Protein 2QJT (pdb70)

Organism: Francisella tularensis subsp. tularensis (strain SCHU S4 / Schu 4) (NCBI:txid177416)

CATH classification: 3.40.50.620 (+1 more: 3.90.79.10)

B-factor: mean 47.08, std 17.26, range [17.61, 105.61]

Sequence (684 aa):
MYDISVFIGRFQPFHKGHLHNIIIALQNSKKVIINIGSCFNTPNIKNPFSFEQRKQMIESDLQVAGIDLDTVVIEPLADYFYQEQKWQDELRKNVYKHAKNNNSIAIVGHIKDSSSYYIRSFPEWDYIGVDNYKNFNATEFRQKFYNGIISKQYMCSNDPKLGTYNFLTKFMDTQVYQDLVAENNYVIEYKRLWLKAPFKPNFVTVDALVIVNDHILMVQRKAHPGKDLWALPGGFLECDETIAQAIIRELFEETNINLTHEQLAIAKRCEKVFDYPDRSVRGRTISHVGLFVFDQWPSLPEINAADDAKDVKWISLGSNIKNICDRMLEDHYQIITILLEECGMYDISVFIGRFQPFHKGHLHNIIIALQNSKKVIINIGSCFNTPNIKNPFSFEQRKQMIESDLQVAGIDLDTVVIEPLADYFYQEQKWQDELRKNVYKHAKNNNSIAIVGSSSYYIRSFPEWDYIGVDNYKNFNATEFRQKFYNGIISKQYMCSNDPKLGTYNFLTKFMDTQVYQDLVAENNYVIEYKRLWLKAPFKPNFVTVDALVIVNDHILMVQRKAHPGKDLWALPGGFLECDETIAQAIIRELFEETNINLTHEQLAIAKRCEKVFDYPDRSVRGRTISHVGLFVFDQWPSLPEINAADDAKDVKWISLGSNIKNICDRMLEDHYQIITILLEECG

Foldseek 3Di:
DFAEEEEEDQPLPAFPQNVVQVVVVVVVHQAYEYEHEAALAAAALLRRDHQVLRVQQVCQLCVLVPPDCVRYHYYYFHDQLPCVVVRLVVSVVSRDVPDDDDTQYEYEEACPPCVVVCCVSCVVHHYDHDDDDDCDDSNVQSVVLLVVDHDCNGHSDNDCVTHVSVVSVVVCPDVSSVLNSVLVVVLVVLVVVCPPPPDFDAFEKEFAFAAAAQWTKWFQFQDDDLHRFIAGFMDGDDDPDDRLVRHVVRVCQFWVWPDDPVQQVVQDQDKDKDFSQPQDSNGGYIYIDHYGYHHPDPDRTHTAGHDGGPGMDTAHPDPRCSVSSNRHRRCRSSVVVVCVVPGD/DFAEEEAEDQPLPAFPQNVVLVVVVVVVHQAYEYEHEAALAAAALLRLDHQVLRVQLVQLLQVPPHHDCVRYHYDYFHDQLPCVVVRLVVSVVSVCVPCVPPTAYAYEEVQVCCVVSCVVHHYHYDDTDPDPDSNVQSVVLLVPDHDCNGHSDPDCCTGVNVVSVVVCVDPSSVLNNVQVVVLVVLVVVVVVDPDFDAFEKEFEFEAAQQWTKWFQFCDDDLHRFIAGQMTGDDPPDDNLRRHVVRVCQFWVWPDDPVLQVVQWQDKDKDFSQPLDSNGGYIYIYIYGYDNYDPDGTHTDGHDRGPDMDTFHPDPRLVVSSRRHGRCRSSVVVVCVVPSD

Structure (mmCIF, N/CA/C/O backbone):
data_2QJT
#
_entry.id   2QJT
#
_cell.length_a   125.644
_cell.length_b   163.645
_cell.length_c   179.967
_cell.angle_alpha   90.00
_cell.angle_beta   90.00
_cell.angle_gamma   90.00
#
_symmetry.space_group_name_H-M   'F 2 2 2'
#
loop_
_entity.id
_entity.type
_entity.pdbx_description
1 polymer 'Nicotinamide-nucleotide adenylyltransferase'
2 non-polymer 'MANGANESE (II) ION'
3 non-polymer 'ADENOSINE MONOPHOSPHATE'
4 water water
#
loop_
_atom_site.group_PDB
_atom_site.id
_atom_site.type_symbol
_atom_site.label_atom_id
_atom_site.label_alt_id
_atom_site.label_comp_id
_atom_site.label_asym_id
_atom_site.label_entity_id
_atom_site.label_seq_id
_atom_site.pdbx_PDB_ins_code
_atom_site.Cartn_x
_atom_site.Cartn_y
_atom_site.Cartn_z
_atom_site.occupancy
_atom_site.B_iso_or_equiv
_atom_site.auth_seq_id
_atom_site.auth_comp_id
_atom_site.auth_asym_id
_atom_site.auth_atom_id
_atom_site.pdbx_PDB_model_num
ATOM 1 N N . MET A 1 6 ? 45.184 -14.208 41.476 1.00 65.40 1 MET B N 1
ATOM 2 C CA . MET A 1 6 ? 43.962 -15.040 41.740 1.00 65.20 1 MET B CA 1
ATOM 3 C C . MET A 1 6 ? 43.040 -15.204 40.521 1.00 64.03 1 MET B C 1
ATOM 4 O O . MET A 1 6 ? 42.862 -16.334 40.070 1.00 64.35 1 MET B O 1
ATOM 9 N N . TYR A 1 7 ? 42.455 -14.103 40.006 1.00 62.34 2 TYR B N 1
ATOM 10 C CA . TYR A 1 7 ? 41.596 -14.138 38.798 1.00 59.93 2 TYR B CA 1
ATOM 11 C C . TYR A 1 7 ? 42.459 -14.367 37.568 1.00 58.78 2 TYR B C 1
ATOM 12 O O . TYR A 1 7 ? 43.603 -13.937 37.554 1.00 57.97 2 TYR B O 1
ATOM 21 N N . ASP A 1 8 ? 41.899 -15.010 36.534 1.00 57.83 3 ASP B N 1
ATOM 22 C CA . ASP A 1 8 ? 42.597 -15.240 35.251 1.00 56.94 3 ASP B CA 1
ATOM 23 C C . ASP A 1 8 ? 42.757 -13.980 34.397 1.00 56.02 3 ASP B C 1
ATOM 24 O O . ASP A 1 8 ? 43.756 -13.812 33.684 1.00 55.43 3 ASP B O 1
ATOM 29 N N . ILE A 1 9 ? 41.729 -13.136 34.448 1.00 54.61 4 ILE B N 1
ATOM 30 C CA . ILE A 1 9 ? 41.608 -11.951 33.632 1.00 53.19 4 ILE B CA 1
ATOM 31 C C . ILE A 1 9 ? 41.088 -10.830 34.530 1.00 51.74 4 ILE B C 1
ATOM 32 O O . ILE A 1 9 ? 40.197 -11.038 35.343 1.00 51.89 4 ILE B O 1
ATOM 37 N N . SER A 1 10 ? 41.686 -9.657 34.415 1.00 49.63 5 SER B N 1
ATOM 38 C CA . SER A 1 10 ? 41.054 -8.425 34.885 1.00 48.24 5 SER B CA 1
ATOM 39 C C . SER A 1 10 ? 40.756 -7.517 33.687 1.00 47.22 5 SER B C 1
ATOM 40 O O . SER A 1 10 ? 41.392 -7.628 32.629 1.00 46.69 5 SER B O 1
ATOM 43 N N . VAL A 1 11 ? 39.753 -6.656 33.851 1.00 46.21 6 VAL B N 1
ATOM 44 C CA . VAL A 1 11 ? 39.258 -5.807 32.776 1.00 45.06 6 VAL B CA 1
ATOM 45 C C . VAL A 1 11 ? 39.428 -4.364 33.230 1.00 44.45 6 VAL B C 1
ATOM 46 O O . VAL A 1 11 ? 38.976 -4.009 34.311 1.00 44.19 6 VAL B O 1
ATOM 50 N N . PHE A 1 12 ? 40.119 -3.554 32.420 1.00 43.73 7 PHE B N 1
ATOM 51 C CA . PHE A 1 12 ? 40.492 -2.189 32.808 1.00 42.92 7 PHE B CA 1
ATOM 52 C C . PHE A 1 12 ? 40.128 -1.215 31.699 1.00 42.22 7 PHE B C 1
ATOM 53 O O . PHE A 1 12 ? 40.418 -1.466 30.522 1.00 43.76 7 PHE B O 1
ATOM 61 N N . ILE A 1 13 ? 39.457 -0.118 32.059 1.00 41.22 8 ILE B N 1
ATOM 62 C CA . ILE A 1 13 ? 38.921 0.816 31.069 1.00 39.25 8 ILE B CA 1
ATOM 63 C C . ILE A 1 13 ? 39.428 2.222 31.351 1.00 38.15 8 ILE B C 1
ATOM 64 O O . ILE A 1 13 ? 39.390 2.667 32.482 1.00 36.95 8 ILE B O 1
ATOM 69 N N . GLY A 1 14 ? 39.916 2.902 30.311 1.00 37.15 9 GLY B N 1
ATOM 70 C CA . GLY A 1 14 ? 40.292 4.313 30.400 1.00 36.14 9 GLY B CA 1
ATOM 71 C C . GLY A 1 14 ? 40.379 4.997 29.050 1.00 35.42 9 GLY B C 1
ATOM 72 O O . GLY A 1 14 ? 40.340 4.367 28.013 1.00 35.21 9 GLY B O 1
ATOM 73 N N . ARG A 1 15 ? 40.541 6.306 29.071 1.00 35.20 10 ARG B N 1
ATOM 74 C CA . ARG A 1 15 ? 40.649 7.069 27.856 1.00 35.13 10 ARG B CA 1
ATOM 75 C C . ARG A 1 15 ? 42.083 7.223 27.479 1.00 34.34 10 ARG B C 1
ATOM 76 O O . ARG A 1 15 ? 42.416 7.188 26.287 1.00 34.70 10 ARG B O 1
ATOM 84 N N . PHE A 1 16 ? 42.915 7.413 28.506 1.00 33.17 11 PHE B N 1
ATOM 85 C CA . PHE A 1 16 ? 44.387 7.484 28.374 1.00 32.95 11 PHE B CA 1
ATOM 86 C C . PHE A 1 16 ? 44.806 8.601 27.452 1.00 32.51 11 PHE B C 1
ATOM 87 O O . PHE A 1 16 ? 45.549 8.385 26.498 1.00 32.25 11 PHE B O 1
ATOM 95 N N . GLN A 1 17 ? 44.309 9.806 27.771 1.00 33.04 12 GLN B N 1
ATOM 96 C CA . GLN A 1 17 ? 44.551 11.027 26.997 1.00 31.99 12 GLN B CA 1
ATOM 97 C C . GLN A 1 17 ? 45.335 12.064 27.784 1.00 32.94 12 GLN B C 1
ATOM 98 O O . GLN A 1 17 ? 44.784 13.117 28.088 1.00 33.34 12 GLN B O 1
ATOM 104 N N . PRO A 1 18 ? 46.631 11.787 28.087 1.00 33.93 13 PRO B N 1
ATOM 105 C CA . PRO A 1 18 ? 47.363 10.532 27.798 1.00 34.31 13 PRO B CA 1
ATOM 106 C C . PRO A 1 18 ? 47.432 9.534 28.993 1.00 33.88 13 PRO B C 1
ATOM 107 O O . PRO A 1 18 ? 46.825 9.733 30.031 1.00 34.48 13 PRO B O 1
ATOM 111 N N . PHE A 1 19 ? 48.165 8.450 28.811 1.00 34.94 14 PHE B N 1
ATOM 112 C CA . PHE A 1 19 ? 48.479 7.505 29.879 1.00 34.20 14 PHE B CA 1
ATOM 113 C C . PHE A 1 19 ? 49.423 8.173 30.868 1.00 34.11 14 PHE B C 1
ATOM 114 O O . PHE A 1 19 ? 50.331 8.904 30.481 1.00 32.77 14 PHE B O 1
ATOM 122 N N . HIS A 1 20 ? 49.190 7.924 32.156 1.00 34.84 15 HIS B N 1
ATOM 123 C CA . HIS A 1 20 ? 49.957 8.557 33.197 1.00 35.66 15 HIS B CA 1
ATOM 124 C C . HIS A 1 20 ? 50.138 7.648 34.411 1.00 36.78 15 HIS B C 1
ATOM 125 O O . HIS A 1 20 ? 49.622 6.511 34.428 1.00 36.21 15 HIS B O 1
ATOM 132 N N . LYS A 1 21 ? 50.894 8.161 35.389 1.00 37.49 16 LYS B N 1
ATOM 133 C CA . LYS A 1 21 ? 51.259 7.457 36.628 1.00 39.44 16 LYS B CA 1
ATOM 134 C C . LYS A 1 21 ? 50.051 6.928 37.399 1.00 39.23 16 LYS B C 1
ATOM 135 O O . LYS A 1 21 ? 50.133 5.872 38.019 1.00 40.12 16 LYS B O 1
ATOM 141 N N . GLY A 1 22 ? 48.914 7.627 37.336 1.00 38.59 17 GLY B N 1
ATOM 142 C CA . GLY A 1 22 ? 47.730 7.126 37.987 1.00 38.13 17 GLY B CA 1
ATOM 143 C C . GLY A 1 22 ? 47.227 5.874 37.309 1.00 38.74 17 GLY B C 1
ATOM 144 O O . GLY A 1 22 ? 46.837 4.909 37.989 1.00 39.45 17 GLY B O 1
ATOM 145 N N . HIS A 1 23 ? 47.195 5.896 35.972 1.00 38.53 18 HIS B N 1
ATOM 146 C CA . HIS A 1 23 ? 46.832 4.715 35.180 1.00 38.94 18 HIS B CA 1
ATOM 147 C C . HIS A 1 23 ? 47.771 3.524 35.474 1.00 39.18 18 HIS B C 1
ATOM 148 O O . HIS A 1 23 ? 47.314 2.399 35.668 1.00 38.66 18 HIS B O 1
ATOM 155 N N . LEU A 1 24 ? 49.076 3.795 35.462 1.00 39.85 19 LEU B N 1
ATOM 156 C CA . LEU A 1 24 ? 50.098 2.794 35.769 1.00 41.10 19 LEU B CA 1
ATOM 157 C C . LEU A 1 24 ? 49.826 2.158 37.115 1.00 41.91 19 LEU B C 1
ATOM 158 O O . LEU A 1 24 ? 49.755 0.938 37.230 1.00 42.73 19 LEU B O 1
ATOM 163 N N . HIS A 1 25 ? 49.671 2.999 38.130 1.00 42.96 20 HIS B N 1
ATOM 164 C CA . HIS A 1 25 ? 49.381 2.549 39.491 1.00 43.61 20 HIS B CA 1
ATOM 165 C C . HIS A 1 25 ? 48.273 1.502 39.511 1.00 43.68 20 HIS B C 1
ATOM 166 O O . HIS A 1 25 ? 48.421 0.434 40.104 1.00 44.21 20 HIS B O 1
ATOM 173 N N . ASN A 1 26 ? 47.176 1.809 38.833 1.00 43.60 21 ASN B N 1
ATOM 174 C CA . ASN A 1 26 ? 46.002 0.952 38.829 1.00 42.73 21 ASN B CA 1
ATOM 175 C C . ASN A 1 26 ? 46.138 -0.347 38.064 1.00 42.70 21 ASN B C 1
ATOM 176 O O . ASN A 1 26 ? 45.409 -1.303 38.331 1.00 42.20 21 ASN B O 1
ATOM 181 N N . ILE A 1 27 ? 47.051 -0.366 37.097 1.00 42.78 22 ILE B N 1
ATOM 182 C CA . ILE A 1 27 ? 47.314 -1.544 36.269 1.00 42.85 22 ILE B CA 1
ATOM 183 C C . ILE A 1 27 ? 48.196 -2.511 37.078 1.00 43.54 22 ILE B C 1
ATOM 184 O O . ILE A 1 27 ? 48.040 -3.722 36.976 1.00 42.76 22 ILE B O 1
ATOM 189 N N . ILE A 1 28 ? 49.080 -1.946 37.904 1.00 44.68 23 ILE B N 1
ATOM 190 C CA . ILE A 1 28 ? 49.893 -2.699 38.874 1.00 46.14 23 ILE B CA 1
ATOM 191 C C . ILE A 1 28 ? 49.023 -3.456 39.907 1.00 47.26 23 ILE B C 1
ATOM 192 O O . ILE A 1 28 ? 49.181 -4.670 40.086 1.00 47.83 23 ILE B O 1
ATOM 197 N N . ILE A 1 29 ? 48.076 -2.763 40.543 1.00 48.28 24 ILE B N 1
ATOM 198 C CA . ILE A 1 29 ? 47.084 -3.448 41.370 1.00 48.49 24 ILE B CA 1
ATOM 199 C C . ILE A 1 29 ? 46.339 -4.555 40.583 1.00 48.56 24 ILE B C 1
ATOM 200 O O . ILE A 1 29 ? 46.270 -5.691 41.057 1.00 49.02 24 ILE B O 1
ATOM 205 N N . ALA A 1 30 ? 45.802 -4.249 39.402 1.00 48.14 25 ALA B N 1
ATOM 206 C CA . ALA A 1 30 ? 45.098 -5.253 38.577 1.00 48.50 25 ALA B CA 1
ATOM 207 C C . ALA A 1 30 ? 45.885 -6.569 38.374 1.00 49.11 25 ALA B C 1
ATOM 208 O O . ALA A 1 30 ? 45.306 -7.679 38.307 1.00 48.75 25 ALA B O 1
ATOM 210 N N . LEU A 1 31 ? 47.203 -6.425 38.262 1.00 49.47 26 LEU B N 1
ATOM 211 C CA . LEU A 1 31 ? 48.111 -7.543 38.026 1.00 49.35 26 LEU B CA 1
ATOM 212 C C . LEU A 1 31 ? 48.590 -8.236 39.301 1.00 49.60 26 LEU B C 1
ATOM 213 O O . LEU A 1 31 ? 49.092 -9.349 39.248 1.00 49.92 26 LEU B O 1
ATOM 218 N N . GLN A 1 32 ? 48.453 -7.584 40.444 1.00 50.13 27 GLN B N 1
ATOM 219 C CA . GLN A 1 32 ? 48.607 -8.281 41.710 1.00 50.57 27 GLN B CA 1
ATOM 220 C C . GLN A 1 32 ? 47.384 -9.192 41.990 1.00 51.02 27 GLN B C 1
ATOM 221 O O . GLN A 1 32 ? 47.437 -10.043 42.859 1.00 52.27 27 GLN B O 1
ATOM 227 N N . ASN A 1 33 ? 46.302 -9.027 41.230 1.00 50.79 28 ASN B N 1
ATOM 228 C CA . ASN A 1 33 ? 45.023 -9.664 41.497 1.00 50.09 28 ASN B CA 1
ATOM 229 C C . ASN A 1 33 ? 44.571 -10.568 40.355 1.00 50.10 28 ASN B C 1
ATOM 230 O O . ASN A 1 33 ? 43.585 -11.319 40.478 1.00 50.33 28 ASN B O 1
ATOM 235 N N . SER A 1 34 ? 45.292 -10.494 39.242 1.00 49.78 29 SER B N 1
ATOM 236 C CA . SER A 1 34 ? 44.991 -11.303 38.066 1.00 49.57 29 SER B CA 1
ATOM 237 C C . SER A 1 34 ? 46.284 -11.650 37.345 1.00 49.80 29 SER B C 1
ATOM 238 O O . SER A 1 34 ? 47.342 -11.130 37.676 1.00 49.49 29 SER B O 1
ATOM 241 N N . LYS A 1 35 ? 46.186 -12.546 36.374 1.00 50.12 30 LYS B N 1
ATOM 242 C CA . LYS A 1 35 ? 47.347 -13.036 35.659 1.00 51.09 30 LYS B CA 1
ATOM 243 C C . LYS A 1 35 ? 47.510 -12.303 34.325 1.00 50.90 30 LYS B C 1
ATOM 244 O O . LYS A 1 35 ? 48.629 -12.195 33.813 1.00 51.85 30 LYS B O 1
ATOM 250 N N . LYS A 1 36 ? 46.390 -11.826 33.770 1.00 49.36 31 LYS B N 1
ATOM 251 C CA . LYS A 1 36 ? 46.360 -11.052 32.539 1.00 48.50 31 LYS B CA 1
ATOM 252 C C . LYS A 1 36 ? 45.365 -9.897 32.716 1.00 48.00 31 LYS B C 1
ATOM 253 O O . LYS A 1 36 ? 44.284 -10.095 33.270 1.00 48.13 31 LYS B O 1
ATOM 259 N N . VAL A 1 37 ? 45.742 -8.696 32.262 1.00 46.81 32 VAL B N 1
ATOM 260 C CA . VAL A 1 37 ? 44.873 -7.529 32.326 1.00 44.93 32 VAL B CA 1
ATOM 261 C C . VAL A 1 37 ? 44.479 -7.149 30.911 1.00 44.30 32 VAL B C 1
ATOM 262 O O . VAL A 1 37 ? 45.326 -7.174 30.008 1.00 43.66 32 VAL B O 1
ATOM 266 N N . ILE A 1 38 ? 43.178 -6.897 30.701 1.00 43.11 33 ILE B N 1
ATOM 267 C CA . ILE A 1 38 ? 42.668 -6.498 29.382 1.00 42.20 33 ILE B CA 1
ATOM 268 C C . ILE A 1 38 ? 42.378 -5.000 29.434 1.00 41.11 33 ILE B C 1
ATOM 269 O O . ILE A 1 38 ? 41.529 -4.562 30.185 1.00 40.62 33 ILE B O 1
ATOM 274 N N . ILE A 1 39 ? 43.149 -4.223 28.677 1.00 40.57 34 ILE B N 1
ATOM 275 C CA . ILE A 1 39 ? 43.041 -2.766 28.711 1.00 39.42 34 ILE B CA 1
ATOM 276 C C . ILE A 1 39 ? 42.166 -2.327 27.555 1.00 39.53 34 ILE B C 1
ATOM 277 O O . ILE A 1 39 ? 42.447 -2.604 26.378 1.00 39.29 34 ILE B O 1
ATOM 282 N N . ASN A 1 40 ? 41.063 -1.683 27.925 1.00 39.51 35 ASN B N 1
ATOM 283 C CA . ASN A 1 40 ? 40.115 -1.143 26.960 1.00 38.79 35 ASN B CA 1
ATOM 284 C C . ASN A 1 40 ? 40.279 0.353 26.914 1.00 38.07 35 ASN B C 1
ATOM 285 O O . ASN A 1 40 ? 40.161 1.025 27.929 1.00 37.10 35 ASN B O 1
ATOM 290 N N . ILE A 1 41 ? 40.613 0.843 25.724 1.00 38.03 36 ILE B N 1
ATOM 291 C CA . ILE A 1 41 ? 40.780 2.260 25.478 1.00 37.15 36 ILE B CA 1
ATOM 292 C C . ILE A 1 41 ? 39.422 2.833 25.004 1.00 37.31 36 ILE B C 1
ATOM 293 O O . ILE A 1 41 ? 38.894 2.454 23.944 1.00 36.85 36 ILE B O 1
ATOM 298 N N . GLY A 1 42 ? 38.865 3.729 25.803 1.00 37.10 37 GLY B N 1
ATOM 299 C CA . GLY A 1 42 ? 37.610 4.370 25.450 1.00 37.33 37 GLY B CA 1
ATOM 300 C C . GLY A 1 42 ? 37.782 5.519 24.485 1.00 37.66 37 GLY B C 1
ATOM 301 O O . GLY A 1 42 ? 38.870 6.081 24.391 1.00 37.66 37 GLY B O 1
ATOM 302 N N . SER A 1 43 ? 36.696 5.854 23.769 1.00 37.68 38 SER B N 1
ATOM 303 C CA . SER A 1 43 ? 36.631 6.954 22.786 1.00 37.25 38 SER B CA 1
ATOM 304 C C . SER A 1 43 ? 37.627 6.837 21.673 1.00 36.87 38 SER B C 1
ATOM 305 O O . SER A 1 43 ? 38.427 7.767 21.415 1.00 36.29 38 SER B O 1
ATOM 308 N N . CYS A 1 44 ? 37.563 5.691 21.008 1.00 36.67 39 CYS B N 1
ATOM 309 C CA . CYS A 1 44 ? 38.399 5.415 19.860 1.00 36.03 39 CYS B CA 1
ATOM 310 C C . CYS A 1 44 ? 37.640 5.813 18.603 1.00 36.25 39 CYS B C 1
ATOM 311 O O . CYS A 1 44 ? 36.410 5.994 18.632 1.00 35.94 39 CYS B O 1
ATOM 314 N N . PHE A 1 45 ? 38.401 5.953 17.525 1.00 36.38 40 PHE B N 1
ATOM 315 C CA . PHE A 1 45 ? 37.933 6.221 16.179 1.00 38.09 40 PHE B CA 1
ATOM 316 C C . PHE A 1 45 ? 37.326 7.635 15.962 1.00 38.93 40 PHE B C 1
ATOM 317 O O . PHE A 1 45 ? 36.622 7.886 14.957 1.00 38.88 40 PHE B O 1
ATOM 325 N N . ASN A 1 46 ? 37.593 8.543 16.900 1.00 39.08 41 ASN B N 1
ATOM 326 C CA . ASN A 1 46 ? 37.238 9.951 16.722 1.00 40.23 41 ASN B CA 1
ATOM 327 C C . ASN A 1 46 ? 38.434 10.729 16.214 1.00 40.55 41 ASN B C 1
ATOM 328 O O . ASN A 1 46 ? 39.580 10.407 16.490 1.00 40.72 41 ASN B O 1
ATOM 333 N N . THR A 1 47 ? 38.152 11.786 15.488 1.00 41.34 42 THR B N 1
ATOM 334 C CA . THR A 1 47 ? 39.168 12.729 15.092 1.00 42.01 42 THR B CA 1
ATOM 335 C C . THR A 1 47 ? 39.747 13.444 16.337 1.00 41.11 42 THR B C 1
ATOM 336 O O . THR A 1 47 ? 39.102 13.480 17.403 1.00 41.23 42 THR B O 1
ATOM 340 N N . PRO A 1 48 ? 40.990 13.949 16.236 1.00 40.30 43 PRO B N 1
ATOM 341 C CA . PRO A 1 48 ? 41.606 14.633 17.384 1.00 39.41 43 PRO B CA 1
ATOM 342 C C . PRO A 1 48 ? 40.830 15.856 17.773 1.00 38.94 43 PRO B C 1
ATOM 343 O O . PRO A 1 48 ? 40.556 16.696 16.931 1.00 39.77 43 PRO B O 1
ATOM 347 N N . ASN A 1 49 ? 40.441 15.943 19.028 1.00 38.02 44 ASN B N 1
ATOM 348 C CA . ASN A 1 49 ? 39.917 17.181 19.571 1.00 37.66 44 ASN B CA 1
ATOM 349 C C . ASN A 1 49 ? 40.746 17.481 20.820 1.00 36.45 44 ASN B C 1
ATOM 350 O O . ASN A 1 49 ? 41.522 16.646 21.261 1.00 35.45 44 ASN B O 1
ATOM 355 N N . ILE A 1 50 ? 40.630 18.681 21.355 1.00 36.34 45 ILE B N 1
ATOM 356 C CA . ILE A 1 50 ? 41.403 19.031 22.555 1.00 36.85 45 ILE B CA 1
ATOM 357 C C . ILE A 1 50 ? 41.257 18.030 23.717 1.00 37.13 45 ILE B C 1
ATOM 358 O O . ILE A 1 50 ? 42.193 17.848 24.462 1.00 36.72 45 ILE B O 1
ATOM 363 N N . LYS A 1 51 ? 40.096 17.385 23.854 1.00 38.21 46 LYS B N 1
ATOM 364 C CA . LYS A 1 51 ? 39.830 16.500 25.001 1.00 38.54 46 LYS B CA 1
ATOM 365 C C . LYS A 1 51 ? 40.359 15.119 24.717 1.00 38.42 46 LYS B C 1
ATOM 366 O O . LYS A 1 51 ? 40.788 14.399 25.632 1.00 39.28 46 LYS B O 1
ATOM 372 N N . ASN A 1 52 ? 40.277 14.753 23.447 1.00 37.81 47 ASN B N 1
ATOM 373 C CA . ASN A 1 52 ? 40.780 13.503 22.911 1.00 37.71 47 ASN B CA 1
ATOM 374 C C . ASN A 1 52 ? 41.847 13.685 21.843 1.00 35.98 47 ASN B C 1
ATOM 375 O O . ASN A 1 52 ? 41.614 13.354 20.682 1.00 36.68 47 ASN B O 1
ATOM 380 N N . PRO A 1 53 ? 43.028 14.208 22.225 1.00 34.84 48 PRO B N 1
ATOM 381 C CA . PRO A 1 53 ? 44.054 14.544 21.187 1.00 33.61 48 PRO B CA 1
ATOM 382 C C . PRO A 1 53 ? 44.675 13.345 20.441 1.00 32.92 48 PRO B C 1
ATOM 383 O O . PRO A 1 53 ? 45.087 13.519 19.302 1.00 32.88 48 PRO B O 1
ATOM 387 N N . PHE A 1 54 ? 44.748 12.164 21.078 1.00 32.17 49 PHE B N 1
ATOM 388 C CA . PHE A 1 54 ? 45.484 10.990 20.535 1.00 32.62 49 PHE B CA 1
ATOM 389 C C . PHE A 1 54 ? 44.614 9.876 19.973 1.00 32.97 49 PHE B C 1
ATOM 390 O O . PHE A 1 54 ? 43.576 9.547 20.549 1.00 34.01 49 PHE B O 1
ATOM 398 N N . SER A 1 55 ? 45.053 9.258 18.878 1.00 33.72 50 SER B N 1
ATOM 399 C CA . SER A 1 55 ? 44.313 8.134 18.263 1.00 34.27 50 SER B CA 1
ATOM 400 C C . SER A 1 55 ? 44.426 6.858 19.109 1.00 35.02 50 SER B C 1
ATOM 401 O O . SER A 1 55 ? 45.192 6.841 20.072 1.00 35.39 50 SER B O 1
ATOM 404 N N . PHE A 1 56 ? 43.660 5.805 18.772 1.00 35.20 51 PHE B N 1
ATOM 405 C CA . PHE A 1 56 ? 43.817 4.483 19.409 1.00 35.82 51 PHE B CA 1
ATOM 406 C C . PHE A 1 56 ? 45.247 3.914 19.313 1.00 35.64 51 PHE B C 1
ATOM 407 O O . PHE A 1 56 ? 45.797 3.460 20.305 1.00 36.93 51 PHE B O 1
ATOM 415 N N . GLU A 1 57 ? 45.817 3.896 18.115 1.00 35.83 52 GLU B N 1
ATOM 416 C CA . GLU A 1 57 ? 47.181 3.399 17.901 1.00 36.24 52 GLU B CA 1
ATOM 417 C C . GLU A 1 57 ? 48.224 4.152 18.690 1.00 35.04 52 GLU B C 1
ATOM 418 O O . GLU A 1 57 ? 49.111 3.530 19.285 1.00 35.32 52 GLU B O 1
ATOM 424 N N . GLN A 1 58 ? 48.124 5.479 18.684 1.00 34.17 53 GLN B N 1
ATOM 425 C CA . GLN A 1 58 ? 49.016 6.334 19.486 1.00 33.86 53 GLN B CA 1
ATOM 426 C C . GLN A 1 58 ? 48.985 6.033 20.995 1.00 34.10 53 GLN B C 1
ATOM 427 O O . GLN A 1 58 ? 50.039 5.944 21.634 1.00 34.09 53 GLN B O 1
ATOM 433 N N . ARG A 1 59 ? 47.781 5.849 21.546 1.00 34.78 54 ARG B N 1
ATOM 434 C CA . ARG A 1 59 ? 47.588 5.511 22.972 1.00 34.72 54 ARG B CA 1
ATOM 435 C C . ARG A 1 59 ? 48.094 4.116 23.331 1.00 34.58 54 ARG B C 1
ATOM 436 O O . ARG A 1 59 ? 48.725 3.932 24.367 1.00 34.45 54 ARG B O 1
ATOM 444 N N . LYS A 1 60 ? 47.793 3.144 22.475 1.00 36.01 55 LYS B N 1
ATOM 445 C CA . LYS A 1 60 ? 48.394 1.791 22.528 1.00 37.27 55 LYS B CA 1
ATOM 446 C C . LYS A 1 60 ? 49.950 1.779 22.600 1.00 38.39 55 LYS B C 1
ATOM 447 O O . LYS A 1 60 ? 50.495 1.204 23.534 1.00 38.11 55 LYS B O 1
ATOM 453 N N . GLN A 1 61 ? 50.636 2.389 21.615 1.00 38.98 56 GLN B N 1
ATOM 454 C CA . GLN A 1 61 ? 52.094 2.706 21.623 1.00 40.00 56 GLN B CA 1
ATOM 455 C C . GLN A 1 61 ? 52.521 3.289 22.980 1.00 40.09 56 GLN B C 1
ATOM 456 O O . GLN A 1 61 ? 53.404 2.758 23.664 1.00 39.11 56 GLN B O 1
ATOM 462 N N . MET A 1 62 ? 51.888 4.397 23.367 1.00 39.96 57 MET B N 1
ATOM 463 C CA . MET A 1 62 ? 52.189 5.046 24.657 1.00 39.90 57 MET B CA 1
ATOM 464 C C . MET A 1 62 ? 52.096 4.111 25.874 1.00 38.71 57 MET B C 1
ATOM 465 O O . MET A 1 62 ? 52.949 4.128 26.746 1.00 39.20 57 MET B O 1
ATOM 470 N N . ILE A 1 63 ? 51.055 3.302 25.933 1.00 37.76 58 ILE B N 1
ATOM 471 C CA . ILE A 1 63 ? 50.862 2.409 27.080 1.00 36.96 58 ILE B CA 1
ATOM 472 C C . ILE A 1 63 ? 51.952 1.323 27.124 1.00 35.66 58 ILE B C 1
ATOM 473 O O . ILE A 1 63 ? 52.600 1.148 28.155 1.00 35.41 58 ILE B O 1
ATOM 478 N N . GLU A 1 64 ? 52.162 0.641 25.993 1.00 35.21 59 GLU B N 1
ATOM 479 C CA . GLU A 1 64 ? 53.212 -0.378 25.827 1.00 34.78 59 GLU B CA 1
ATOM 480 C C . GLU A 1 64 ? 54.590 0.141 26.214 1.00 33.99 59 GLU B C 1
ATOM 481 O O . GLU A 1 64 ? 55.299 -0.522 26.952 1.00 34.06 59 GLU B O 1
ATOM 487 N N . SER A 1 65 ? 54.950 1.335 25.761 1.00 33.59 60 SER B N 1
ATOM 488 C CA . SER A 1 65 ? 56.243 1.909 26.087 1.00 34.58 60 SER B CA 1
ATOM 489 C C . SER A 1 65 ? 56.375 2.278 27.588 1.00 35.51 60 SER B C 1
ATOM 490 O O . SER A 1 65 ? 57.440 2.080 28.183 1.00 35.19 60 SER B O 1
ATOM 493 N N . ASP A 1 66 ? 55.297 2.774 28.197 1.00 35.77 61 ASP B N 1
ATOM 494 C CA . ASP A 1 66 ? 55.292 3.063 29.635 1.00 35.68 61 ASP B CA 1
ATOM 495 C C . ASP A 1 66 ? 55.312 1.812 30.514 1.00 35.39 61 ASP B C 1
ATOM 496 O O . ASP A 1 66 ? 55.895 1.824 31.602 1.00 34.95 61 ASP B O 1
ATOM 501 N N . LEU A 1 67 ? 54.672 0.738 30.055 1.00 35.60 62 LEU B N 1
ATOM 502 C CA . LEU A 1 67 ? 54.716 -0.554 30.761 1.00 35.80 62 LEU B CA 1
ATOM 503 C C . LEU A 1 67 ? 56.097 -1.246 30.659 1.00 36.78 62 LEU B C 1
ATOM 504 O O . LEU A 1 67 ? 56.556 -1.823 31.626 1.00 36.59 62 LEU B O 1
ATOM 509 N N . GLN A 1 68 ? 56.771 -1.160 29.513 1.00 37.39 63 GLN B N 1
ATOM 510 C CA . GLN A 1 68 ? 58.187 -1.494 29.464 1.00 38.63 63 GLN B CA 1
ATOM 511 C C . GLN A 1 68 ? 59.040 -0.664 30.441 1.00 38.60 63 GLN B C 1
ATOM 512 O O . GLN A 1 68 ? 59.823 -1.232 31.195 1.00 39.24 63 GLN B O 1
ATOM 518 N N . VAL A 1 69 ? 58.888 0.660 30.443 1.00 38.60 64 VAL B N 1
ATOM 519 C CA . VAL A 1 69 ? 59.568 1.509 31.417 1.00 39.04 64 VAL B CA 1
ATOM 520 C C . VAL A 1 69 ? 59.275 1.074 32.860 1.00 40.16 64 VAL B C 1
ATOM 521 O O . VAL A 1 69 ? 60.146 1.210 33.709 1.00 40.35 64 VAL B O 1
ATOM 525 N N . ALA A 1 70 ? 58.080 0.522 33.117 1.00 40.87 65 ALA B N 1
ATOM 526 C CA . ALA A 1 70 ? 57.627 0.226 34.492 1.00 41.75 65 ALA B CA 1
ATOM 527 C C . ALA A 1 70 ? 58.114 -1.018 35.299 1.00 41.95 65 ALA B C 1
ATOM 528 O O . ALA A 1 70 ? 57.818 -1.071 36.493 1.00 43.52 65 ALA B O 1
ATOM 530 N N . GLY A 1 71 ? 58.748 -2.059 34.757 1.00 41.95 66 GLY B N 1
ATOM 531 C CA . GLY A 1 71 ? 58.593 -2.640 33.462 1.00 41.71 66 GLY B CA 1
ATOM 532 C C . GLY A 1 71 ? 57.736 -3.887 33.724 1.00 42.35 66 GLY B C 1
ATOM 533 O O . GLY A 1 71 ? 58.145 -4.827 34.421 1.00 41.45 66 GLY B O 1
ATOM 534 N N . ILE A 1 72 ? 56.518 -3.858 33.189 1.00 41.97 67 ILE B N 1
ATOM 535 C CA . ILE A 1 72 ? 55.561 -4.934 33.302 1.00 42.06 67 ILE B CA 1
ATOM 536 C C . ILE A 1 72 ? 55.703 -5.792 32.055 1.00 42.02 67 ILE B C 1
ATOM 537 O O . ILE A 1 72 ? 55.849 -5.262 30.938 1.00 41.57 67 ILE B O 1
ATOM 542 N N . ASP A 1 73 ? 55.693 -7.110 32.259 1.00 42.02 68 ASP B N 1
ATOM 543 C CA . ASP A 1 73 ? 55.787 -8.052 31.170 1.00 42.91 68 ASP B CA 1
ATOM 544 C C . ASP A 1 73 ? 54.547 -7.878 30.287 1.00 42.92 68 ASP B C 1
ATOM 545 O O . ASP A 1 73 ? 53.417 -8.008 30.766 1.00 42.84 68 ASP B O 1
ATOM 550 N N . LEU A 1 74 ? 54.775 -7.581 29.005 1.00 42.48 69 LEU B N 1
ATOM 551 C CA . LEU A 1 74 ? 53.707 -7.284 28.059 1.00 42.13 69 LEU B CA 1
ATOM 552 C C . LEU A 1 74 ? 52.916 -8.499 27.614 1.00 43.09 69 LEU B C 1
ATOM 553 O O . LEU A 1 74 ? 51.936 -8.363 26.878 1.00 42.68 69 LEU B O 1
ATOM 558 N N . ASP A 1 75 ? 53.334 -9.693 28.049 1.00 43.56 70 ASP B N 1
ATOM 559 C CA . ASP A 1 75 ? 52.541 -10.906 27.806 1.00 43.59 70 ASP B CA 1
ATOM 560 C C . ASP A 1 75 ? 51.384 -10.976 28.808 1.00 42.97 70 ASP B C 1
ATOM 561 O O . ASP A 1 75 ? 50.424 -11.729 28.620 1.00 42.85 70 ASP B O 1
ATOM 566 N N . THR A 1 76 ? 51.492 -10.187 29.875 1.00 42.32 71 THR B N 1
ATOM 567 C CA . THR A 1 76 ? 50.448 -10.107 30.893 1.00 41.39 71 THR B CA 1
ATOM 568 C C . THR A 1 76 ? 49.369 -9.037 30.580 1.00 41.32 71 THR B C 1
ATOM 569 O O . THR A 1 76 ? 48.503 -8.779 31.417 1.00 40.04 71 THR B O 1
ATOM 573 N N . VAL A 1 77 ? 49.413 -8.468 29.360 1.00 40.76 72 VAL B N 1
ATOM 574 C CA . VAL A 1 77 ? 48.656 -7.259 28.995 1.00 40.75 72 VAL B CA 1
ATOM 575 C C . VAL A 1 77 ? 48.091 -7.381 27.588 1.00 41.23 72 VAL B C 1
ATOM 576 O O . VAL A 1 77 ? 48.791 -7.820 26.683 1.00 41.77 72 VAL B O 1
ATOM 580 N N . VAL A 1 78 ? 46.812 -7.043 27.401 1.00 41.20 73 VAL B N 1
ATOM 581 C CA . VAL A 1 78 ? 46.258 -6.892 26.044 1.00 41.20 73 VAL B CA 1
ATOM 582 C C . VAL A 1 78 ? 45.539 -5.560 25.943 1.00 40.37 73 VAL B C 1
ATOM 583 O O . VAL A 1 78 ? 45.107 -5.027 26.951 1.00 40.44 73 VAL B O 1
ATOM 587 N N . ILE A 1 79 ? 45.465 -5.011 24.733 1.00 39.93 74 ILE B N 1
ATOM 588 C CA . ILE A 1 79 ? 44.915 -3.688 24.525 1.00 39.80 74 ILE B CA 1
ATOM 589 C C . ILE A 1 79 ? 43.857 -3.733 23.407 1.00 39.79 74 ILE B C 1
ATOM 590 O O . ILE A 1 79 ? 44.144 -4.169 22.307 1.00 39.91 74 ILE B O 1
ATOM 595 N N . GLU A 1 80 ? 42.638 -3.291 23.715 1.00 39.43 75 GLU B N 1
ATOM 596 C CA . GLU A 1 80 ? 41.539 -3.260 22.730 1.00 39.11 75 GLU B CA 1
ATOM 597 C C . GLU A 1 80 ? 40.849 -1.875 22.659 1.00 38.01 75 GLU B C 1
ATOM 598 O O . GLU A 1 80 ? 40.787 -1.161 23.641 1.00 37.58 75 GLU B O 1
ATOM 604 N N . PRO A 1 81 ? 40.305 -1.515 21.494 1.00 37.86 76 PRO B N 1
ATOM 605 C CA . PRO A 1 81 ? 39.634 -0.225 21.369 1.00 38.10 76 PRO B CA 1
ATOM 606 C C . PRO A 1 81 ? 38.166 -0.280 21.725 1.00 38.04 76 PRO B C 1
ATOM 607 O O . PRO A 1 81 ? 37.527 -1.293 21.494 1.00 39.48 76 PRO B O 1
ATOM 611 N N . LEU A 1 82 ? 37.632 0.813 22.257 1.00 37.31 77 LEU B N 1
ATOM 612 C CA . LEU A 1 82 ? 36.184 0.968 22.401 1.00 35.79 77 LEU B CA 1
ATOM 613 C C . LEU A 1 82 ? 35.759 2.278 21.786 1.00 35.41 77 LEU B C 1
ATOM 614 O O . LEU A 1 82 ? 36.308 3.327 22.140 1.00 35.61 77 LEU B O 1
ATOM 619 N N . ALA A 1 83 ? 34.792 2.234 20.866 1.00 34.63 78 ALA B N 1
ATOM 620 C CA . ALA A 1 83 ? 34.185 3.447 20.330 1.00 33.83 78 ALA B CA 1
ATOM 621 C C . ALA A 1 83 ? 33.274 4.076 21.369 1.00 33.73 78 ALA B C 1
ATOM 622 O O . ALA A 1 83 ? 32.962 3.465 22.392 1.00 33.76 78 ALA B O 1
ATOM 624 N N . ASP A 1 84 ? 32.860 5.313 21.115 1.00 34.44 79 ASP B N 1
ATOM 625 C CA . ASP A 1 84 ? 31.857 5.996 21.953 1.00 34.30 79 ASP B CA 1
ATOM 626 C C . ASP A 1 84 ? 30.436 5.623 21.542 1.00 33.82 79 ASP B C 1
ATOM 627 O O . ASP A 1 84 ? 30.131 5.551 20.347 1.00 34.71 79 ASP B O 1
ATOM 632 N N . TYR A 1 85 ? 29.571 5.441 22.534 1.00 33.84 80 TYR B N 1
ATOM 633 C CA . TYR A 1 85 ? 28.115 5.214 22.334 1.00 33.72 80 TYR B CA 1
ATOM 634 C C . TYR A 1 85 ? 27.373 5.968 23.434 1.00 33.67 80 TYR B C 1
ATOM 635 O O . TYR A 1 85 ? 26.731 5.339 24.298 1.00 33.40 80 TYR B O 1
ATOM 644 N N . PHE A 1 86 ? 27.476 7.305 23.391 1.00 32.67 81 PHE B N 1
ATOM 645 C CA . PHE A 1 86 ? 26.814 8.189 24.342 1.00 32.79 81 PHE B CA 1
ATOM 646 C C . PHE A 1 86 ? 25.305 7.916 24.458 1.00 33.22 81 PHE B C 1
ATOM 647 O O . PHE A 1 86 ? 24.741 8.129 25.510 1.00 33.23 81 PHE B O 1
ATOM 655 N N . TYR A 1 87 ? 24.689 7.472 23.359 1.00 34.29 82 TYR B N 1
ATOM 656 C CA . TYR A 1 87 ? 23.231 7.326 23.221 1.00 36.61 82 TYR B CA 1
ATOM 657 C C . TYR A 1 87 ? 22.746 5.879 23.026 1.00 38.59 82 TYR B C 1
ATOM 658 O O . TYR A 1 87 ? 21.554 5.672 22.848 1.00 39.08 82 TYR B O 1
ATOM 667 N N . GLN A 1 88 ? 23.676 4.910 23.045 1.00 40.44 83 GLN B N 1
ATOM 668 C CA . GLN A 1 88 ? 23.416 3.492 22.781 1.00 41.28 83 GLN B CA 1
ATOM 669 C C . GLN A 1 88 ? 24.309 2.652 23.682 1.00 42.29 83 GLN B C 1
ATOM 670 O O . GLN A 1 88 ? 25.161 1.892 23.239 1.00 42.53 83 GLN B O 1
ATOM 676 N N . GLU A 1 89 ? 24.073 2.819 24.967 1.00 44.19 84 GLU B N 1
ATOM 677 C CA . GLU A 1 89 ? 24.777 2.188 26.057 1.00 46.90 84 GLU B CA 1
ATOM 678 C C . GLU A 1 89 ? 24.906 0.659 25.936 1.00 48.07 84 GLU B C 1
ATOM 679 O O . GLU A 1 89 ? 25.855 0.079 26.476 1.00 48.12 84 GLU B O 1
ATOM 685 N N . GLN A 1 90 ? 23.960 0.026 25.233 1.00 48.85 85 GLN B N 1
ATOM 686 C CA . GLN A 1 90 ? 23.985 -1.416 24.994 1.00 50.11 85 GLN B CA 1
ATOM 687 C C . GLN A 1 90 ? 25.008 -1.807 23.961 1.00 49.81 85 GLN B C 1
ATOM 688 O O . GLN A 1 90 ? 25.566 -2.896 24.041 1.00 49.68 85 GLN B O 1
ATOM 694 N N . LYS A 1 91 ? 25.242 -0.947 22.970 1.00 49.82 86 LYS B N 1
ATOM 695 C CA . LYS A 1 91 ? 26.295 -1.245 21.991 1.00 49.90 86 LYS B CA 1
ATOM 696 C C . LYS A 1 91 ? 27.683 -1.238 22.642 1.00 49.91 86 LYS B C 1
ATOM 697 O O . LYS A 1 91 ? 28.604 -1.906 22.170 1.00 49.65 86 LYS B O 1
ATOM 703 N N . TRP A 1 92 ? 27.802 -0.489 23.738 1.00 50.22 87 TRP B N 1
ATOM 704 C CA . TRP A 1 92 ? 29.058 -0.307 24.440 1.00 50.55 87 TRP B CA 1
ATOM 705 C C . TRP A 1 92 ? 29.319 -1.507 25.326 1.00 50.71 87 TRP B C 1
ATOM 706 O O . TRP A 1 92 ? 30.433 -2.027 25.356 1.00 50.48 87 TRP B O 1
ATOM 717 N N . GLN A 1 93 ? 28.289 -1.912 26.066 1.00 51.17 88 GLN B N 1
ATOM 718 C CA . GLN A 1 93 ? 28.341 -3.098 26.919 1.00 51.98 88 GLN B CA 1
ATOM 719 C C . GLN A 1 93 ? 28.725 -4.351 26.138 1.00 51.58 88 GLN B C 1
ATOM 720 O O . GLN A 1 93 ? 29.619 -5.079 26.544 1.00 51.62 88 GLN B O 1
ATOM 726 N N . ASP A 1 94 ? 28.076 -4.565 25.004 1.00 51.20 89 ASP B N 1
ATOM 727 C CA . ASP A 1 94 ? 28.405 -5.668 24.129 1.00 51.71 89 ASP B CA 1
ATOM 728 C C . ASP A 1 94 ? 29.802 -5.578 23.529 1.00 52.25 89 ASP B C 1
ATOM 729 O O . ASP A 1 94 ? 30.539 -6.577 23.522 1.00 52.59 89 ASP B O 1
ATOM 734 N N . GLU A 1 95 ? 30.156 -4.400 23.003 1.00 52.07 90 GLU B N 1
ATOM 735 C CA . GLU A 1 95 ? 31.476 -4.182 22.396 1.00 51.65 90 GLU B CA 1
ATOM 736 C C . GLU A 1 95 ? 32.602 -4.495 23.395 1.00 50.82 90 GLU B C 1
ATOM 737 O O . GLU A 1 95 ? 33.628 -5.043 23.001 1.00 50.48 90 GLU B O 1
ATOM 743 N N . LEU A 1 96 ? 32.390 -4.156 24.671 1.00 50.11 91 LEU B N 1
ATOM 744 C CA . LEU A 1 96 ? 33.305 -4.506 25.756 1.00 49.96 91 LEU B CA 1
ATOM 745 C C . LEU A 1 96 ? 33.379 -6.025 25.945 1.00 50.51 91 LEU B C 1
ATOM 746 O O . LEU A 1 96 ? 34.468 -6.597 25.961 1.00 50.41 91 LEU B O 1
ATOM 751 N N . ARG A 1 97 ? 32.214 -6.663 26.094 1.00 51.02 92 ARG B N 1
ATOM 752 C CA . ARG A 1 97 ? 32.115 -8.111 26.226 1.00 51.02 92 ARG B CA 1
ATOM 753 C C . ARG A 1 97 ? 32.844 -8.809 25.089 1.00 51.16 92 ARG B C 1
ATOM 754 O O . ARG A 1 97 ? 33.574 -9.770 25.321 1.00 51.39 92 ARG B O 1
ATOM 762 N N . LYS A 1 98 ? 32.680 -8.297 23.872 1.00 51.34 93 LYS B N 1
ATOM 763 C CA . LYS A 1 98 ? 33.373 -8.827 22.700 1.00 51.67 93 LYS B CA 1
ATOM 764 C C . LYS A 1 98 ? 34.888 -8.675 22.829 1.00 51.39 93 LYS B C 1
ATOM 765 O O . LYS A 1 98 ? 35.643 -9.522 22.347 1.00 51.31 93 LYS B O 1
ATOM 771 N N . ASN A 1 99 ? 35.322 -7.603 23.492 1.00 50.96 94 ASN B N 1
ATOM 772 C CA . ASN A 1 99 ? 36.736 -7.386 23.791 1.00 50.61 94 ASN B CA 1
ATOM 773 C C . ASN A 1 99 ? 37.266 -8.390 24.812 1.00 50.21 94 ASN B C 1
ATOM 774 O O . ASN A 1 99 ? 38.310 -8.995 24.614 1.00 50.19 94 ASN B O 1
ATOM 779 N N . VAL A 1 100 ? 36.528 -8.568 25.893 1.00 50.55 95 VAL B N 1
ATOM 780 C CA . VAL A 1 100 ? 36.947 -9.442 26.968 1.00 50.92 95 VAL B CA 1
ATOM 781 C C . VAL A 1 100 ? 37.027 -10.918 26.552 1.00 52.21 95 VAL B C 1
ATOM 782 O O . VAL A 1 100 ? 37.954 -11.609 26.941 1.00 52.34 95 VAL B O 1
ATOM 786 N N . TYR A 1 101 ? 36.087 -11.366 25.725 1.00 53.48 96 TYR B N 1
ATOM 787 C CA . TYR A 1 101 ? 35.947 -12.779 25.379 1.00 54.23 96 TYR B CA 1
ATOM 788 C C . TYR A 1 101 ? 36.676 -13.127 24.082 1.00 54.85 96 TYR B C 1
ATOM 789 O O . TYR A 1 101 ? 36.697 -14.294 23.660 1.00 54.41 96 TYR B O 1
ATOM 798 N N . LYS A 1 102 ? 37.276 -12.113 23.464 1.00 55.17 97 LYS B N 1
ATOM 799 C CA . LYS A 1 102 ? 38.272 -12.352 22.436 1.00 56.16 97 LYS B CA 1
ATOM 800 C C . LYS A 1 102 ? 39.513 -12.999 23.097 1.00 57.12 97 LYS B C 1
ATOM 801 O O . LYS A 1 102 ? 40.275 -13.698 22.440 1.00 56.88 97 LYS B O 1
ATOM 807 N N . HIS A 1 103 ? 39.663 -12.792 24.410 1.00 58.97 98 HIS B N 1
ATOM 808 C CA . HIS A 1 103 ? 40.883 -13.137 25.165 1.00 60.57 98 HIS B CA 1
ATOM 809 C C . HIS A 1 103 ? 40.646 -14.107 26.299 1.00 62.69 98 HIS B C 1
ATOM 810 O O . HIS A 1 103 ? 41.398 -15.069 26.437 1.00 63.66 98 HIS B O 1
ATOM 817 N N . ALA A 1 104 ? 39.642 -13.837 27.135 1.00 65.12 99 ALA B N 1
ATOM 818 C CA . ALA A 1 104 ? 39.192 -14.786 28.153 1.00 67.41 99 ALA B CA 1
ATOM 819 C C . ALA A 1 104 ? 38.453 -15.898 27.429 1.00 69.25 99 ALA B C 1
ATOM 820 O O . ALA A 1 104 ? 37.720 -15.637 26.468 1.00 70.16 99 ALA B O 1
ATOM 822 N N . LYS A 1 105 ? 38.662 -17.136 27.861 1.00 71.29 100 LYS B N 1
ATOM 823 C CA . LYS A 1 105 ? 38.012 -18.281 27.208 1.00 73.27 100 LYS B CA 1
ATOM 824 C C . LYS A 1 105 ? 37.778 -19.482 28.127 1.00 73.81 100 LYS B C 1
ATOM 825 O O . LYS A 1 105 ? 38.543 -19.721 29.065 1.00 73.87 100 LYS B O 1
ATOM 831 N N . ASN A 1 106 ? 36.688 -20.197 27.835 1.00 74.69 101 ASN B N 1
ATOM 832 C CA . ASN A 1 106 ? 36.254 -21.419 28.531 1.00 75.20 101 ASN B CA 1
ATOM 833 C C . ASN A 1 106 ? 36.535 -21.486 30.050 1.00 75.09 101 ASN B C 1
ATOM 834 O O . ASN A 1 106 ? 37.442 -22.197 30.512 1.00 74.91 101 ASN B O 1
ATOM 839 N N . ASN A 1 107 ? 35.738 -20.723 30.801 1.00 74.85 102 ASN B N 1
ATOM 840 C CA . ASN A 1 107 ? 35.724 -20.750 32.271 1.00 74.57 102 ASN B CA 1
ATOM 841 C C . ASN A 1 107 ? 36.926 -20.074 32.951 1.00 73.65 102 ASN B C 1
ATOM 842 O O . ASN A 1 107 ? 37.478 -20.603 33.920 1.00 73.77 102 ASN B O 1
ATOM 847 N N . ASN A 1 108 ? 37.322 -18.909 32.422 1.00 72.25 103 ASN B N 1
ATOM 848 C CA . ASN A 1 108 ? 38.189 -17.971 33.141 1.00 70.74 103 ASN B CA 1
ATOM 849 C C . ASN A 1 108 ? 37.388 -17.159 34.147 1.00 70.09 103 ASN B C 1
ATOM 850 O O . ASN A 1 108 ? 36.276 -16.708 33.848 1.00 69.90 103 ASN B O 1
ATOM 855 N N . SER A 1 109 ? 37.960 -16.972 35.332 1.00 69.40 104 SER B N 1
ATOM 856 C CA . SER A 1 109 ? 37.409 -16.065 36.331 1.00 69.02 104 SER B CA 1
ATOM 857 C C . SER A 1 109 ? 37.795 -14.644 35.943 1.00 69.05 104 SER B C 1
ATOM 858 O O . SER A 1 109 ? 38.984 -14.353 35.763 1.00 69.37 104 SER B O 1
ATOM 861 N N . ILE A 1 110 ? 36.795 -13.768 35.815 1.00 68.74 105 ILE B N 1
ATOM 862 C CA . ILE A 1 110 ? 36.972 -12.405 35.284 1.00 67.91 105 ILE B CA 1
ATOM 863 C C . ILE A 1 110 ? 36.564 -11.333 36.300 1.00 67.72 105 ILE B C 1
ATOM 864 O O . ILE A 1 110 ? 35.454 -11.363 36.819 1.00 67.51 105 ILE B O 1
ATOM 869 N N . ALA A 1 111 ? 37.477 -10.407 36.586 1.00 67.86 106 ALA B N 1
ATOM 870 C CA . ALA A 1 111 ? 37.178 -9.227 37.408 1.00 68.44 106 ALA B CA 1
ATOM 871 C C . ALA A 1 111 ? 37.290 -7.906 36.607 1.00 69.08 106 ALA B C 1
ATOM 872 O O . ALA A 1 111 ? 38.089 -7.815 35.687 1.00 68.75 106 ALA B O 1
ATOM 874 N N . ILE A 1 112 ? 36.473 -6.906 36.953 1.00 70.43 107 ILE B N 1
ATOM 875 C CA . ILE A 1 112 ? 36.586 -5.530 36.419 1.00 71.64 107 ILE B CA 1
ATOM 876 C C . ILE A 1 112 ? 37.224 -4.672 37.494 1.00 72.57 107 ILE B C 1
ATOM 877 O O . ILE A 1 112 ? 36.805 -4.731 38.633 1.00 72.52 107 ILE B O 1
ATOM 882 N N . VAL A 1 113 ? 38.225 -3.876 37.133 1.00 74.40 108 VAL B N 1
ATOM 883 C CA . VAL A 1 113 ? 38.965 -3.073 38.108 1.00 76.40 108 VAL B CA 1
ATOM 884 C C . VAL A 1 113 ? 38.823 -1.566 37.846 1.00 78.11 108 VAL B C 1
ATOM 885 O O . VAL A 1 113 ? 39.683 -0.953 37.216 1.00 78.12 108 VAL B O 1
ATOM 889 N N . GLY A 1 114 ? 37.726 -0.988 38.343 1.00 80.08 109 GLY B N 1
ATOM 890 C CA . GLY A 1 114 ? 37.442 0.447 38.208 1.00 82.85 109 GLY B CA 1
ATOM 891 C C . GLY A 1 114 ? 37.427 1.224 39.517 1.00 84.66 109 GLY B C 1
ATOM 892 O O . GLY A 1 114 ? 37.589 0.640 40.584 1.00 84.51 109 GLY B O 1
ATOM 893 N N . HIS A 1 115 ? 37.227 2.543 39.433 1.00 87.01 110 HIS B N 1
ATOM 894 C CA . HIS A 1 115 ? 37.225 3.412 40.627 1.00 89.31 110 HIS B CA 1
ATOM 895 C C . HIS A 1 115 ? 35.993 3.201 41.508 1.00 90.50 110 HIS B C 1
ATOM 896 O O . HIS A 1 115 ? 34.860 3.267 41.016 1.00 90.72 110 HIS B O 1
ATOM 903 N N . ILE A 1 116 ? 36.227 2.963 42.807 1.00 92.07 111 ILE B N 1
ATOM 904 C CA . ILE A 1 116 ? 35.158 2.662 43.785 1.00 93.45 111 ILE B CA 1
ATOM 905 C C . ILE A 1 116 ? 34.130 3.803 43.847 1.00 94.39 111 ILE B C 1
ATOM 906 O O . ILE A 1 116 ? 33.071 3.681 44.476 1.00 94.49 111 ILE B O 1
ATOM 911 N N . LYS A 1 117 ? 34.461 4.884 43.138 1.00 95.48 112 LYS B N 1
ATOM 912 C CA . LYS A 1 117 ? 33.776 6.162 43.188 1.00 96.32 112 LYS B CA 1
ATOM 913 C C . LYS A 1 117 ? 33.420 6.569 41.760 1.00 96.82 112 LYS B C 1
ATOM 914 O O . LYS A 1 117 ? 34.315 6.891 40.964 1.00 96.89 112 LYS B O 1
ATOM 920 N N . ASP A 1 118 ? 32.121 6.548 41.445 1.00 97.47 113 ASP B N 1
ATOM 921 C CA . ASP A 1 118 ? 31.583 6.960 40.130 1.00 98.12 113 ASP B CA 1
ATOM 922 C C . ASP A 1 118 ? 32.085 6.084 38.977 1.00 98.54 113 ASP B C 1
ATOM 923 O O . ASP A 1 118 ? 33.216 6.260 38.489 1.00 98.42 113 ASP B O 1
ATOM 928 N N . SER A 1 119 ? 31.206 5.172 38.543 1.00 98.89 114 SER B N 1
ATOM 929 C CA . SER A 1 119 ? 31.499 4.061 37.613 1.00 99.12 114 SER B CA 1
ATOM 930 C C . SER A 1 119 ? 31.626 2.712 38.322 1.00 99.15 114 SER B C 1
ATOM 931 O O . SER A 1 119 ? 31.781 1.672 37.673 1.00 99.26 114 SER B O 1
ATOM 934 N N . SER A 1 120 ? 31.569 2.754 39.657 1.00 99.03 115 SER B N 1
ATOM 935 C CA . SER A 1 120 ? 31.355 1.611 40.558 1.00 98.85 115 SER B CA 1
ATOM 936 C C . SER A 1 120 ? 29.956 1.029 40.401 1.00 98.70 115 SER B C 1
ATOM 937 O O . SER A 1 120 ? 29.798 -0.182 40.196 1.00 98.76 115 SER B O 1
ATOM 940 N N . SER A 1 121 ? 28.957 1.915 40.488 1.00 98.29 116 SER B N 1
ATOM 941 C CA . SER A 1 121 ? 27.546 1.578 40.294 1.00 97.57 116 SER B CA 1
ATOM 942 C C . SER A 1 121 ? 27.297 0.929 38.936 1.00 96.89 116 SER B C 1
ATOM 943 O O . SER A 1 121 ? 26.714 -0.157 38.865 1.00 96.81 116 SER B O 1
ATOM 946 N N . TYR A 1 122 ? 27.770 1.587 37.876 1.00 96.11 117 TYR B N 1
ATOM 947 C CA . TYR A 1 122 ? 27.501 1.176 36.494 1.00 95.34 117 TYR B CA 1
ATOM 948 C C . TYR A 1 122 ? 28.010 -0.231 36.130 1.00 94.91 117 TYR B C 1
ATOM 949 O O . TYR A 1 122 ? 27.309 -0.995 35.455 1.00 94.67 117 TYR B O 1
ATOM 958 N N . TYR A 1 123 ? 29.223 -0.554 36.580 1.00 94.46 118 TYR B N 1
ATOM 959 C CA . TYR A 1 123 ? 29.883 -1.828 36.263 1.00 94.05 118 TYR B CA 1
ATOM 960 C C . TYR A 1 123 ? 29.280 -3.022 37.020 1.00 93.64 118 TYR B C 1
ATOM 961 O O . TYR A 1 123 ? 29.097 -4.103 36.443 1.00 93.42 118 TYR B O 1
ATOM 970 N N . ILE A 1 124 ? 28.974 -2.806 38.304 1.00 93.15 119 ILE B N 1
ATOM 971 C CA . ILE A 1 124 ? 28.231 -3.762 39.142 1.00 92.47 119 ILE B CA 1
ATOM 972 C C . ILE A 1 124 ? 26.891 -4.189 38.498 1.00 91.86 119 ILE B C 1
ATOM 973 O O . ILE A 1 124 ? 26.592 -5.391 38.412 1.00 91.90 119 ILE B O 1
ATOM 978 N N . ARG A 1 125 ? 26.111 -3.208 38.032 1.00 90.85 120 ARG B N 1
ATOM 979 C CA . ARG A 1 125 ? 24.807 -3.467 37.412 1.00 89.83 120 ARG B CA 1
ATOM 980 C C . ARG A 1 125 ? 24.916 -4.139 36.037 1.00 88.61 120 ARG B C 1
ATOM 981 O O . ARG A 1 125 ? 24.252 -5.152 35.776 1.00 88.64 120 ARG B O 1
ATOM 989 N N . SER A 1 126 ? 25.747 -3.569 35.163 1.00 86.89 121 SER B N 1
ATOM 990 C CA . SER A 1 126 ? 25.806 -3.989 33.756 1.00 85.09 121 SER B CA 1
ATOM 991 C C . SER A 1 126 ? 26.565 -5.301 33.502 1.00 83.65 121 SER B C 1
ATOM 992 O O . SER A 1 126 ? 26.285 -6.007 32.528 1.00 83.22 121 SER B O 1
ATOM 995 N N . PHE A 1 127 ? 27.515 -5.617 34.379 1.00 82.11 122 PHE B N 1
ATOM 996 C CA . PHE A 1 127 ? 28.334 -6.828 34.250 1.00 80.82 122 PHE B CA 1
ATOM 997 C C . PHE A 1 127 ? 28.275 -7.674 35.534 1.00 80.41 122 PHE B C 1
ATOM 998 O O . PHE A 1 127 ? 29.277 -7.787 36.248 1.00 80.44 122 PHE B O 1
ATOM 1006 N N . PRO A 1 128 ? 27.095 -8.257 35.847 1.00 79.96 123 PRO B N 1
ATOM 1007 C CA . PRO A 1 128 ? 27.015 -9.033 37.086 1.00 79.35 123 PRO B CA 1
ATOM 1008 C C . PRO A 1 128 ? 27.861 -10.300 36.997 1.00 78.50 123 PRO B C 1
ATOM 1009 O O . PRO A 1 128 ? 28.441 -10.726 38.007 1.00 78.61 123 PRO B O 1
ATOM 1013 N N . GLU A 1 129 ? 27.959 -10.866 35.792 1.00 77.24 124 GLU B N 1
ATOM 1014 C CA . GLU A 1 129 ? 28.799 -12.042 35.548 1.00 76.14 124 GLU B CA 1
ATOM 1015 C C . GLU A 1 129 ? 30.283 -11.904 35.982 1.00 75.01 124 GLU B C 1
ATOM 1016 O O . GLU A 1 129 ? 30.941 -12.924 36.222 1.00 74.96 124 GLU B O 1
ATOM 1022 N N . TRP A 1 130 ? 30.788 -10.665 36.091 1.00 73.32 125 TRP B N 1
ATOM 1023 C CA . TRP A 1 130 ? 32.189 -10.404 36.495 1.00 71.71 125 TRP B CA 1
ATOM 1024 C C . TRP A 1 130 ? 32.260 -9.813 37.886 1.00 71.79 125 TRP B C 1
ATOM 1025 O O . TRP A 1 130 ? 31.353 -9.100 38.309 1.00 71.99 125 TRP B O 1
ATOM 1036 N N . ASP A 1 131 ? 33.345 -10.119 38.594 1.00 71.60 126 ASP B N 1
ATOM 1037 C CA . ASP A 1 131 ? 33.559 -9.618 39.945 1.00 71.66 126 ASP B CA 1
ATOM 1038 C C . ASP A 1 131 ? 34.081 -8.193 39.864 1.00 71.55 126 ASP B C 1
ATOM 1039 O O . ASP A 1 131 ? 34.415 -7.715 38.783 1.00 71.45 126 ASP B O 1
ATOM 1044 N N . TYR A 1 132 ? 34.150 -7.518 41.005 1.00 71.36 127 TYR B N 1
ATOM 1045 C CA . TYR A 1 132 ? 34.640 -6.156 41.044 1.00 71.32 127 TYR B CA 1
ATOM 1046 C C . TYR A 1 132 ? 35.877 -6.063 41.915 1.00 7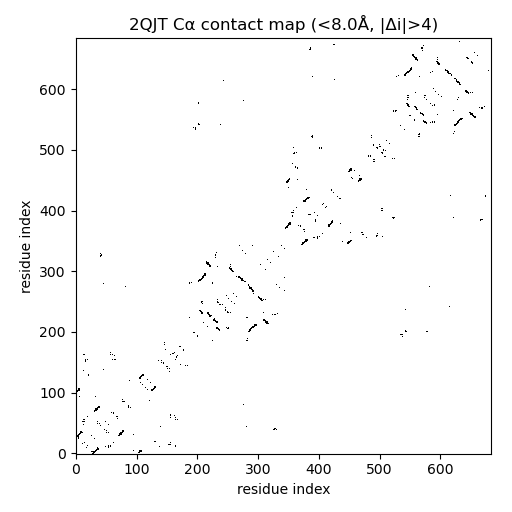1.14 127 TYR B C 1
ATOM 1047 O O . TYR A 1 132 ? 35.963 -6.721 42.956 1.00 71.30 127 TYR B O 1
ATOM 1056 N N . ILE A 1 133 ? 36.845 -5.265 41.472 1.00 70.59 128 ILE B N 1
ATOM 1057 C CA . ILE A 1 133 ? 37.975 -4.897 42.311 1.00 70.20 128 ILE B CA 1
ATOM 1058 C C . ILE A 1 133 ? 37.972 -3.392 42.382 1.00 69.82 128 ILE B C 1
ATOM 1059 O O . ILE A 1 133 ? 38.230 -2.716 41.393 1.00 69.55 128 ILE B O 1
ATOM 1064 N N . GLY A 1 134 ? 37.641 -2.871 43.553 1.00 69.80 129 GLY B N 1
ATOM 1065 C CA . GLY A 1 134 ? 37.593 -1.437 43.734 1.00 69.64 129 GLY B CA 1
ATOM 1066 C C . GLY A 1 134 ? 39.002 -0.905 43.815 1.00 69.70 129 GLY B C 1
ATOM 1067 O O . GLY A 1 134 ? 39.851 -1.458 44.532 1.00 69.58 129 GLY B O 1
ATOM 1068 N N . VAL A 1 135 ? 39.272 0.138 43.036 1.00 69.44 130 VAL B N 1
ATOM 1069 C CA . VAL A 1 135 ? 40.474 0.936 43.265 1.00 69.19 130 VAL B CA 1
ATOM 1070 C C . VAL A 1 135 ? 40.141 2.416 43.384 1.00 69.14 130 VAL B C 1
ATOM 1071 O O . VAL A 1 135 ? 39.174 2.922 42.808 1.00 68.67 130 VAL B O 1
ATOM 1075 N N . ASP A 1 136 ? 40.918 3.059 44.233 1.00 68.98 131 ASP B N 1
ATOM 1076 C CA . ASP A 1 136 ? 41.415 4.398 43.991 1.00 69.22 131 ASP B CA 1
ATOM 1077 C C . ASP A 1 136 ? 42.058 5.026 45.188 1.00 68.88 131 ASP B C 1
ATOM 1078 O O . ASP A 1 136 ? 41.630 4.881 46.334 1.00 69.14 131 ASP B O 1
ATOM 1083 N N . ASN A 1 137 ? 43.128 5.721 44.869 1.00 68.20 132 ASN B N 1
ATOM 1084 C CA . ASN A 1 137 ? 44.054 6.155 45.852 1.00 67.37 132 ASN B CA 1
ATOM 1085 C C . ASN A 1 137 ? 44.096 7.677 45.858 1.00 67.60 132 ASN B C 1
ATOM 1086 O O . ASN A 1 137 ? 43.436 8.354 45.032 1.00 67.25 132 ASN B O 1
ATOM 1091 N N . TYR A 1 138 ? 44.849 8.202 46.816 1.00 67.41 133 TYR B N 1
ATOM 1092 C CA . TYR A 1 138 ? 44.754 9.597 47.200 1.00 67.42 133 TYR B CA 1
ATOM 1093 C C . TYR A 1 138 ? 44.800 10.600 46.040 1.00 66.37 133 TYR B C 1
ATOM 1094 O O . TYR A 1 138 ? 44.225 11.677 46.163 1.00 66.53 133 TYR B O 1
ATOM 1103 N N . LYS A 1 139 ? 45.418 10.219 44.912 1.00 65.08 134 LYS B N 1
ATOM 1104 C CA . LYS A 1 139 ? 46.249 11.163 44.136 1.00 63.29 134 LYS B CA 1
ATOM 1105 C C . LYS A 1 139 ? 45.638 12.325 43.312 1.00 62.69 134 LYS B C 1
ATOM 1106 O O . LYS A 1 139 ? 46.297 13.353 43.135 1.00 63.01 134 LYS B O 1
ATOM 1112 N N . ASN A 1 140 ? 44.408 12.176 42.826 1.00 61.83 135 ASN B N 1
ATOM 1113 C CA . ASN A 1 140 ? 43.725 13.232 42.050 1.00 61.10 135 ASN B CA 1
ATOM 1114 C C . ASN A 1 140 ? 44.433 13.631 40.735 1.00 60.18 135 ASN B C 1
ATOM 1115 O O . ASN A 1 140 ? 44.615 14.836 40.482 1.00 60.65 135 ASN B O 1
ATOM 1120 N N . PHE A 1 141 ? 44.823 12.652 39.916 1.00 58.11 136 PHE B N 1
ATOM 1121 C CA . PHE A 1 141 ? 45.503 12.926 38.639 1.00 56.11 136 PHE B CA 1
ATOM 1122 C C . PHE A 1 141 ? 44.542 13.590 37.668 1.00 54.95 136 PHE B C 1
ATOM 1123 O O . PHE A 1 141 ? 43.590 12.960 37.182 1.00 55.36 136 PHE B O 1
ATOM 1131 N N . ASN A 1 142 ? 44.779 14.867 37.384 1.00 52.65 137 ASN B N 1
ATOM 1132 C CA . ASN A 1 142 ? 43.804 15.597 36.591 1.00 50.35 137 ASN B CA 1
ATOM 1133 C C . ASN A 1 142 ? 44.139 15.590 35.086 1.00 48.53 137 ASN B C 1
ATOM 1134 O O . ASN A 1 142 ? 45.085 16.230 34.642 1.00 47.61 137 ASN B O 1
ATOM 1139 N N . ALA A 1 143 ? 43.364 14.831 34.321 1.00 46.59 138 ALA B N 1
ATOM 1140 C CA . ALA A 1 143 ? 43.558 14.719 32.880 1.00 45.30 138 ALA B CA 1
ATOM 1141 C C . ALA A 1 143 ? 43.551 16.093 32.185 1.00 45.06 138 ALA B C 1
ATOM 1142 O O . ALA A 1 143 ? 44.459 16.404 31.408 1.00 44.89 138 ALA B O 1
ATOM 1144 N N . THR A 1 144 ? 42.514 16.886 32.478 1.00 43.92 139 THR B N 1
ATOM 1145 C CA . THR A 1 144 ? 42.292 18.218 31.927 1.00 42.38 139 THR B CA 1
ATOM 1146 C C . THR A 1 144 ? 43.431 19.146 32.264 1.00 41.56 139 THR B C 1
ATOM 1147 O O . THR A 1 144 ? 44.003 19.773 31.371 1.00 41.34 139 THR B O 1
ATOM 1151 N N . GLU A 1 145 ? 43.769 19.212 33.547 1.00 40.62 140 GLU B N 1
ATOM 1152 C CA . GLU A 1 145 ? 44.928 19.968 34.025 1.00 40.74 140 GLU B CA 1
ATOM 1153 C C . GLU A 1 145 ? 46.240 19.691 33.254 1.00 39.47 140 GLU B C 1
ATOM 1154 O O . GLU A 1 145 ? 47.049 20.608 33.042 1.00 40.20 140 GLU B O 1
ATOM 1160 N N . PHE A 1 146 ? 46.459 18.420 32.903 1.00 37.01 141 PHE B N 1
ATOM 1161 C CA . PHE A 1 146 ? 47.614 18.021 32.169 1.00 35.94 141 PHE B CA 1
ATOM 1162 C C . PHE A 1 146 ? 47.587 18.539 30.715 1.00 35.34 141 PHE B C 1
ATOM 1163 O O . PHE A 1 146 ? 48.592 19.071 30.252 1.00 35.87 141 PHE B O 1
ATOM 1171 N N . ARG A 1 147 ? 46.461 18.364 30.015 1.00 33.59 142 ARG B N 1
ATOM 1172 C CA . ARG A 1 147 ? 46.316 18.822 28.639 1.00 33.05 142 ARG B CA 1
ATOM 1173 C C . ARG A 1 147 ? 46.409 20.322 28.511 1.00 33.48 142 ARG B C 1
ATOM 1174 O O . ARG A 1 147 ? 47.049 20.816 27.574 1.00 34.19 142 ARG B O 1
ATOM 1182 N N . GLN A 1 148 ? 45.810 21.050 29.451 1.00 32.43 143 GLN B N 1
ATOM 1183 C CA . GLN A 1 148 ? 45.933 22.498 29.457 1.00 32.13 143 GLN B CA 1
ATOM 1184 C C . GLN A 1 148 ? 47.374 22.981 29.514 1.00 32.80 143 GLN B C 1
ATOM 1185 O O . GLN A 1 148 ? 47.746 23.872 28.749 1.00 34.13 143 GLN B O 1
ATOM 1191 N N . LYS A 1 149 ? 48.182 22.432 30.431 1.00 33.78 144 LYS B N 1
ATOM 1192 C CA . LYS A 1 149 ? 49.593 22.762 30.489 1.00 33.10 144 LYS B CA 1
ATOM 1193 C C . LYS A 1 149 ? 50.271 22.283 29.209 1.00 32.49 144 LYS B C 1
ATOM 1194 O O . LYS A 1 149 ? 51.127 22.975 28.692 1.00 31.48 144 LYS B O 1
ATOM 1200 N N . PHE A 1 150 ? 49.869 21.119 28.702 1.00 31.91 145 PHE B N 1
ATOM 1201 C CA . PHE A 1 150 ? 50.454 20.572 27.461 1.00 33.29 145 PHE B CA 1
ATOM 1202 C C . PHE A 1 150 ? 50.189 21.494 26.252 1.00 34.54 145 PHE B C 1
ATOM 1203 O O . PHE A 1 150 ? 51.106 21.715 25.414 1.00 34.79 145 PHE B O 1
ATOM 1211 N N . TYR A 1 151 ? 48.974 22.078 26.201 1.00 35.23 146 TYR B N 1
ATOM 1212 C CA . TYR A 1 151 ? 48.621 23.034 25.151 1.00 35.83 146 TYR B CA 1
ATOM 1213 C C . TYR A 1 151 ? 49.336 24.367 25.322 1.00 37.65 146 TYR B C 1
ATOM 1214 O O . TYR A 1 151 ? 49.368 25.172 24.391 1.00 38.72 146 TYR B O 1
ATOM 1223 N N . ASN A 1 152 ? 49.922 24.591 26.504 1.00 38.65 147 ASN B N 1
ATOM 1224 C CA . ASN A 1 152 ? 50.821 25.724 26.725 1.00 39.28 147 ASN B CA 1
ATOM 1225 C C . ASN A 1 152 ? 52.296 25.382 26.584 1.00 38.74 147 ASN B C 1
ATOM 1226 O O . ASN A 1 152 ? 53.145 26.200 26.890 1.00 38.36 147 ASN B O 1
ATOM 1231 N N . GLY A 1 153 ? 52.606 24.168 26.143 1.00 38.38 148 GLY B N 1
ATOM 1232 C CA . GLY A 1 153 ? 54.008 23.828 25.860 1.00 37.97 148 GLY B CA 1
ATOM 1233 C C . GLY A 1 153 ? 54.735 23.104 26.990 1.00 37.83 148 GLY B C 1
ATOM 1234 O O . GLY A 1 153 ? 55.937 22.898 26.921 1.00 37.65 148 GLY B O 1
ATOM 1235 N N . ILE A 1 154 ? 54.001 22.680 28.011 1.00 36.51 149 ILE B N 1
ATOM 1236 C CA . ILE A 1 154 ? 54.626 22.039 29.165 1.00 37.04 149 ILE B CA 1
ATOM 1237 C C . ILE A 1 154 ? 54.173 20.591 29.344 1.00 35.58 149 ILE B C 1
ATOM 1238 O O . ILE A 1 154 ? 52.994 20.305 29.373 1.00 35.50 149 ILE B O 1
ATOM 1243 N N . ILE A 1 155 ? 55.114 19.666 29.406 1.00 34.78 150 ILE B N 1
ATOM 1244 C CA . ILE A 1 155 ? 54.751 18.316 29.808 1.00 34.39 150 ILE B CA 1
ATOM 1245 C C . ILE A 1 155 ? 54.954 18.256 31.323 1.00 34.32 150 ILE B C 1
ATOM 1246 O O . ILE A 1 155 ? 56.082 18.407 31.775 1.00 34.77 150 ILE B O 1
ATOM 1251 N N . SER A 1 156 ? 53.869 18.080 32.090 1.00 33.63 151 SER B N 1
ATOM 1252 C CA . SER A 1 156 ? 53.951 17.812 33.552 1.00 33.89 151 SER B CA 1
ATOM 1253 C C . SER A 1 156 ? 54.654 16.493 33.958 1.00 33.50 151 SER B C 1
ATOM 1254 O O . SER A 1 156 ? 54.082 15.396 33.856 1.00 33.33 151 SER B O 1
ATOM 1257 N N . LYS A 1 157 ? 55.884 16.606 34.452 1.00 33.72 152 LYS B N 1
ATOM 1258 C CA . LYS A 1 157 ? 56.700 15.395 34.744 1.00 33.95 152 LYS B CA 1
ATOM 1259 C C . LYS A 1 157 ? 56.079 14.407 35.717 1.00 33.62 152 LYS B C 1
ATOM 1260 O O . LYS A 1 157 ? 56.207 13.194 35.522 1.00 34.33 152 LYS B O 1
ATOM 1266 N N . GLN A 1 158 ? 55.384 14.902 36.737 1.00 33.11 153 GLN B N 1
ATOM 1267 C CA . GLN A 1 158 ? 54.831 14.013 37.754 1.00 33.44 153 GLN B CA 1
ATOM 1268 C C . GLN A 1 158 ? 53.743 13.130 37.203 1.00 33.72 153 GLN B C 1
ATOM 1269 O O . GLN A 1 158 ? 53.347 12.158 37.851 1.00 33.45 153 GLN B O 1
ATOM 1275 N N . TYR A 1 159 ? 53.229 13.475 36.022 1.00 33.19 154 TYR B N 1
ATOM 1276 C CA . TYR A 1 159 ? 52.288 12.577 35.343 1.00 33.20 154 TYR B CA 1
ATOM 1277 C C . TYR A 1 159 ? 53.010 11.471 34.579 1.00 33.36 154 TYR B C 1
ATOM 1278 O O . TYR A 1 159 ? 52.419 10.424 34.340 1.00 34.15 154 TYR B O 1
ATOM 1287 N N . MET A 1 160 ? 54.265 11.715 34.178 1.00 33.27 155 MET B N 1
ATOM 1288 C CA . MET A 1 160 ? 54.963 10.806 33.257 1.00 33.31 155 MET B CA 1
ATOM 1289 C C . MET A 1 160 ? 55.516 9.597 33.970 1.00 33.29 155 MET B C 1
ATOM 1290 O O . MET A 1 160 ? 56.235 9.734 34.944 1.00 33.99 155 MET B O 1
ATOM 1295 N N . CYS A 1 161 ? 55.168 8.419 33.486 1.00 34.13 156 CYS B N 1
ATOM 1296 C CA . CYS A 1 161 ? 55.811 7.192 33.948 1.00 35.01 156 CYS B CA 1
ATOM 1297 C C . CYS A 1 161 ? 57.336 7.218 33.805 1.00 35.72 156 CYS B C 1
ATOM 1298 O O . CYS A 1 161 ? 58.053 6.711 34.658 1.00 37.49 156 CYS B O 1
ATOM 1301 N N . SER A 1 162 ? 57.832 7.824 32.746 1.00 35.54 157 SER B N 1
ATOM 1302 C CA . SER A 1 162 ? 59.247 7.895 32.484 1.00 35.59 157 SER B CA 1
ATOM 1303 C C . SER A 1 162 ? 59.768 9.272 32.920 1.00 36.71 157 SER B C 1
ATOM 1304 O O . SER A 1 162 ? 59.157 10.278 32.564 1.00 37.47 157 SER B O 1
ATOM 1307 N N . ASN A 1 163 ? 60.863 9.313 33.701 1.00 38.00 158 ASN B N 1
ATOM 1308 C CA . ASN A 1 163 ? 61.588 10.567 34.062 1.00 39.75 158 ASN B CA 1
ATOM 1309 C C . ASN A 1 163 ? 62.481 11.099 32.939 1.00 38.63 158 ASN B C 1
ATOM 1310 O O . ASN A 1 163 ? 63.018 12.203 33.015 1.00 38.64 158 ASN B O 1
ATOM 1315 N N . ASP A 1 164 ? 62.588 10.312 31.875 1.00 38.09 159 ASP B N 1
ATOM 1316 C CA . ASP A 1 164 ? 63.508 10.546 30.761 1.00 37.50 159 ASP B CA 1
ATOM 1317 C C . ASP A 1 164 ? 62.708 10.969 29.488 1.00 36.41 159 ASP B C 1
ATOM 1318 O O . ASP A 1 164 ? 61.930 10.191 28.983 1.00 36.81 159 ASP B O 1
ATOM 1323 N N . PRO A 1 165 ? 62.876 12.215 28.989 1.00 36.38 160 PRO B N 1
ATOM 1324 C CA . PRO A 1 165 ? 62.159 12.644 27.763 1.00 36.47 160 PRO B CA 1
ATOM 1325 C C . PRO A 1 165 ? 62.452 11.822 26.506 1.00 36.66 160 PRO B C 1
ATOM 1326 O O . PRO A 1 165 ? 61.778 11.997 25.496 1.00 36.28 160 PRO B O 1
ATOM 1330 N N . LYS A 1 166 ? 63.450 10.933 26.575 1.00 37.79 161 LYS B N 1
ATOM 1331 C CA . LYS A 1 166 ? 63.841 10.077 25.442 1.00 37.42 161 LYS B CA 1
ATOM 1332 C C . LYS A 1 166 ? 63.005 8.825 25.379 1.00 37.20 161 LYS B C 1
ATOM 1333 O O . LYS A 1 166 ? 63.056 8.078 24.404 1.00 37.50 161 LYS B O 1
ATOM 1339 N N . LEU A 1 167 ? 62.221 8.596 26.425 1.00 37.18 162 LEU B N 1
ATOM 1340 C CA . LEU A 1 167 ? 61.463 7.346 26.564 1.00 36.47 162 LEU B CA 1
ATOM 1341 C C . LEU A 1 167 ? 59.954 7.520 26.857 1.00 36.43 162 LEU B C 1
ATOM 1342 O O . LEU A 1 167 ? 59.507 8.553 27.387 1.00 35.83 162 LEU B O 1
ATOM 1347 N N . GLY A 1 168 ? 59.191 6.492 26.495 1.00 36.08 163 GLY B N 1
ATOM 1348 C CA . GLY A 1 168 ? 57.792 6.361 26.844 1.00 35.28 163 GLY B CA 1
ATOM 1349 C C . GLY A 1 168 ? 56.896 7.446 26.314 1.00 35.10 163 GLY B C 1
ATOM 1350 O O . GLY A 1 168 ? 57.224 8.146 25.325 1.00 35.63 163 GLY B O 1
ATOM 1351 N N . THR A 1 169 ? 55.768 7.611 27.000 1.00 34.32 164 THR B N 1
ATOM 1352 C CA . THR A 1 169 ? 54.764 8.653 26.680 1.00 33.19 164 THR B CA 1
ATOM 1353 C C . THR A 1 169 ? 55.441 10.003 26.669 1.00 32.81 164 THR B C 1
ATOM 1354 O O . THR A 1 169 ? 55.151 10.820 25.787 1.00 33.19 164 THR B O 1
ATOM 1358 N N . TYR A 1 170 ? 56.361 10.209 27.613 1.00 32.15 165 TYR B N 1
ATOM 1359 C CA . TYR A 1 170 ? 57.164 11.446 27.698 1.00 32.39 165 TYR B CA 1
ATOM 1360 C C . TYR A 1 170 ? 57.863 11.772 26.363 1.00 32.44 165 TYR B C 1
ATOM 1361 O O . TYR A 1 170 ? 57.760 12.881 25.874 1.00 33.46 165 TYR B O 1
ATOM 1370 N N . ASN A 1 171 ? 58.553 10.806 25.769 1.00 32.80 166 ASN B N 1
ATOM 1371 C CA . ASN A 1 171 ? 59.169 10.973 24.446 1.00 32.79 166 ASN B CA 1
ATOM 1372 C C . ASN A 1 171 ? 58.128 11.289 23.369 1.00 32.60 166 ASN B C 1
ATOM 1373 O O . ASN A 1 171 ? 58.242 12.297 22.654 1.00 33.12 166 ASN B O 1
ATOM 1378 N N . PHE A 1 172 ? 57.112 10.432 23.273 1.00 32.59 167 PHE B N 1
ATOM 1379 C CA . PHE A 1 172 ? 55.977 10.604 22.350 1.00 32.74 167 PHE B CA 1
ATOM 1380 C C . PHE A 1 172 ? 55.401 12.035 22.345 1.00 32.52 167 PHE B C 1
ATOM 1381 O O . PHE A 1 172 ? 55.224 12.635 21.299 1.00 32.37 167 PHE B O 1
ATOM 1389 N N . LEU A 1 173 ? 55.119 12.568 23.530 1.00 33.15 168 LEU B N 1
ATOM 1390 C CA . LEU A 1 173 ? 54.609 13.932 23.707 1.00 33.02 168 LEU B CA 1
ATOM 1391 C C . LEU A 1 173 ? 55.621 15.004 23.324 1.00 33.36 168 LEU B C 1
ATOM 1392 O O . LEU A 1 173 ? 55.247 16.076 22.859 1.00 32.70 168 LEU B O 1
ATOM 1397 N N . THR A 1 174 ? 56.911 14.730 23.529 1.00 34.82 169 THR B N 1
ATOM 1398 C CA . THR A 1 174 ? 57.979 15.681 23.111 1.00 35.23 169 THR B CA 1
ATOM 1399 C C . THR A 1 174 ? 57.984 15.848 21.568 1.00 35.36 169 THR B C 1
ATOM 1400 O O . THR A 1 174 ? 58.048 16.944 21.024 1.00 34.61 169 THR B O 1
ATOM 1404 N N . LYS A 1 175 ? 57.870 14.725 20.891 1.00 36.30 170 LYS B N 1
ATOM 1405 C CA . LYS A 1 175 ? 57.880 14.691 19.451 1.00 37.31 170 LYS B CA 1
ATOM 1406 C C . LYS A 1 175 ? 56.557 15.182 18.909 1.00 37.98 170 LYS B C 1
ATOM 1407 O O . LYS A 1 175 ? 56.529 15.848 17.870 1.00 39.19 170 LYS B O 1
ATOM 1413 N N . PHE A 1 176 ? 55.460 14.870 19.606 1.00 37.46 171 PHE B N 1
ATOM 1414 C CA . PHE A 1 176 ? 54.134 15.297 19.168 1.00 36.93 171 PHE B CA 1
ATOM 1415 C C . PHE A 1 176 ? 54.017 16.824 19.122 1.00 37.22 171 PHE B C 1
ATOM 1416 O O . PHE A 1 176 ? 53.358 17.376 18.250 1.00 37.72 171 PHE B O 1
ATOM 1424 N N . MET A 1 177 ? 54.673 17.506 20.050 1.00 38.14 172 MET B N 1
ATOM 1425 C CA . MET A 1 177 ? 54.688 18.975 20.096 1.00 38.72 172 MET B CA 1
ATOM 1426 C C . MET A 1 177 ? 55.277 19.692 18.867 1.00 39.29 172 MET B C 1
ATOM 1427 O O . MET A 1 177 ? 55.104 20.904 18.715 1.00 39.52 172 MET B O 1
ATOM 1432 N N . ASP A 1 178 ? 55.988 18.955 18.017 1.00 40.46 173 ASP B N 1
ATOM 1433 C CA . ASP A 1 178 ? 56.570 19.503 16.766 1.00 41.79 173 ASP B CA 1
ATOM 1434 C C . ASP A 1 178 ? 55.667 19.274 15.565 1.00 41.61 173 ASP B C 1
ATOM 1435 O O . ASP A 1 178 ? 56.021 19.679 14.469 1.00 41.37 173 ASP B O 1
ATOM 1440 N N . THR A 1 179 ? 54.548 18.561 15.757 1.00 41.40 174 THR B N 1
ATOM 1441 C CA . THR A 1 179 ? 53.626 18.275 14.652 1.00 40.07 174 THR B CA 1
ATOM 1442 C C . THR A 1 179 ? 52.588 19.383 14.442 1.00 39.79 174 THR B C 1
ATOM 1443 O O . THR A 1 179 ? 52.381 20.239 15.295 1.00 39.12 174 THR B O 1
ATOM 1447 N N . GLN A 1 180 ? 51.974 19.344 13.263 1.00 39.72 175 GLN B N 1
ATOM 1448 C CA . GLN A 1 180 ? 50.912 20.246 12.848 1.00 39.42 175 GLN B CA 1
ATOM 1449 C C . GLN A 1 180 ? 49.617 19.977 13.639 1.00 38.82 175 GLN B C 1
ATOM 1450 O O . GLN A 1 180 ? 48.948 20.944 14.060 1.00 38.88 175 GLN B O 1
ATOM 1456 N N . VAL A 1 181 ? 49.275 18.690 13.835 1.00 37.22 176 VAL B N 1
ATOM 1457 C CA . VAL A 1 181 ? 48.114 18.297 14.644 1.00 36.30 176 VAL B CA 1
ATOM 1458 C C . VAL A 1 181 ? 48.159 18.990 16.015 1.00 36.31 176 VAL B C 1
ATOM 1459 O O . VAL A 1 181 ? 47.164 19.603 16.445 1.00 36.51 176 VAL B O 1
ATOM 1463 N N . TYR A 1 182 ? 49.333 18.953 16.656 1.00 35.40 177 TYR B N 1
ATOM 1464 C CA . TYR A 1 182 ? 49.555 19.656 17.887 1.00 34.56 177 TYR B CA 1
ATOM 1465 C C . TYR A 1 182 ? 49.189 21.125 17.798 1.00 35.22 177 TYR B C 1
ATOM 1466 O O . TYR A 1 182 ? 48.449 21.626 18.649 1.00 34.66 177 TYR B O 1
ATOM 1475 N N . GLN A 1 183 ? 49.732 21.802 16.774 1.00 36.51 178 GLN B N 1
ATOM 1476 C CA . GLN A 1 183 ? 49.400 23.194 16.417 1.00 37.45 178 GLN B CA 1
ATOM 1477 C C . GLN A 1 183 ? 47.904 23.462 16.200 1.00 36.58 178 GLN B C 1
ATOM 1478 O O . GLN A 1 183 ? 47.419 24.546 16.522 1.00 36.40 178 GLN B O 1
ATOM 1484 N N . ASP A 1 184 ? 47.194 22.493 15.632 1.00 36.65 179 ASP B N 1
ATOM 1485 C CA . ASP A 1 184 ? 45.737 22.604 15.407 1.00 37.21 179 ASP B CA 1
ATOM 1486 C C . ASP A 1 184 ? 44.961 22.431 16.705 1.00 36.52 179 ASP B C 1
ATOM 1487 O O . ASP A 1 184 ? 43.953 23.089 16.937 1.00 36.57 179 ASP B O 1
ATOM 1492 N N . LEU A 1 185 ? 45.448 21.528 17.553 1.00 36.10 180 LEU B N 1
ATOM 1493 C CA . LEU A 1 185 ? 44.904 21.365 18.900 1.00 35.05 180 LEU B CA 1
ATOM 1494 C C . LEU A 1 185 ? 45.042 22.625 19.757 1.00 34.38 180 LEU B C 1
ATOM 1495 O O . LEU A 1 185 ? 44.063 23.078 20.379 1.00 34.66 180 LEU B O 1
ATOM 1500 N N . VAL A 1 186 ? 46.245 23.194 19.780 1.00 34.00 181 VAL B N 1
ATOM 1501 C CA . VAL A 1 186 ? 46.495 24.481 20.476 1.00 33.02 181 VAL B CA 1
ATOM 1502 C C . VAL A 1 186 ? 45.560 25.579 19.990 1.00 32.97 181 VAL B C 1
ATOM 1503 O O . VAL A 1 186 ? 44.960 26.291 20.785 1.00 33.28 181 VAL B O 1
ATOM 1507 N N . ALA A 1 187 ? 45.417 25.695 18.677 1.00 33.33 182 ALA B N 1
ATOM 1508 C CA . ALA A 1 187 ? 44.522 26.684 18.075 1.00 33.87 182 ALA B CA 1
ATOM 1509 C C . ALA A 1 187 ? 43.067 26.496 18.513 1.00 33.83 182 ALA B C 1
ATOM 1510 O O . ALA A 1 187 ? 42.414 27.470 18.885 1.00 33.63 182 ALA B O 1
ATOM 1512 N N . GLU A 1 188 ? 42.586 25.243 18.495 1.00 34.32 183 GLU B N 1
ATOM 1513 C CA . GLU A 1 188 ? 41.248 24.879 19.006 1.00 33.82 183 GLU B CA 1
ATOM 1514 C C . GLU A 1 188 ? 41.130 25.198 20.468 1.00 33.43 183 GLU B C 1
ATOM 1515 O O . GLU A 1 188 ? 40.126 25.772 20.898 1.00 33.86 183 GLU B O 1
ATOM 1521 N N . ASN A 1 189 ? 42.165 24.864 21.237 1.00 32.59 184 ASN B N 1
ATOM 1522 C CA . ASN A 1 189 ? 42.181 25.223 22.640 1.00 32.23 184 ASN B CA 1
ATOM 1523 C C . ASN A 1 189 ? 42.018 26.713 22.922 1.00 32.61 184 ASN B C 1
ATOM 1524 O O . ASN A 1 189 ? 41.270 27.089 23.832 1.00 32.53 184 ASN B O 1
ATOM 1529 N N . ASN A 1 190 ? 42.723 27.548 22.160 1.00 33.04 185 ASN B N 1
ATOM 1530 C CA . ASN A 1 190 ? 42.665 29.013 22.330 1.00 34.54 185 ASN B CA 1
ATOM 1531 C C . ASN A 1 190 ? 41.262 29.532 22.000 1.00 34.73 185 ASN B C 1
ATOM 1532 O O . ASN A 1 190 ? 40.708 30.357 22.720 1.00 35.11 185 ASN B O 1
ATOM 1537 N N . TYR A 1 191 ? 40.704 29.021 20.913 1.00 35.59 186 TYR B N 1
ATOM 1538 C CA . TYR A 1 191 ? 39.341 29.305 20.555 1.00 36.82 186 TYR B CA 1
ATOM 1539 C C . TYR A 1 191 ? 38.378 28.981 21.704 1.00 37.28 186 TYR B C 1
ATOM 1540 O O . TYR A 1 191 ? 37.526 29.810 22.047 1.00 38.22 186 TYR B O 1
ATOM 1549 N N . VAL A 1 192 ? 38.518 27.793 22.292 1.00 36.89 187 VAL B N 1
ATOM 1550 C CA . VAL A 1 192 ? 37.635 27.351 23.363 1.00 37.02 187 VAL B CA 1
ATOM 1551 C C . VAL A 1 192 ? 37.792 28.179 24.639 1.00 37.33 187 VAL B C 1
ATOM 1552 O O . VAL A 1 192 ? 36.795 28.515 25.278 1.00 36.20 187 VAL B O 1
ATOM 1556 N N . ILE A 1 193 ? 39.034 28.486 25.016 1.00 38.11 188 ILE B N 1
ATOM 1557 C CA . ILE A 1 193 ? 39.281 29.341 26.191 1.00 39.22 188 ILE B CA 1
ATOM 1558 C C . ILE A 1 193 ? 38.625 30.731 26.035 1.00 39.85 188 ILE B C 1
ATOM 1559 O O . ILE A 1 193 ? 38.042 31.270 26.970 1.00 39.69 188 ILE B O 1
ATOM 1564 N N . GLU A 1 194 ? 38.735 31.302 24.849 1.00 41.44 189 GLU B N 1
ATOM 1565 C CA . GLU A 1 194 ? 38.169 32.629 24.574 1.00 43.77 189 GLU B CA 1
ATOM 1566 C C . GLU A 1 194 ? 36.641 32.572 24.503 1.00 44.16 189 GLU B C 1
ATOM 1567 O O . GLU A 1 194 ? 35.950 33.428 25.086 1.00 45.50 189 GLU B O 1
ATOM 1573 N N . TYR A 1 195 ? 36.112 31.542 23.834 1.00 44.29 190 TYR B N 1
ATOM 1574 C CA . TYR A 1 195 ? 34.677 31.347 23.765 1.00 44.15 190 TYR B CA 1
ATOM 1575 C C . TYR A 1 195 ? 34.024 31.330 25.159 1.00 44.74 190 TYR B C 1
ATOM 1576 O O . TYR A 1 195 ? 33.040 32.011 25.391 1.00 44.39 190 TYR B O 1
ATOM 1585 N N . LYS A 1 196 ? 34.603 30.544 26.067 1.00 45.95 191 LYS B N 1
ATOM 1586 C CA . LYS A 1 196 ? 34.162 30.386 27.444 1.00 47.10 191 LYS B CA 1
ATOM 1587 C C . LYS A 1 196 ? 34.332 31.634 28.314 1.00 48.26 191 LYS B C 1
ATOM 1588 O O . LYS A 1 196 ? 33.520 31.878 29.223 1.00 48.69 191 LYS B O 1
ATOM 1594 N N . ARG A 1 197 ? 35.396 32.394 28.051 1.00 49.39 192 ARG B N 1
ATOM 1595 C CA . ARG A 1 197 ? 35.656 33.682 28.708 1.00 50.80 192 ARG B CA 1
ATOM 1596 C C . ARG A 1 197 ? 34.497 34.672 28.523 1.00 50.67 192 ARG B C 1
ATOM 1597 O O . ARG A 1 197 ? 34.087 35.347 29.488 1.00 50.71 192 ARG B O 1
ATOM 1605 N N . LEU A 1 198 ? 33.994 34.781 27.291 1.00 50.43 193 LEU B N 1
ATOM 1606 C CA . LEU A 1 198 ? 32.843 35.635 27.021 1.00 50.76 193 LEU B CA 1
ATOM 1607 C C . LEU A 1 198 ? 31.634 35.323 27.926 1.00 50.79 193 LEU B C 1
ATOM 1608 O O . LEU A 1 198 ? 30.861 36.218 28.259 1.00 52.30 193 LEU B O 1
ATOM 1613 N N . TRP A 1 199 ? 31.512 34.071 28.357 1.00 50.19 194 TRP B N 1
ATOM 1614 C CA . TRP A 1 199 ? 30.314 33.539 29.022 1.00 49.63 194 TRP B CA 1
ATOM 1615 C C . TRP A 1 199 ? 30.386 33.432 30.555 1.00 51.28 194 TRP B C 1
ATOM 1616 O O . TRP A 1 199 ? 29.387 33.107 31.213 1.00 51.29 194 TRP B O 1
ATOM 1627 N N . LEU A 1 200 ? 31.575 33.702 31.100 1.00 52.81 195 LEU B N 1
ATOM 1628 C CA . LEU A 1 200 ? 31.889 33.683 32.541 1.00 54.13 195 LEU B CA 1
ATOM 1629 C C . LEU A 1 200 ? 31.051 34.666 33.365 1.00 54.25 195 LEU B C 1
ATOM 1630 O O . LEU A 1 200 ? 30.875 34.482 34.586 1.00 54.47 195 LEU B O 1
ATOM 1635 N N . LYS A 1 201 ? 30.557 35.702 32.679 1.00 53.53 196 LYS B N 1
ATOM 1636 C CA . LYS A 1 201 ? 29.761 36.777 33.272 1.00 53.39 196 LYS B CA 1
ATOM 1637 C C . LYS A 1 201 ? 28.250 36.488 33.421 1.00 52.20 196 LYS B C 1
ATOM 1638 O O . LYS A 1 201 ? 27.633 36.880 34.440 1.00 53.14 196 LYS B O 1
ATOM 1644 N N . ALA A 1 202 ? 27.665 35.846 32.401 1.00 49.39 197 ALA B N 1
ATOM 1645 C CA . ALA A 1 202 ? 26.286 35.335 32.435 1.00 46.11 197 ALA B CA 1
ATOM 1646 C C . ALA A 1 202 ? 25.869 34.819 33.811 1.00 42.89 197 ALA B C 1
ATOM 1647 O O . ALA A 1 202 ? 26.642 34.158 34.494 1.00 42.32 197 ALA B O 1
ATOM 1649 N N . PRO A 1 203 ? 24.645 35.146 34.234 1.00 40.41 198 PRO B N 1
ATOM 1650 C CA . PRO A 1 203 ? 24.164 34.743 35.584 1.00 38.98 198 PRO B CA 1
ATOM 1651 C C . PRO A 1 203 ? 23.991 33.215 35.799 1.00 37.78 198 PRO B C 1
ATOM 1652 O O . PRO A 1 203 ? 24.030 32.727 36.937 1.00 36.61 198 PRO B O 1
ATOM 1656 N N . PHE A 1 204 ? 23.775 32.492 34.700 1.00 36.76 199 PHE B N 1
ATOM 1657 C CA . PHE A 1 204 ? 23.722 31.043 34.692 1.00 35.83 199 PHE B CA 1
ATOM 1658 C C . PHE A 1 204 ? 24.542 30.492 33.540 1.00 35.86 199 PHE B C 1
ATOM 1659 O O . PHE A 1 204 ? 24.676 31.134 32.484 1.00 34.44 199 PHE B O 1
ATOM 1667 N N . LYS A 1 205 ? 25.145 29.335 33.788 1.00 36.25 200 LYS B N 1
ATOM 1668 C CA . LYS A 1 205 ? 25.836 28.577 32.755 1.00 37.87 200 LYS B CA 1
ATOM 1669 C C . LYS A 1 205 ? 24.848 28.310 31.609 1.00 37.48 200 LYS B C 1
ATOM 1670 O O . LYS A 1 205 ? 23.722 27.860 31.856 1.00 36.28 200 LYS B O 1
ATOM 1676 N N . PRO A 1 206 ? 25.259 28.630 30.369 1.00 37.25 201 PRO B N 1
ATOM 1677 C CA . PRO A 1 206 ? 24.427 28.402 29.171 1.00 36.99 201 PRO B CA 1
ATOM 1678 C C . PRO A 1 206 ? 24.327 26.931 28.701 1.00 35.69 201 PRO B C 1
ATOM 1679 O O . PRO A 1 206 ? 25.305 26.176 28.778 1.00 35.57 201 PRO B O 1
ATOM 1683 N N . ASN A 1 207 ? 23.126 26.529 28.301 1.00 33.73 202 ASN B N 1
ATOM 1684 C CA . ASN A 1 207 ? 22.969 25.381 27.419 1.00 33.41 202 ASN B CA 1
ATOM 1685 C C . ASN A 1 207 ? 22.744 25.962 26.028 1.00 32.94 202 ASN B C 1
ATOM 1686 O O . ASN A 1 207 ? 21.750 26.656 25.783 1.00 33.46 202 ASN B O 1
ATOM 1691 N N . PHE A 1 208 ? 23.676 25.685 25.137 1.00 32.25 203 PHE B N 1
ATOM 1692 C CA . PHE A 1 208 ? 23.587 26.105 23.749 1.00 32.11 203 PHE B CA 1
ATOM 1693 C C . PHE A 1 208 ? 22.729 25.146 22.937 1.00 31.49 203 PHE B C 1
ATOM 1694 O O . PHE A 1 208 ? 22.790 23.914 23.115 1.00 30.62 203 PHE B O 1
ATOM 1702 N N . VAL A 1 209 ? 21.954 25.726 22.026 1.00 30.55 204 VAL B N 1
ATOM 1703 C CA . VAL A 1 209 ? 21.065 24.972 21.135 1.00 29.55 204 VAL B CA 1
ATOM 1704 C C . VAL A 1 209 ? 21.519 25.148 19.683 1.00 29.81 204 VAL B C 1
ATOM 1705 O O . VAL A 1 209 ? 21.653 26.269 19.174 1.00 29.84 204 VAL B O 1
ATOM 1709 N N . THR A 1 210 ? 21.765 24.017 19.040 1.00 29.61 205 THR B N 1
ATOM 1710 C CA . THR A 1 210 ? 22.120 23.940 17.652 1.00 30.04 205 THR B CA 1
ATOM 1711 C C . THR A 1 210 ? 21.164 23.016 16.886 1.00 29.82 205 THR B C 1
ATOM 1712 O O . THR A 1 210 ? 20.361 22.279 17.477 1.00 29.50 205 THR B O 1
ATOM 1716 N N . VAL A 1 211 ? 21.243 23.079 15.558 1.00 29.78 206 VAL B N 1
ATOM 1717 C CA . VAL A 1 211 ? 20.462 22.169 14.724 1.00 29.73 206 VAL B CA 1
ATOM 1718 C C . VAL A 1 211 ? 21.366 21.548 13.692 1.00 30.17 206 VAL B C 1
ATOM 1719 O O . VAL A 1 211 ? 22.404 22.099 13.392 1.00 31.42 206 VAL B O 1
ATOM 1723 N N . ASP A 1 212 ? 21.004 20.373 13.203 1.00 30.62 207 ASP B N 1
ATOM 1724 C CA . ASP A 1 212 ? 21.676 19.761 12.050 1.00 31.72 207 ASP B CA 1
ATOM 1725 C C . ASP A 1 212 ? 20.605 19.133 11.129 1.00 31.60 207 ASP B C 1
ATOM 1726 O O . ASP A 1 212 ? 19.433 18.997 11.505 1.00 31.28 207 ASP B O 1
ATOM 1731 N N . ALA A 1 213 ? 21.010 18.786 9.917 1.00 32.39 208 ALA B N 1
ATOM 1732 C CA . ALA A 1 213 ? 20.118 18.179 8.937 1.00 33.21 208 ALA B CA 1
ATOM 1733 C C . ALA A 1 213 ? 20.877 17.045 8.386 1.00 33.26 208 ALA B C 1
ATOM 1734 O O . ALA A 1 213 ? 21.994 17.238 7.895 1.00 33.84 208 ALA B O 1
ATOM 1736 N N . LEU A 1 214 ? 20.302 15.862 8.472 1.00 32.96 209 LEU B N 1
ATOM 1737 C CA . LEU A 1 214 ? 20.907 14.723 7.822 1.00 34.05 209 LEU B CA 1
ATOM 1738 C C . LEU A 1 214 ? 20.055 14.511 6.565 1.00 35.29 209 LEU B C 1
ATOM 1739 O O . LEU A 1 214 ? 18.868 14.181 6.649 1.00 34.79 209 LEU B O 1
ATOM 1744 N N . VAL A 1 215 ? 20.656 14.808 5.407 1.00 37.06 210 VAL B N 1
ATOM 1745 C CA . VAL A 1 215 ? 19.945 14.762 4.137 1.00 38.56 210 VAL B CA 1
ATOM 1746 C C . VAL A 1 215 ? 20.524 13.636 3.322 1.00 40.19 210 VAL B C 1
ATOM 1747 O O . VAL A 1 215 ? 21.704 13.662 2.984 1.00 40.25 210 VAL B O 1
ATOM 1751 N N . ILE A 1 216 ? 19.691 12.630 3.058 1.00 41.77 211 ILE B N 1
ATOM 1752 C CA . ILE A 1 216 ? 20.082 11.460 2.275 1.00 43.91 211 ILE B CA 1
ATOM 1753 C C . ILE A 1 216 ? 19.328 11.369 0.932 1.00 44.78 211 ILE B C 1
ATOM 1754 O O . ILE A 1 216 ? 18.103 11.180 0.900 1.00 43.92 211 ILE B O 1
ATOM 1759 N N . VAL A 1 217 ? 20.080 11.521 -0.155 1.00 46.07 212 VAL B N 1
ATOM 1760 C CA . VAL A 1 217 ? 19.557 11.379 -1.511 1.00 47.76 212 VAL B CA 1
ATOM 1761 C C . VAL A 1 217 ? 20.260 10.178 -2.128 1.00 48.76 212 VAL B C 1
ATOM 1762 O O . VAL A 1 217 ? 21.483 10.120 -2.112 1.00 49.58 212 VAL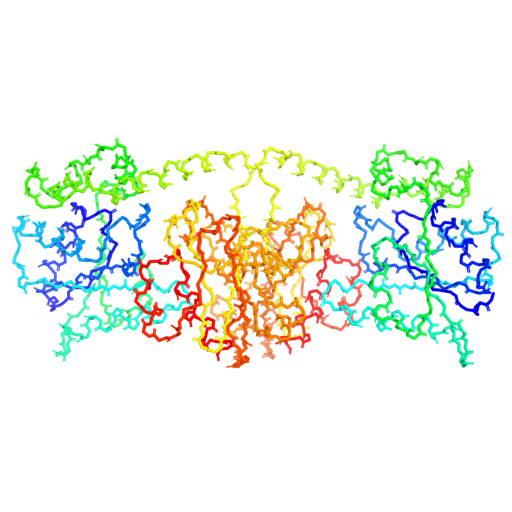 B O 1
ATOM 1766 N N . ASN A 1 218 ? 19.490 9.220 -2.646 1.00 50.23 213 ASN B N 1
ATOM 1767 C CA . ASN A 1 218 ? 20.024 7.971 -3.250 1.00 51.08 213 ASN B CA 1
ATOM 1768 C C . ASN A 1 218 ? 21.219 7.341 -2.500 1.00 51.50 213 ASN B C 1
ATOM 1769 O O . ASN A 1 218 ? 22.290 7.086 -3.093 1.00 51.46 213 ASN B O 1
ATOM 1774 N N . ASP A 1 219 ? 21.013 7.074 -1.207 1.00 51.96 214 ASP B N 1
ATOM 1775 C CA . ASP A 1 219 ? 22.046 6.570 -0.286 1.00 52.17 214 ASP B CA 1
ATOM 1776 C C . ASP A 1 219 ? 23.350 7.394 -0.212 1.00 51.63 214 ASP B C 1
ATOM 1777 O O . ASP A 1 219 ? 24.425 6.844 0.035 1.00 51.91 214 ASP B O 1
ATOM 1782 N N . HIS A 1 220 ? 23.247 8.705 -0.435 1.00 51.19 215 HIS B N 1
ATOM 1783 C CA . HIS A 1 220 ? 24.350 9.657 -0.182 1.00 50.78 215 HIS B CA 1
ATOM 1784 C C . HIS A 1 220 ? 23.972 10.660 0.907 1.00 49.34 215 HIS B C 1
ATOM 1785 O O . HIS A 1 220 ? 22.941 11.333 0.794 1.00 49.41 215 HIS B O 1
ATOM 1792 N N . ILE A 1 221 ? 24.808 10.753 1.943 1.00 48.00 216 ILE B N 1
ATOM 1793 C CA . ILE A 1 221 ? 24.693 11.799 2.964 1.00 46.73 216 ILE B CA 1
ATOM 1794 C C . ILE A 1 221 ? 25.358 13.101 2.474 1.00 45.86 216 ILE B C 1
ATOM 1795 O O . ILE A 1 221 ? 26.462 13.089 1.927 1.00 45.82 216 ILE B O 1
ATOM 1800 N N . LEU A 1 222 ? 24.665 14.214 2.659 1.00 44.47 217 LEU B N 1
ATOM 1801 C CA . LEU A 1 222 ? 25.238 15.521 2.443 1.00 43.27 217 LEU B CA 1
ATOM 1802 C C . LEU A 1 222 ? 26.053 15.874 3.686 1.00 43.41 217 LEU B C 1
ATOM 1803 O O . LEU A 1 222 ? 25.512 15.867 4.791 1.00 43.95 217 LEU B O 1
ATOM 1808 N N . MET A 1 223 ? 27.343 16.163 3.502 1.00 43.06 218 MET B N 1
ATOM 1809 C CA . MET A 1 223 ? 28.226 16.625 4.578 1.00 43.40 218 MET B CA 1
ATOM 1810 C C . MET A 1 223 ? 29.066 17.828 4.187 1.00 43.41 218 MET B C 1
ATOM 1811 O O . MET A 1 223 ? 29.601 17.887 3.091 1.00 43.81 218 MET B O 1
ATOM 1816 N N . VAL A 1 224 ? 29.149 18.801 5.094 1.00 43.35 219 VAL B N 1
ATOM 1817 C CA . VAL A 1 224 ? 30.004 19.973 4.940 1.00 42.66 219 VAL B CA 1
ATOM 1818 C C . VAL A 1 224 ? 31.375 19.684 5.562 1.00 42.91 219 VAL B C 1
ATOM 1819 O O . VAL A 1 224 ? 31.504 18.799 6.410 1.00 42.56 219 VAL B O 1
ATOM 1823 N N . GLN A 1 225 ? 32.397 20.400 5.097 1.00 43.02 220 GLN B N 1
ATOM 1824 C CA . GLN A 1 225 ? 33.703 20.381 5.728 1.00 43.01 220 GLN B CA 1
ATOM 1825 C C . GLN A 1 225 ? 33.870 21.720 6.403 1.00 42.48 220 GLN B C 1
ATOM 1826 O O . GLN A 1 225 ? 33.634 22.756 5.785 1.00 41.36 220 GLN B O 1
ATOM 1832 N N . ARG A 1 226 ? 34.278 21.693 7.671 1.00 42.62 221 ARG B N 1
ATOM 1833 C CA . ARG A 1 226 ? 34.192 22.886 8.523 1.00 43.42 221 ARG B CA 1
ATOM 1834 C C . ARG A 1 226 ? 35.321 23.904 8.328 1.00 43.95 221 ARG B C 1
ATOM 1835 O O . ARG A 1 226 ? 36.507 23.556 8.345 1.00 43.98 221 ARG B O 1
ATOM 1843 N N . LYS A 1 227 ? 34.923 25.162 8.172 1.00 44.61 222 LYS B N 1
ATOM 1844 C CA . LYS A 1 227 ? 35.840 26.287 8.018 1.00 45.71 222 LYS B CA 1
ATOM 1845 C C . LYS A 1 227 ? 36.379 26.770 9.357 1.00 45.52 222 LYS B C 1
ATOM 1846 O O . LYS A 1 227 ? 37.547 27.143 9.455 1.00 46.02 222 LYS B O 1
ATOM 1852 N N . ALA A 1 228 ? 35.516 26.765 10.371 1.00 44.93 223 ALA B N 1
ATOM 1853 C CA . ALA A 1 228 ? 35.829 27.354 11.657 1.00 44.57 223 ALA B CA 1
ATOM 1854 C C . ALA A 1 228 ? 35.896 26.331 12.804 1.00 43.92 223 ALA B C 1
ATOM 1855 O O . ALA A 1 228 ? 35.578 25.154 12.624 1.00 43.74 223 ALA B O 1
ATOM 1857 N N . HIS A 1 229 ? 36.352 26.799 13.969 1.00 43.15 224 HIS B N 1
ATOM 1858 C CA . HIS A 1 229 ? 36.396 26.011 15.203 1.00 42.32 224 HIS B CA 1
ATOM 1859 C C . HIS A 1 229 ? 35.013 25.883 15.830 1.00 41.93 224 HIS B C 1
ATOM 1860 O O . HIS A 1 229 ? 34.174 26.776 15.658 1.00 41.70 224 HIS B O 1
ATOM 1867 N N . PRO A 1 230 ? 34.760 24.776 16.561 1.00 41.81 225 PRO B N 1
ATOM 1868 C CA . PRO A 1 230 ? 35.662 23.657 16.814 1.00 41.36 225 PRO B CA 1
ATOM 1869 C C . PRO A 1 230 ? 35.605 22.640 15.674 1.00 41.42 225 PRO B C 1
ATOM 1870 O O . PRO A 1 230 ? 34.685 22.693 14.830 1.00 42.04 225 PRO B O 1
ATOM 1874 N N . GLY A 1 231 ? 36.548 21.708 15.665 1.00 40.98 226 GLY B N 1
ATOM 1875 C CA . GLY A 1 231 ? 36.558 20.675 14.651 1.00 41.52 226 GLY B CA 1
ATOM 1876 C C . GLY A 1 231 ? 36.794 21.216 13.257 1.00 42.12 226 GLY B C 1
ATOM 1877 O O . GLY A 1 231 ? 36.171 20.752 12.313 1.00 42.46 226 GLY B O 1
ATOM 1878 N N . LYS A 1 232 ? 37.688 22.202 13.132 1.00 43.05 227 LYS B N 1
ATOM 1879 C CA . LYS A 1 232 ? 38.136 22.760 11.837 1.00 43.75 227 LYS B CA 1
ATOM 1880 C C . LYS A 1 232 ? 38.718 21.679 10.903 1.00 43.87 227 LYS B C 1
ATOM 1881 O O . LYS A 1 232 ? 39.452 20.790 11.323 1.00 43.28 227 LYS B O 1
ATOM 1887 N N . ASP A 1 233 ? 38.366 21.775 9.628 1.00 44.35 228 ASP B N 1
ATOM 1888 C CA . ASP A 1 233 ? 38.719 20.784 8.600 1.00 44.92 228 ASP B CA 1
ATOM 1889 C C . ASP A 1 233 ? 38.046 19.417 8.770 1.00 43.60 228 ASP B C 1
ATOM 1890 O O . ASP A 1 233 ? 38.285 18.490 7.978 1.00 44.19 228 ASP B O 1
ATOM 1895 N N . LEU A 1 234 ? 37.176 19.288 9.766 1.00 42.01 229 LEU B N 1
ATOM 1896 C CA . LEU A 1 234 ? 36.406 18.043 9.885 1.00 40.57 229 LEU B CA 1
ATOM 1897 C C . LEU A 1 234 ? 35.113 18.091 9.093 1.00 40.17 229 LEU B C 1
ATOM 1898 O O . LEU A 1 234 ? 34.649 19.168 8.656 1.00 39.07 229 LEU B O 1
ATOM 1903 N N . TRP A 1 235 ? 34.573 16.894 8.880 1.00 40.11 230 TRP B N 1
ATOM 1904 C CA . TRP A 1 235 ? 33.314 16.698 8.174 1.00 40.06 230 TRP B CA 1
ATOM 1905 C C . TRP A 1 235 ? 32.145 16.684 9.172 1.00 38.93 230 TRP B C 1
ATOM 1906 O O . TRP A 1 235 ? 32.221 16.061 10.231 1.00 38.11 230 TRP B O 1
ATOM 1917 N N . ALA A 1 236 ? 31.062 17.372 8.838 1.00 37.14 231 ALA B N 1
ATOM 1918 C CA . ALA A 1 236 ? 29.917 17.401 9.737 1.00 36.05 231 ALA B CA 1
ATOM 1919 C C . ALA A 1 236 ? 28.632 17.383 8.946 1.00 35.35 231 ALA B C 1
ATOM 1920 O O . ALA A 1 236 ? 28.628 17.707 7.775 1.00 36.43 231 ALA B O 1
ATOM 1922 N N . LEU A 1 237 ? 27.537 17.001 9.575 1.00 34.81 232 LEU B N 1
ATOM 1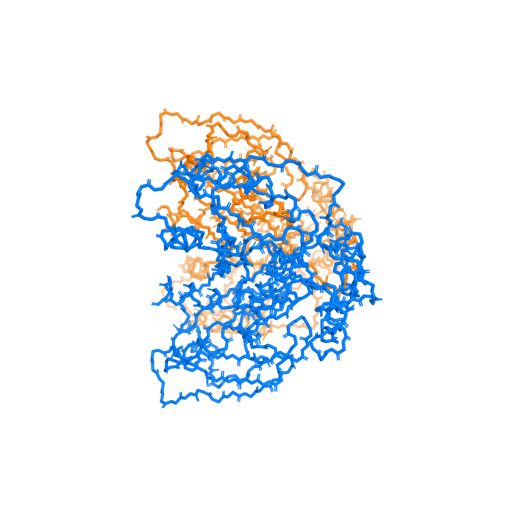923 C CA . LEU A 1 237 ? 26.227 17.358 9.058 1.00 34.37 232 LEU B CA 1
ATOM 1924 C C . LEU A 1 237 ? 26.102 18.876 9.003 1.00 34.67 232 LEU B C 1
ATOM 1925 O O . LEU A 1 237 ? 26.607 19.586 9.891 1.00 35.08 232 LEU B O 1
ATOM 1930 N N . PRO A 1 238 ? 25.455 19.402 7.950 1.00 34.05 233 PRO B N 1
ATOM 1931 C CA . PRO A 1 238 ? 25.278 20.864 7.946 1.00 33.48 233 PRO B CA 1
ATOM 1932 C C . PRO A 1 238 ? 24.380 21.323 9.094 1.00 33.66 233 PRO B C 1
ATOM 1933 O O . PRO A 1 238 ? 23.436 20.599 9.445 1.00 34.24 233 PRO B O 1
ATOM 1937 N N . GLY A 1 239 ? 24.622 22.519 9.652 1.00 32.62 234 GLY B N 1
ATOM 1938 C CA . GLY A 1 239 ? 23.983 22.885 10.913 1.00 30.55 234 GLY B CA 1
ATOM 1939 C C . GLY A 1 239 ? 24.639 24.041 11.617 1.00 30.02 234 GLY B C 1
ATOM 1940 O O . GLY A 1 239 ? 25.682 24.529 11.192 1.00 29.75 234 GLY B O 1
ATOM 1941 N N . GLY A 1 240 ? 24.021 24.492 12.702 1.00 30.21 235 GLY B N 1
ATOM 1942 C CA . GLY A 1 240 ? 24.496 25.675 13.396 1.00 29.26 235 GLY B CA 1
ATOM 1943 C C . GLY A 1 240 ? 23.515 26.159 14.416 1.00 29.89 235 GLY B C 1
ATOM 1944 O O . GLY A 1 240 ? 22.573 25.473 14.771 1.00 29.55 235 GLY B O 1
ATOM 1945 N N . PHE A 1 241 ? 23.755 27.354 14.918 1.00 31.48 236 PHE B N 1
ATOM 1946 C CA . PHE A 1 241 ? 23.030 27.827 16.073 1.00 32.06 236 PHE B CA 1
ATOM 1947 C C . PHE A 1 241 ? 21.601 28.144 15.712 1.00 33.68 236 PHE B C 1
ATOM 1948 O O . PHE A 1 241 ? 21.296 28.659 14.627 1.00 34.72 236 PHE B O 1
ATOM 1956 N N . LEU A 1 242 ? 20.714 27.796 16.622 1.00 35.08 237 LEU B N 1
ATOM 1957 C CA . LEU A 1 242 ? 19.322 28.189 16.564 1.00 35.66 237 LEU B CA 1
ATOM 1958 C C . LEU A 1 242 ? 19.203 29.646 17.000 1.00 36.44 237 LEU B C 1
ATOM 1959 O O . LEU A 1 242 ? 19.763 30.054 18.042 1.00 37.34 237 LEU B O 1
ATOM 1964 N N . GLU A 1 243 ? 18.482 30.430 16.205 1.00 36.85 238 GLU B N 1
ATOM 1965 C CA . GLU A 1 243 ? 18.276 31.854 16.491 1.00 36.76 238 GLU B CA 1
ATOM 1966 C C . GLU A 1 243 ? 16.994 31.993 17.264 1.00 36.89 238 GLU B C 1
ATOM 1967 O O . GLU A 1 243 ? 16.198 31.057 17.321 1.00 36.71 238 GLU B O 1
ATOM 1973 N N . CYS A 1 244 ? 16.795 33.162 17.848 1.00 37.66 239 CYS B N 1
ATOM 1974 C CA . CYS A 1 244 ? 15.754 33.383 18.828 1.00 39.74 239 CYS B CA 1
ATOM 1975 C C . CYS A 1 244 ? 14.372 33.569 18.228 1.00 39.51 239 CYS B C 1
ATOM 1976 O O . CYS A 1 244 ? 13.345 33.445 18.914 1.00 38.33 239 CYS B O 1
ATOM 1979 N N . ASP A 1 245 ? 14.337 33.902 16.946 1.00 40.18 240 ASP B N 1
ATOM 1980 C CA . ASP A 1 245 ? 13.064 34.255 16.345 1.00 40.77 240 ASP B CA 1
ATOM 1981 C C . ASP A 1 245 ? 12.543 33.162 15.420 1.00 39.27 240 ASP B C 1
ATOM 1982 O O . ASP A 1 245 ? 11.537 33.340 14.768 1.00 39.14 240 ASP B O 1
ATOM 1987 N N . GLU A 1 246 ? 13.196 32.010 15.420 1.00 38.45 241 GLU B N 1
ATOM 1988 C CA . GLU A 1 246 ? 12.790 30.889 14.555 1.00 37.75 241 GLU B CA 1
ATOM 1989 C C . GLU A 1 246 ? 12.518 29.614 15.333 1.00 37.19 241 GLU B C 1
ATOM 1990 O O . GLU A 1 246 ? 13.181 29.317 16.349 1.00 37.65 241 GLU B O 1
ATOM 1996 N N . THR A 1 247 ? 11.573 28.823 14.835 1.00 35.68 242 THR B N 1
ATOM 1997 C CA . THR A 1 247 ? 11.436 27.455 15.327 1.00 34.55 242 THR B CA 1
ATOM 1998 C C . THR A 1 247 ? 12.660 26.608 14.949 1.00 33.18 242 THR B C 1
ATOM 1999 O O . THR A 1 247 ? 13.477 27.001 14.118 1.00 32.82 242 THR B O 1
ATOM 2003 N N . ILE A 1 248 ? 12.754 25.440 15.572 1.00 32.22 243 ILE B N 1
ATOM 2004 C CA . ILE A 1 248 ? 13.786 24.451 15.291 1.00 31.59 243 ILE B CA 1
ATOM 2005 C C . ILE A 1 248 ? 13.676 23.866 13.894 1.00 32.31 243 ILE B C 1
ATOM 2006 O O . ILE A 1 248 ? 14.702 23.666 13.236 1.00 32.42 243 ILE B O 1
ATOM 2011 N N . ALA A 1 249 ? 12.440 23.552 13.471 1.00 32.78 244 ALA B N 1
ATOM 2012 C CA . ALA A 1 249 ? 12.150 23.123 12.102 1.00 33.25 244 ALA B CA 1
ATOM 2013 C C . ALA A 1 249 ? 12.670 24.111 11.057 1.00 33.65 244 ALA B C 1
ATOM 2014 O O . ALA A 1 249 ? 13.284 23.698 10.063 1.00 34.56 244 ALA B O 1
ATOM 2016 N N . GLN A 1 250 ? 12.444 25.403 11.287 1.00 33.46 245 GLN B N 1
ATOM 2017 C CA . GLN A 1 250 ? 12.918 26.469 10.382 1.00 33.22 245 GLN B CA 1
ATOM 2018 C C . GLN A 1 250 ? 14.429 26.609 10.374 1.00 34.00 245 GLN B C 1
ATOM 2019 O O . GLN A 1 250 ? 15.039 26.775 9.300 1.00 33.67 245 GLN B O 1
ATOM 2025 N N . ALA A 1 251 ? 15.025 26.540 11.581 1.00 33.47 246 ALA B N 1
ATOM 2026 C CA . ALA A 1 251 ? 16.462 26.620 11.782 1.00 31.81 246 ALA B CA 1
ATOM 2027 C C . ALA A 1 251 ? 17.183 25.542 11.026 1.00 31.12 246 ALA B C 1
ATOM 2028 O O . ALA A 1 251 ? 18.223 25.815 10.418 1.00 30.85 246 ALA B O 1
ATOM 2030 N N . ILE A 1 252 ? 16.652 24.319 11.092 1.00 30.89 247 ILE B N 1
ATOM 2031 C CA . ILE A 1 252 ? 17.256 23.160 10.450 1.00 31.43 247 ILE B CA 1
ATOM 2032 C C . ILE A 1 252 ? 17.359 23.409 8.926 1.00 33.02 247 ILE B C 1
ATOM 2033 O O . ILE A 1 252 ? 18.382 23.097 8.305 1.00 33.42 247 ILE B O 1
ATOM 2038 N N . ILE A 1 253 ? 16.295 23.982 8.338 1.00 34.05 248 ILE B N 1
ATOM 2039 C CA . ILE A 1 253 ? 16.251 24.265 6.913 1.00 33.82 248 ILE B CA 1
ATOM 2040 C C . ILE A 1 253 ? 17.104 25.508 6.591 1.00 33.82 248 ILE B C 1
ATOM 2041 O O . ILE A 1 253 ? 17.897 25.498 5.642 1.00 34.46 248 ILE B O 1
ATOM 2046 N N . ARG A 1 254 ? 16.989 26.565 7.390 1.00 33.78 249 ARG B N 1
ATOM 2047 C CA . ARG A 1 254 ? 17.807 27.777 7.163 1.00 34.13 249 ARG B CA 1
ATOM 2048 C C . ARG A 1 254 ? 19.334 27.492 7.076 1.00 34.70 249 ARG B C 1
ATOM 2049 O O . ARG A 1 254 ? 19.992 27.950 6.133 1.00 35.38 249 ARG B O 1
ATOM 2057 N N . GLU A 1 255 ? 19.868 26.685 8.009 1.00 34.94 250 GLU B N 1
ATOM 2058 C CA . GLU A 1 255 ? 21.301 26.347 8.055 1.00 34.70 250 GLU B CA 1
ATOM 2059 C C . GLU A 1 255 ? 21.727 25.420 6.933 1.00 35.22 250 GLU B C 1
ATOM 2060 O O . GLU A 1 255 ? 22.819 25.570 6.383 1.00 35.18 250 GLU B O 1
ATOM 2066 N N . LEU A 1 256 ? 20.876 24.448 6.612 1.00 35.92 251 LEU B N 1
ATOM 2067 C CA . LEU A 1 256 ? 21.053 23.623 5.395 1.00 37.29 251 LEU B CA 1
ATOM 2068 C C . LEU A 1 256 ? 21.275 24.486 4.140 1.00 37.63 251 LEU B C 1
ATOM 2069 O O . LEU A 1 256 ? 22.274 24.347 3.494 1.00 38.90 251 LEU B O 1
ATOM 2074 N N . PHE A 1 257 ? 20.349 25.385 3.821 1.00 38.60 252 PHE B N 1
ATOM 2075 C CA . PHE A 1 257 ? 20.514 26.269 2.666 1.00 39.92 252 PHE B CA 1
ATOM 2076 C C . PHE A 1 257 ? 21.754 27.128 2.740 1.00 39.94 252 PHE B C 1
ATOM 2077 O O . PHE A 1 257 ? 22.553 27.101 1.817 1.00 41.00 252 PHE B O 1
ATOM 2085 N N . GLU A 1 258 ? 21.940 27.848 3.847 1.00 40.59 253 GLU B N 1
ATOM 2086 C CA . GLU A 1 258 ? 23.129 28.702 4.063 1.00 40.25 253 GLU B CA 1
ATOM 2087 C C . GLU A 1 258 ? 24.470 28.059 3.784 1.00 39.91 253 GLU B C 1
ATOM 2088 O O . GLU A 1 258 ? 25.372 28.749 3.341 1.00 40.79 253 GLU B O 1
ATOM 2094 N N . GLU A 1 259 ? 24.624 26.770 4.064 1.00 39.65 254 GLU B N 1
ATOM 2095 C CA . GLU A 1 259 ? 25.952 26.131 4.048 1.00 39.68 254 GLU B CA 1
ATOM 2096 C C . GLU A 1 259 ? 26.203 25.293 2.801 1.00 40.56 254 GLU B C 1
ATOM 2097 O O . GLU A 1 259 ? 27.355 25.094 2.376 1.00 40.75 254 GLU B O 1
ATOM 2103 N N . THR A 1 260 ? 25.117 24.787 2.231 1.00 41.18 255 THR B N 1
ATOM 2104 C CA . THR A 1 260 ? 25.191 23.874 1.113 1.00 42.00 255 THR B CA 1
ATOM 2105 C C . THR A 1 260 ? 24.497 24.412 -0.156 1.00 43.74 255 THR B C 1
ATOM 2106 O O . THR A 1 260 ? 24.655 23.829 -1.211 1.00 45.20 255 THR B O 1
ATOM 2110 N N . ASN A 1 261 ? 23.705 25.479 -0.044 1.00 45.15 256 ASN B N 1
ATOM 2111 C CA . ASN A 1 261 ? 22.840 25.966 -1.147 1.00 46.51 256 ASN B CA 1
ATOM 2112 C C . ASN A 1 261 ? 22.137 24.852 -1.956 1.00 46.53 256 ASN B C 1
ATOM 2113 O O . ASN A 1 261 ? 21.870 24.984 -3.144 1.00 47.07 256 ASN B O 1
ATOM 2118 N N . ILE A 1 262 ? 21.820 23.761 -1.280 1.00 46.71 257 ILE B N 1
ATOM 2119 C CA . ILE A 1 262 ? 21.167 22.593 -1.881 1.00 46.75 257 ILE B CA 1
ATOM 2120 C C . ILE A 1 262 ? 20.023 22.975 -2.857 1.00 47.08 257 ILE B C 1
ATOM 2121 O O . ILE A 1 262 ? 19.151 23.808 -2.537 1.00 47.05 257 ILE B O 1
ATOM 2126 N N . ASN A 1 263 ? 20.047 22.414 -4.066 1.00 47.39 258 ASN B N 1
ATOM 2127 C CA . ASN A 1 263 ? 18.983 22.757 -5.030 1.00 47.54 258 ASN B CA 1
ATOM 2128 C C . ASN A 1 263 ? 17.777 21.843 -4.805 1.00 47.43 258 ASN B C 1
ATOM 2129 O O . ASN A 1 263 ? 17.621 20.808 -5.453 1.00 48.10 258 ASN B O 1
ATOM 2134 N N . LEU A 1 264 ? 16.976 22.229 -3.815 1.00 46.65 259 LEU B N 1
ATOM 2135 C CA . LEU A 1 264 ? 15.758 21.550 -3.425 1.00 45.99 259 LEU B CA 1
ATOM 2136 C C . LEU A 1 264 ? 14.897 22.666 -2.868 1.00 45.76 259 LEU B C 1
ATOM 2137 O O . LEU A 1 264 ? 15.409 23.756 -2.598 1.00 44.66 259 LEU B O 1
ATOM 2142 N N . THR A 1 265 ? 13.604 22.403 -2.711 1.00 46.13 260 THR B N 1
ATOM 2143 C CA . THR A 1 265 ? 12.664 23.418 -2.261 1.00 47.48 260 THR B CA 1
ATOM 2144 C C . THR A 1 265 ? 12.232 23.094 -0.829 1.00 47.88 260 THR B C 1
ATOM 2145 O O . THR A 1 265 ? 12.454 21.981 -0.352 1.00 48.69 260 THR B O 1
ATOM 2149 N N . HIS A 1 266 ? 11.623 24.064 -0.153 1.00 48.23 261 HIS B N 1
ATOM 2150 C CA . HIS A 1 266 ? 11.121 23.884 1.202 1.00 48.87 261 HIS B CA 1
ATOM 2151 C C . HIS A 1 266 ? 10.086 22.782 1.287 1.00 48.90 261 HIS B C 1
ATOM 2152 O O . HIS A 1 266 ? 10.175 21.930 2.184 1.00 48.99 261 HIS B O 1
ATOM 2159 N N . GLU A 1 267 ? 9.131 22.771 0.345 1.00 48.87 262 GLU B N 1
ATOM 2160 C CA . GLU A 1 267 ? 8.105 21.714 0.300 1.00 48.40 262 GLU B CA 1
ATOM 2161 C C . GLU A 1 267 ? 8.691 20.337 -0.037 1.00 46.91 262 GLU B C 1
ATOM 2162 O O . GLU A 1 267 ? 8.224 19.330 0.468 1.00 46.76 262 GLU B O 1
ATOM 2168 N N . GLN A 1 268 ? 9.753 20.300 -0.839 1.00 45.90 263 GLN B N 1
ATOM 2169 C CA . GLN A 1 268 ? 10.404 19.029 -1.143 1.00 45.69 263 GLN B CA 1
ATOM 2170 C C . GLN A 1 268 ? 11.098 18.377 0.051 1.00 45.06 263 GLN B C 1
ATOM 2171 O O . GLN A 1 268 ? 11.141 17.147 0.152 1.00 45.16 263 GLN B O 1
ATOM 2177 N N . LEU A 1 269 ? 11.664 19.209 0.930 1.00 44.31 264 LEU B N 1
ATOM 2178 C CA . LEU A 1 269 ? 12.286 18.762 2.180 1.00 43.12 264 LEU B CA 1
ATOM 2179 C C . LEU A 1 269 ? 11.209 18.425 3.217 1.00 42.51 264 LEU B C 1
ATOM 2180 O O . LEU A 1 269 ? 11.324 17.434 3.930 1.00 42.64 264 LEU B O 1
ATOM 2185 N N . ALA A 1 270 ? 10.147 19.218 3.277 1.00 42.27 265 ALA B N 1
ATOM 2186 C CA . ALA A 1 270 ? 9.042 18.922 4.199 1.00 42.82 265 ALA B CA 1
ATOM 2187 C C . ALA A 1 270 ? 8.421 17.547 3.929 1.00 43.55 265 ALA B C 1
ATOM 2188 O O . ALA A 1 270 ? 8.012 16.846 4.873 1.00 43.52 265 ALA B O 1
ATOM 2190 N N . ILE A 1 271 ? 8.382 17.157 2.646 1.00 43.99 266 ILE B N 1
ATOM 2191 C CA . ILE A 1 271 ? 7.872 15.837 2.228 1.00 44.19 266 ILE B CA 1
ATOM 2192 C C . ILE A 1 271 ? 8.880 14.742 2.573 1.00 43.70 266 ILE B C 1
ATOM 2193 O O . ILE A 1 271 ? 8.489 13.655 3.034 1.00 43.55 266 ILE B O 1
ATOM 2198 N N . ALA A 1 272 ? 10.167 15.035 2.352 1.00 42.96 267 ALA B N 1
ATOM 2199 C CA . ALA A 1 272 ? 11.267 14.099 2.662 1.00 42.46 267 ALA B CA 1
ATOM 2200 C C . ALA A 1 272 ? 11.604 13.878 4.154 1.00 42.20 267 ALA B C 1
ATOM 2201 O O . ALA A 1 272 ? 12.332 12.940 4.490 1.00 42.01 267 ALA B O 1
ATOM 2203 N N . LYS A 1 273 ? 11.080 14.737 5.028 1.00 42.28 268 LYS B N 1
ATOM 2204 C CA . LYS A 1 273 ? 11.386 14.700 6.457 1.00 42.28 268 LYS B CA 1
ATOM 2205 C C . LYS A 1 273 ? 10.787 13.487 7.194 1.00 42.82 268 LYS B C 1
ATOM 2206 O O . LYS A 1 273 ? 9.565 13.303 7.222 1.00 42.81 268 LYS B O 1
ATOM 2212 N N . ARG A 1 274 ? 11.666 12.679 7.800 1.00 43.01 269 ARG B N 1
ATOM 2213 C CA . ARG A 1 274 ? 11.276 11.482 8.558 1.00 43.64 269 ARG B CA 1
ATOM 2214 C C . ARG A 1 274 ? 11.050 11.731 10.058 1.00 44.04 269 ARG B C 1
ATOM 2215 O O . ARG A 1 274 ? 10.192 11.085 10.662 1.00 43.88 269 ARG B O 1
ATOM 2223 N N . CYS A 1 275 ? 11.820 12.651 10.651 1.00 44.38 270 CYS B N 1
ATOM 2224 C CA . CYS A 1 275 ? 11.875 12.839 12.118 1.00 45.39 270 CYS B CA 1
ATOM 2225 C C . CYS A 1 275 ? 12.909 13.903 12.518 1.00 43.52 270 CYS B C 1
ATOM 2226 O O . CYS A 1 275 ? 13.738 14.319 11.691 1.00 43.99 270 CYS B O 1
ATOM 2229 N N . GLU A 1 276 ? 12.836 14.332 13.778 1.00 41.68 271 GLU B N 1
ATOM 2230 C CA . GLU A 1 276 ? 13.889 15.093 14.458 1.00 40.39 271 GLU B CA 1
ATOM 2231 C C . GLU A 1 276 ? 14.322 14.297 15.674 1.00 39.82 271 GLU B C 1
ATOM 2232 O O . GLU A 1 276 ? 13.499 13.678 16.341 1.00 40.82 271 GLU B O 1
ATOM 2238 N N . LYS A 1 277 ? 15.601 14.322 15.995 1.00 38.04 272 LYS B N 1
ATOM 2239 C CA . LYS A 1 277 ? 16.054 13.726 17.231 1.00 37.03 272 LYS B CA 1
ATOM 2240 C C . LYS A 1 277 ? 16.911 14.723 17.962 1.00 35.03 272 LYS B C 1
ATOM 2241 O O . LYS A 1 277 ? 17.566 15.565 17.333 1.00 34.98 272 LYS B O 1
ATOM 2247 N N . VAL A 1 278 ? 16.877 14.639 19.284 1.00 33.00 273 VAL B N 1
ATOM 2248 C CA . VAL A 1 278 ? 17.650 15.489 20.174 1.00 31.41 273 VAL B CA 1
ATOM 2249 C C . VAL A 1 278 ? 18.907 14.755 20.663 1.00 30.95 273 VAL B C 1
ATOM 2250 O O . VAL A 1 278 ? 18.815 13.615 21.088 1.00 31.09 273 VAL B O 1
ATOM 2254 N N . PHE A 1 279 ? 20.079 15.398 20.566 1.00 29.28 274 PHE B N 1
ATOM 2255 C CA . PHE A 1 279 ? 21.323 14.829 21.083 1.00 28.27 274 PHE B CA 1
ATOM 2256 C C . PHE A 1 279 ? 21.893 15.710 22.226 1.00 27.60 274 PHE B C 1
ATOM 2257 O O . PHE A 1 279 ? 22.263 16.870 22.029 1.00 26.96 274 PHE B O 1
ATOM 2265 N N . ASP A 1 280 ? 21.879 15.158 23.434 1.00 26.36 275 ASP B N 1
ATOM 2266 C CA . ASP A 1 280 ? 22.085 15.934 24.667 1.00 26.04 275 ASP B CA 1
ATOM 2267 C C . ASP A 1 280 ? 23.144 15.337 25.636 1.00 25.77 275 ASP B C 1
ATOM 2268 O O . ASP A 1 280 ? 23.089 15.596 26.851 1.00 26.83 275 ASP B O 1
ATOM 2273 N N . TYR A 1 281 ? 24.068 14.527 25.140 1.00 25.87 276 TYR B N 1
ATOM 2274 C CA . TYR A 1 281 ? 25.197 14.084 25.979 1.00 27.85 276 TYR B CA 1
ATOM 2275 C C . TYR A 1 281 ? 25.967 15.363 26.448 1.00 27.71 276 TYR B C 1
ATOM 2276 O O . TYR A 1 281 ? 26.403 16.126 25.619 1.00 28.18 276 TYR B O 1
ATOM 2285 N N . PRO A 1 282 ? 26.064 15.625 27.762 1.00 28.33 277 PRO B N 1
ATOM 2286 C CA . PRO A 1 282 ? 26.591 16.954 28.147 1.00 28.70 277 PRO B CA 1
ATOM 2287 C C . PRO A 1 282 ? 28.015 17.311 27.646 1.00 30.38 277 PRO B C 1
ATOM 2288 O O . PRO A 1 282 ? 28.270 18.481 27.315 1.00 29.71 277 PRO B O 1
ATOM 2292 N N . ASP A 1 283 ? 28.912 16.328 27.536 1.00 31.46 278 ASP B N 1
ATOM 2293 C CA . ASP A 1 283 ? 30.258 16.602 27.016 1.00 33.75 278 ASP B CA 1
ATOM 2294 C C . ASP A 1 283 ? 30.463 16.375 25.512 1.00 33.57 278 ASP B C 1
ATOM 2295 O O . ASP A 1 283 ? 31.585 16.133 25.082 1.00 33.54 278 ASP B O 1
ATOM 2300 N N . ARG A 1 284 ? 29.403 16.431 24.712 1.00 33.50 279 ARG B N 1
ATOM 2301 C CA . ARG A 1 284 ? 29.555 16.187 23.265 1.00 33.42 279 ARG B CA 1
ATOM 2302 C C . ARG A 1 284 ? 30.357 17.279 22.542 1.00 33.68 279 ARG B C 1
ATOM 2303 O O . ARG A 1 284 ? 31.056 16.984 21.599 1.00 34.06 279 ARG B O 1
ATOM 2311 N N . SER A 1 285 ? 30.238 18.530 22.961 1.00 34.23 280 SER B N 1
ATOM 2312 C CA . SER A 1 285 ? 31.000 19.573 22.320 1.00 35.84 280 SER B CA 1
ATOM 2313 C C . SER A 1 285 ? 31.937 20.260 23.307 1.00 36.27 280 SER B C 1
ATOM 2314 O O . SER A 1 285 ? 31.558 20.528 24.446 1.00 36.37 280 SER B O 1
ATOM 2317 N N . VAL A 1 286 ? 33.152 20.542 22.848 1.00 36.72 281 VAL B N 1
ATOM 2318 C CA . VAL A 1 286 ? 34.172 21.335 23.592 1.00 37.18 281 VAL B CA 1
ATOM 2319 C C . VAL A 1 286 ? 33.821 22.799 23.934 1.00 38.26 281 VAL B C 1
ATOM 2320 O O . VAL A 1 286 ? 34.393 23.353 24.864 1.00 40.18 281 VAL B O 1
ATOM 2324 N N . ARG A 1 287 ? 32.894 23.430 23.208 1.00 39.25 282 ARG B N 1
ATOM 2325 C CA . ARG A 1 287 ? 32.529 24.841 23.470 1.00 39.80 282 ARG B CA 1
ATOM 2326 C C . ARG A 1 287 ? 31.923 25.070 24.844 1.00 39.04 282 ARG B C 1
ATOM 2327 O O . ARG A 1 287 ? 32.006 26.188 25.397 1.00 40.07 282 ARG B O 1
ATOM 2335 N N . GLY A 1 288 ? 31.266 24.037 25.372 1.00 37.82 283 GLY B N 1
ATOM 2336 C CA . GLY A 1 288 ? 30.362 24.182 26.514 1.00 35.25 283 GLY B CA 1
ATOM 2337 C C . GLY A 1 288 ? 29.203 23.265 26.204 1.00 33.73 283 GLY B C 1
ATOM 2338 O O . GLY A 1 288 ? 29.257 22.549 25.215 1.00 34.78 283 GLY B O 1
ATOM 2339 N N . ARG A 1 289 ? 28.155 23.282 27.016 1.00 32.11 284 ARG B N 1
ATOM 2340 C CA . ARG A 1 289 ? 27.083 22.290 26.901 1.00 30.33 284 ARG B CA 1
ATOM 2341 C C . ARG A 1 289 ? 26.178 22.622 25.719 1.00 29.48 284 ARG B C 1
ATOM 2342 O O . ARG A 1 289 ? 25.469 23.605 25.744 1.00 29.48 284 ARG B O 1
ATOM 2350 N N . THR A 1 290 ? 26.200 21.776 24.696 1.00 29.51 285 THR B N 1
ATOM 2351 C CA . THR A 1 290 ? 25.505 22.065 23.432 1.00 29.33 285 THR B CA 1
ATOM 2352 C C . THR A 1 290 ? 24.585 20.923 23.086 1.00 29.16 285 THR B C 1
ATOM 2353 O O . THR A 1 290 ? 25.020 19.790 22.966 1.00 28.48 285 THR B O 1
ATOM 2357 N N . ILE A 1 291 ? 23.304 21.233 22.958 1.00 29.83 286 ILE B N 1
ATOM 2358 C CA . ILE A 1 291 ? 22.278 20.254 22.583 1.00 30.11 286 ILE B CA 1
ATOM 2359 C C . ILE A 1 291 ? 21.968 20.428 21.099 1.00 30.09 286 ILE B C 1
ATOM 2360 O O . ILE A 1 291 ? 21.783 21.545 20.622 1.00 29.09 286 ILE B O 1
ATOM 2365 N N . SER A 1 292 ? 21.881 19.326 20.380 1.00 29.73 287 SER B N 1
ATOM 2366 C CA . SER A 1 292 ? 21.532 19.416 18.983 1.00 30.66 287 SER B CA 1
ATOM 2367 C C . SER A 1 292 ? 20.230 18.704 18.585 1.00 29.78 287 SER B C 1
ATOM 2368 O O . SER A 1 292 ? 19.953 17.584 19.025 1.00 29.73 287 SER B O 1
ATOM 2371 N N . HIS A 1 293 ? 19.426 19.374 17.764 1.00 29.49 288 HIS B N 1
ATOM 2372 C CA . HIS A 1 293 ? 18.217 18.793 17.186 1.00 28.63 288 HIS B CA 1
ATOM 2373 C C . HIS A 1 293 ? 18.481 18.550 15.696 1.00 28.79 288 HIS B C 1
ATOM 2374 O O . HIS A 1 293 ? 18.781 19.478 14.971 1.00 26.78 288 HIS B O 1
ATOM 2381 N N . VAL A 1 294 ? 18.380 17.285 15.278 1.00 30.28 289 VAL B N 1
ATOM 2382 C CA . VAL A 1 294 ? 18.639 16.788 13.892 1.00 31.87 289 VAL B CA 1
ATOM 2383 C C . VAL A 1 294 ? 17.359 16.024 13.420 1.00 32.08 289 VAL B C 1
ATOM 2384 O O . VAL A 1 294 ? 17.063 15.002 13.979 1.00 32.45 289 VAL B O 1
ATOM 2388 N N . GLY A 1 295 ? 16.603 16.373 12.384 1.00 34.09 290 GLY B N 1
ATOM 2389 C CA . GLY A 1 295 ? 16.973 16.817 11.069 1.00 35.17 290 GLY B CA 1
ATOM 2390 C C . GLY A 1 295 ? 17.195 15.641 10.095 1.00 35.39 290 GLY B C 1
ATOM 2391 O O . GLY A 1 295 ? 18.236 15.629 9.425 1.00 34.94 290 GLY B O 1
ATOM 2392 N N . LEU A 1 296 ? 16.281 14.654 10.022 1.00 35.30 291 LEU B N 1
ATOM 2393 C CA . LEU A 1 296 ? 16.434 13.551 9.021 1.00 35.66 291 LEU B CA 1
ATOM 2394 C C . LEU A 1 296 ? 15.517 13.669 7.773 1.00 36.68 291 LEU B C 1
ATOM 2395 O O . LEU A 1 296 ? 14.296 13.728 7.889 1.00 37.03 291 LEU B O 1
ATOM 2400 N N . PHE A 1 297 ? 16.128 13.677 6.586 1.00 37.89 292 PHE B N 1
ATOM 2401 C CA . PHE A 1 297 ? 15.418 13.887 5.312 1.00 38.72 292 PHE B CA 1
ATOM 2402 C C . PHE A 1 297 ? 15.889 12.832 4.324 1.00 40.08 292 PHE B C 1
ATOM 2403 O O . PHE A 1 297 ? 17.096 12.696 4.081 1.00 38.82 292 PHE B O 1
ATOM 2411 N N . VAL A 1 298 ? 14.935 12.038 3.819 1.00 42.36 293 VAL B N 1
ATOM 2412 C CA . VAL A 1 298 ? 15.254 10.872 2.954 1.00 44.55 293 VAL B CA 1
ATOM 2413 C C . VAL A 1 298 ? 14.595 10.978 1.573 1.00 45.70 293 VAL B C 1
ATOM 2414 O O . VAL A 1 298 ? 13.370 11.029 1.462 1.00 45.90 293 VAL B O 1
ATOM 2418 N N . PHE A 1 299 ? 15.443 11.016 0.545 1.00 47.43 294 PHE B N 1
ATOM 2419 C CA . PHE A 1 299 ? 15.048 11.033 -0.856 1.00 48.84 294 PHE B CA 1
ATOM 2420 C C . PHE A 1 299 ? 15.476 9.736 -1.544 1.00 50.44 294 PHE B C 1
ATOM 2421 O O . PHE A 1 299 ? 16.664 9.516 -1.784 1.00 50.62 294 PHE B O 1
ATOM 2429 N N . ASP A 1 300 ? 14.506 8.878 -1.856 1.00 52.52 295 ASP B N 1
ATOM 2430 C CA . ASP A 1 300 ? 14.773 7.602 -2.524 1.00 54.40 295 ASP B CA 1
ATOM 2431 C C . ASP A 1 300 ? 14.514 7.646 -4.043 1.00 55.52 295 ASP B C 1
ATOM 2432 O O . ASP A 1 300 ? 13.617 8.374 -4.511 1.00 55.29 295 ASP B O 1
ATOM 2437 N N . GLN A 1 301 ? 15.277 6.851 -4.806 1.00 56.82 296 GLN B N 1
ATOM 2438 C CA . GLN A 1 301 ? 15.115 6.781 -6.283 1.00 58.20 296 GLN B CA 1
ATOM 2439 C C . GLN A 1 301 ? 14.793 8.189 -6.839 1.00 58.22 296 GLN B C 1
ATOM 2440 O O . GLN A 1 301 ? 13.711 8.419 -7.426 1.00 58.88 296 GLN B O 1
ATOM 2446 N N . TRP A 1 302 ? 15.726 9.119 -6.609 1.00 57.86 297 TRP B N 1
ATOM 2447 C CA . TRP A 1 302 ? 15.623 10.534 -7.006 1.00 57.10 297 TRP B CA 1
ATOM 2448 C C . TRP A 1 302 ? 16.418 10.684 -8.327 1.00 58.03 297 TRP B C 1
ATOM 2449 O O . TRP A 1 302 ? 17.460 10.044 -8.462 1.00 58.58 297 TRP B O 1
ATOM 2460 N N . PRO A 1 303 ? 15.947 11.513 -9.301 1.00 58.61 298 PRO B N 1
ATOM 2461 C CA . PRO A 1 303 ? 16.588 11.565 -10.642 1.00 58.53 298 PRO B CA 1
ATOM 2462 C C . PRO A 1 303 ? 18.088 11.895 -10.649 1.00 58.64 298 PRO B C 1
ATOM 2463 O O . PRO A 1 303 ? 18.858 11.282 -11.403 1.00 58.57 298 PRO B O 1
ATOM 2467 N N . SER A 1 304 ? 18.494 12.867 -9.832 1.00 58.28 299 SER B N 1
ATOM 2468 C CA . SER A 1 304 ? 19.921 13.166 -9.636 1.00 57.58 299 SER B CA 1
ATOM 2469 C C . SER A 1 304 ? 20.204 13.682 -8.219 1.00 56.75 299 SER B C 1
ATOM 2470 O O . SER A 1 304 ? 19.281 14.119 -7.512 1.00 56.13 299 SER B O 1
ATOM 2473 N N . LEU A 1 305 ? 21.478 13.624 -7.820 1.00 55.85 300 LEU B N 1
ATOM 2474 C CA . LEU A 1 305 ? 21.949 14.274 -6.582 1.00 55.17 300 LEU B CA 1
ATOM 2475 C C . LEU A 1 305 ? 21.886 15.797 -6.771 1.00 54.77 300 LEU B C 1
ATOM 2476 O O . LEU A 1 305 ? 22.532 16.325 -7.680 1.00 55.38 300 LEU B O 1
ATOM 2481 N N . PRO A 1 306 ? 21.063 16.500 -5.960 1.00 54.23 301 PRO B N 1
ATOM 2482 C CA . PRO A 1 306 ? 20.933 17.947 -6.094 1.00 53.71 301 PRO B CA 1
ATOM 2483 C C . PRO A 1 306 ? 22.262 18.684 -6.059 1.00 54.05 301 PRO B C 1
ATOM 2484 O O . PRO A 1 306 ? 23.232 18.210 -5.457 1.00 54.46 301 PRO B O 1
ATOM 2488 N N . GLU A 1 307 ? 22.290 19.824 -6.741 1.00 53.97 302 GLU B N 1
ATOM 2489 C CA . GLU A 1 307 ? 23.447 20.701 -6.794 1.00 54.14 302 GLU B CA 1
ATOM 2490 C C . GLU A 1 307 ? 23.590 21.450 -5.457 1.00 52.87 302 GLU B C 1
ATOM 2491 O O . GLU A 1 307 ? 22.601 21.883 -4.843 1.00 52.50 302 GLU B O 1
ATOM 2497 N N . ILE A 1 308 ? 24.843 21.622 -5.057 1.00 51.59 303 ILE B N 1
ATOM 2498 C CA . ILE A 1 308 ? 25.227 22.140 -3.765 1.00 50.01 303 ILE B CA 1
ATOM 2499 C C . ILE A 1 308 ? 26.449 23.071 -3.940 1.00 50.60 303 ILE B C 1
ATOM 2500 O O . ILE A 1 308 ? 27.298 22.843 -4.817 1.00 50.72 303 ILE B O 1
ATOM 2505 N N . ASN A 1 309 ? 26.547 24.118 -3.128 1.00 50.00 304 ASN B N 1
ATOM 2506 C CA . ASN A 1 309 ? 27.837 24.772 -2.949 1.00 50.20 304 ASN B CA 1
ATOM 2507 C C . ASN A 1 309 ? 28.100 25.367 -1.553 1.00 49.68 304 ASN B C 1
ATOM 2508 O O . ASN A 1 309 ? 27.216 25.961 -0.943 1.00 49.63 304 ASN B O 1
ATOM 2513 N N . ALA A 1 310 ? 29.332 25.186 -1.088 1.00 49.30 305 ALA B N 1
ATOM 2514 C CA . ALA A 1 310 ? 29.820 25.683 0.200 1.00 49.74 305 ALA B CA 1
ATOM 2515 C C . ALA A 1 310 ? 29.695 27.189 0.396 1.00 49.69 305 ALA B C 1
ATOM 2516 O O . ALA A 1 310 ? 30.095 27.968 -0.465 1.00 49.82 305 ALA B O 1
ATOM 2518 N N . ALA A 1 311 ? 29.130 27.578 1.538 1.00 49.35 306 ALA B N 1
ATOM 2519 C CA . ALA A 1 311 ? 29.053 28.976 1.982 1.00 49.10 306 ALA B CA 1
ATOM 2520 C C . ALA A 1 311 ? 29.021 29.065 3.534 1.00 49.14 306 ALA B C 1
ATOM 2521 O O . ALA A 1 311 ? 29.022 28.039 4.226 1.00 48.75 306 ALA B O 1
ATOM 2523 N N . ASP A 1 312 ? 28.980 30.288 4.068 1.00 49.49 307 ASP B N 1
ATOM 2524 C CA . ASP A 1 312 ? 29.098 30.541 5.510 1.00 49.80 307 ASP B CA 1
ATOM 2525 C C . ASP A 1 312 ? 30.263 29.716 6.080 1.00 49.30 307 ASP B C 1
ATOM 2526 O O . ASP A 1 312 ? 31.372 29.737 5.533 1.00 49.21 307 ASP B O 1
ATOM 2531 N N . ASP A 1 313 ? 30.020 28.960 7.141 1.00 48.60 308 ASP B N 1
ATOM 2532 C CA . ASP A 1 313 ? 31.123 28.246 7.797 1.00 48.22 308 ASP B CA 1
ATOM 2533 C C . ASP A 1 313 ? 31.507 26.894 7.176 1.00 47.41 308 ASP B C 1
ATOM 2534 O O . ASP A 1 313 ? 32.422 26.232 7.648 1.00 46.69 308 ASP B O 1
ATOM 2539 N N . ALA A 1 314 ? 30.829 26.492 6.110 1.00 47.46 309 ALA B N 1
ATOM 2540 C CA . ALA A 1 314 ? 31.280 25.358 5.291 1.00 47.36 309 ALA B CA 1
ATOM 2541 C C . ALA A 1 314 ? 32.311 25.771 4.194 1.00 47.27 309 ALA B C 1
ATOM 2542 O O . ALA A 1 314 ? 32.011 26.624 3.358 1.00 47.27 309 ALA B O 1
ATOM 2544 N N . LYS A 1 315 ? 33.510 25.187 4.197 1.00 47.23 310 LYS B N 1
ATOM 2545 C CA . LYS A 1 315 ? 34.510 25.471 3.143 1.00 47.80 310 LYS B CA 1
ATOM 2546 C C . LYS A 1 315 ? 34.452 24.495 1.965 1.00 47.95 310 LYS B C 1
ATOM 2547 O O . LYS A 1 315 ? 34.986 24.783 0.888 1.00 47.61 310 LYS B O 1
ATOM 2553 N N . ASP A 1 316 ? 33.853 23.327 2.200 1.00 48.15 311 ASP B N 1
ATOM 2554 C CA . ASP A 1 316 ? 33.548 22.344 1.164 1.00 48.40 311 ASP B CA 1
ATOM 2555 C C . ASP A 1 316 ? 32.245 21.661 1.560 1.00 48.85 311 ASP B C 1
ATOM 2556 O O . ASP A 1 316 ? 31.818 21.741 2.721 1.00 47.87 311 ASP B O 1
ATOM 2561 N N . VAL A 1 317 ? 31.618 21.008 0.578 1.00 49.32 312 VAL B N 1
ATOM 2562 C CA . VAL A 1 317 ? 30.355 20.294 0.755 1.00 49.70 312 VAL B CA 1
ATOM 2563 C C . VAL A 1 317 ? 30.334 19.169 -0.259 1.00 50.02 312 VAL B C 1
ATOM 2564 O O . VAL A 1 317 ? 30.720 19.376 -1.407 1.00 51.51 312 VAL B O 1
ATOM 2568 N N . LYS A 1 318 ? 29.938 17.970 0.168 1.00 50.26 313 LYS B N 1
ATOM 2569 C CA . LYS A 1 318 ? 29.994 16.784 -0.683 1.00 50.22 313 LYS B CA 1
ATOM 2570 C C . LYS A 1 318 ? 28.888 15.768 -0.373 1.00 49.77 313 LYS B C 1
ATOM 2571 O O . LYS A 1 318 ? 28.439 15.663 0.770 1.00 49.12 313 LYS B O 1
ATOM 2577 N N . TRP A 1 319 ? 28.456 15.044 -1.413 1.00 49.04 314 TRP B N 1
ATOM 2578 C CA . TRP A 1 319 ? 27.563 13.885 -1.307 1.00 48.35 314 TRP B CA 1
ATOM 2579 C C . TRP A 1 319 ? 28.438 12.691 -1.020 1.00 49.05 314 TRP B C 1
ATOM 2580 O O . TRP A 1 319 ? 29.395 12.432 -1.754 1.00 50.08 314 TRP B O 1
ATOM 2591 N N . ILE A 1 320 ? 28.162 11.973 0.064 1.00 49.54 315 ILE B N 1
ATOM 2592 C CA . ILE A 1 320 ? 29.038 10.868 0.436 1.00 49.96 315 ILE B CA 1
ATOM 2593 C C . ILE A 1 320 ? 28.191 9.616 0.521 1.00 50.56 315 ILE B C 1
ATOM 2594 O O . ILE A 1 320 ? 27.250 9.539 1.307 1.00 51.27 315 ILE B O 1
ATOM 2599 N N . SER A 1 321 ? 28.506 8.636 -0.309 1.00 51.18 316 SER B N 1
ATOM 2600 C CA . SER A 1 321 ? 27.720 7.416 -0.332 1.00 51.93 316 SER B CA 1
ATOM 2601 C C . SER A 1 321 ? 27.885 6.676 0.985 1.00 52.34 316 SER B C 1
ATOM 2602 O O . SER A 1 321 ? 28.968 6.667 1.569 1.00 51.47 316 SER B O 1
ATOM 2605 N N . LEU A 1 322 ? 26.768 6.119 1.454 1.00 53.60 317 LEU B N 1
ATOM 2606 C CA . LEU A 1 322 ? 26.694 5.223 2.606 1.00 54.98 317 LEU B CA 1
ATOM 2607 C C . LEU A 1 322 ? 27.566 4.007 2.369 1.00 56.27 317 LEU B C 1
ATOM 2608 O O . LEU A 1 322 ? 27.980 3.727 1.226 1.00 56.21 317 LEU B O 1
ATOM 2613 N N . GLY A 1 323 ? 27.832 3.273 3.445 1.00 57.80 318 GLY B N 1
ATOM 2614 C CA . GLY A 1 323 ? 28.688 2.105 3.354 1.00 59.47 318 GLY B CA 1
ATOM 2615 C C . GLY A 1 323 ? 30.140 2.520 3.452 1.00 60.99 318 GLY B C 1
ATOM 2616 O O . GLY A 1 323 ? 30.570 3.078 4.470 1.00 61.57 318 GLY B O 1
ATOM 2617 N N . SER A 1 324 ? 30.881 2.279 2.374 1.00 61.69 319 SER B N 1
ATOM 2618 C CA . SER A 1 324 ? 32.335 2.366 2.372 1.00 62.47 319 SER B CA 1
ATOM 2619 C C . SER A 1 324 ? 32.914 3.774 2.570 1.00 62.79 319 SER B C 1
ATOM 2620 O O . SER A 1 324 ? 33.790 3.966 3.407 1.00 63.22 319 SER B O 1
ATOM 2623 N N . ASN A 1 325 ? 32.438 4.746 1.799 1.00 63.20 320 ASN B N 1
ATOM 2624 C CA . ASN A 1 325 ? 32.944 6.120 1.869 1.00 63.62 320 ASN B CA 1
ATOM 2625 C C . ASN A 1 325 ? 32.614 6.853 3.166 1.00 63.82 320 ASN B C 1
ATOM 2626 O O . ASN A 1 325 ? 33.235 7.872 3.465 1.00 64.36 320 ASN B O 1
ATOM 2631 N N . ILE A 1 326 ? 31.620 6.359 3.908 1.00 63.63 321 ILE B N 1
ATOM 2632 C CA . ILE A 1 326 ? 31.239 6.938 5.195 1.00 63.35 321 ILE B CA 1
ATOM 263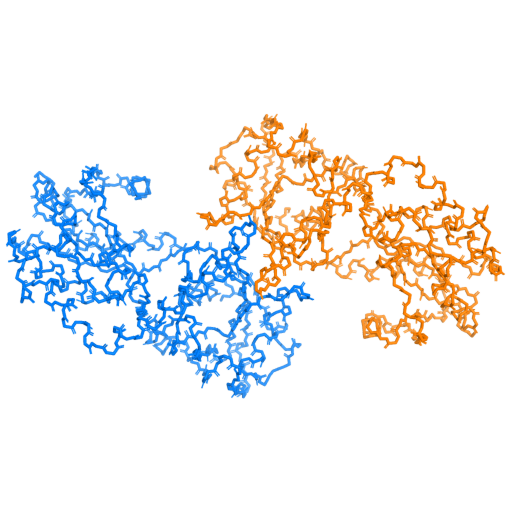3 C C . ILE A 1 326 ? 32.096 6.411 6.357 1.00 63.48 321 ILE B C 1
ATOM 2634 O O . ILE A 1 326 ? 32.529 7.194 7.211 1.00 63.21 321 ILE B O 1
ATOM 2639 N N . LYS A 1 327 ? 32.340 5.096 6.399 1.00 63.61 322 LYS B N 1
ATOM 2640 C CA . LYS A 1 327 ? 33.206 4.513 7.450 1.00 63.71 322 LYS B CA 1
ATOM 2641 C C . LYS A 1 327 ? 34.648 4.998 7.269 1.00 62.98 322 LYS B C 1
ATOM 2642 O O . LYS A 1 327 ? 35.425 5.073 8.225 1.00 62.74 322 LYS B O 1
ATOM 2648 N N . ASN A 1 328 ? 34.964 5.326 6.017 1.00 62.27 323 ASN B N 1
ATOM 2649 C CA . ASN A 1 328 ? 36.247 5.867 5.558 1.00 61.36 323 ASN B CA 1
ATOM 2650 C C . ASN A 1 328 ? 36.628 7.176 6.249 1.00 60.11 323 ASN B C 1
ATOM 2651 O O . ASN A 1 328 ? 37.758 7.336 6.727 1.00 59.84 323 ASN B O 1
ATOM 2656 N N . ILE A 1 329 ? 35.682 8.113 6.278 1.00 58.38 324 ILE B N 1
ATOM 2657 C CA . ILE A 1 329 ? 35.843 9.345 7.036 1.00 57.11 324 ILE B CA 1
ATOM 2658 C C . ILE A 1 329 ? 35.228 9.267 8.444 1.00 55.89 324 ILE B C 1
ATOM 2659 O O . ILE A 1 329 ? 34.941 10.292 9.044 1.00 55.75 324 ILE B O 1
ATOM 2664 N N . CYS A 1 330 ? 35.055 8.064 8.986 1.00 54.85 325 CYS B N 1
ATOM 2665 C CA . CYS A 1 330 ? 34.378 7.922 10.286 1.00 54.34 325 CYS B CA 1
ATOM 2666 C C . CYS A 1 330 ? 35.121 8.579 11.458 1.00 53.22 325 CYS B C 1
ATOM 2667 O O . CYS A 1 330 ? 34.497 8.996 12.444 1.00 53.31 325 CYS B O 1
ATOM 2670 N N . ASP A 1 331 ? 36.446 8.651 11.335 1.00 51.63 326 ASP B N 1
ATOM 2671 C CA . ASP A 1 331 ? 37.322 9.294 12.303 1.00 50.10 326 ASP B CA 1
ATOM 2672 C C . ASP A 1 331 ? 37.769 10.673 11.838 1.00 49.16 326 ASP B C 1
ATOM 2673 O O . ASP A 1 331 ? 38.810 11.165 12.264 1.00 48.78 326 ASP B O 1
ATOM 2678 N N . ARG A 1 332 ? 36.979 11.282 10.949 1.00 47.86 327 ARG B N 1
ATOM 2679 C CA . ARG A 1 332 ? 37.255 12.613 10.411 1.00 46.25 327 ARG B CA 1
ATOM 2680 C C . ARG A 1 332 ? 36.044 13.509 10.552 1.00 44.24 327 ARG B C 1
ATOM 2681 O O . ARG A 1 332 ? 35.969 14.559 9.927 1.00 44.22 327 ARG B O 1
ATOM 2689 N N . MET A 1 333 ? 35.116 13.081 11.404 1.00 41.93 328 MET B N 1
ATOM 2690 C CA . MET A 1 333 ? 33.867 13.794 11.675 1.00 40.33 328 MET B CA 1
ATOM 2691 C C . MET A 1 333 ? 33.865 14.649 12.957 1.00 38.84 328 MET B C 1
ATOM 2692 O O . MET A 1 333 ? 34.536 14.327 13.934 1.00 39.16 328 MET B O 1
ATOM 2697 N N . LEU A 1 334 ? 33.083 15.722 12.922 1.00 37.22 329 LEU B N 1
ATOM 2698 C CA . LEU A 1 334 ? 32.845 16.581 14.050 1.00 36.48 329 LEU B CA 1
ATOM 2699 C C . LEU A 1 334 ? 32.170 15.846 15.201 1.00 36.00 329 LEU B C 1
ATOM 2700 O O . LEU A 1 334 ? 31.199 15.127 15.010 1.00 35.85 329 LEU B O 1
ATOM 2705 N N . GLU A 1 335 ? 32.721 16.021 16.404 1.00 36.15 330 GLU B N 1
ATOM 2706 C CA . GLU A 1 335 ? 32.080 15.611 17.663 1.00 34.20 330 GLU B CA 1
ATOM 2707 C C . GLU A 1 335 ? 31.359 14.272 17.452 1.00 33.11 330 GLU B C 1
ATOM 2708 O O . GLU A 1 335 ? 31.967 13.336 16.925 1.00 33.77 330 GLU B O 1
ATOM 2714 N N . ASP A 1 336 ? 30.074 14.183 17.777 1.00 31.59 331 ASP B N 1
ATOM 2715 C CA . ASP A 1 336 ? 29.379 12.905 17.767 1.00 30.94 331 ASP B CA 1
ATOM 2716 C C . ASP A 1 336 ? 28.522 12.580 16.514 1.00 31.38 331 ASP B C 1
ATOM 2717 O O . ASP A 1 336 ? 27.634 11.715 16.541 1.00 31.78 331 ASP B O 1
ATOM 2722 N N . HIS A 1 337 ? 28.836 13.234 15.412 1.00 31.13 332 HIS B N 1
ATOM 2723 C CA . HIS A 1 337 ? 28.059 13.123 14.188 1.00 31.63 332 HIS B CA 1
ATOM 2724 C C . HIS A 1 337 ? 28.034 11.718 13.612 1.00 32.65 332 HIS B C 1
ATOM 2725 O O . HIS A 1 337 ? 27.044 11.335 13.020 1.00 33.33 332 HIS B O 1
ATOM 2732 N N . TYR A 1 338 ? 29.116 10.969 13.789 1.00 34.28 333 TYR B N 1
ATOM 2733 C CA . TYR A 1 338 ? 29.135 9.586 13.384 1.00 35.61 333 TYR B CA 1
ATOM 2734 C C . TYR A 1 338 ? 28.033 8.797 14.102 1.00 35.82 333 TYR B C 1
ATOM 2735 O O . TYR A 1 338 ? 27.249 8.091 13.447 1.00 36.62 333 TYR B O 1
ATOM 2744 N N . GLN A 1 339 ? 27.999 8.918 15.431 1.00 35.49 334 GLN B N 1
ATOM 2745 C CA . GLN A 1 339 ? 26.942 8.337 16.259 1.00 35.00 334 GLN B CA 1
ATOM 2746 C C . GLN A 1 339 ? 25.549 8.835 15.844 1.00 35.53 334 GLN B C 1
ATOM 2747 O O . GLN A 1 339 ? 24.631 8.047 15.836 1.00 36.66 334 GLN B O 1
ATOM 2753 N N . ILE A 1 340 ? 25.409 10.121 15.504 1.00 35.37 335 ILE B N 1
ATOM 2754 C CA . ILE A 1 340 ? 24.127 10.721 15.123 1.00 35.32 335 ILE B CA 1
ATOM 2755 C C . ILE A 1 340 ? 23.618 10.119 13.798 1.00 36.17 335 ILE B C 1
ATOM 2756 O O . ILE A 1 340 ? 22.456 9.754 13.674 1.00 36.08 335 ILE B O 1
ATOM 2761 N N . ILE A 1 341 ? 24.504 10.021 12.824 1.00 36.82 336 ILE B N 1
ATOM 2762 C CA . ILE A 1 341 ? 24.212 9.366 11.560 1.00 38.22 336 ILE B CA 1
ATOM 2763 C C . ILE A 1 341 ? 23.793 7.899 11.746 1.00 39.33 336 ILE B C 1
ATOM 2764 O O . ILE A 1 341 ? 22.800 7.454 11.166 1.00 40.53 336 ILE B O 1
ATOM 2769 N N . THR A 1 342 ? 24.549 7.159 12.544 1.00 40.12 337 THR B N 1
ATOM 2770 C CA . THR A 1 342 ? 24.253 5.763 12.822 1.00 41.33 337 THR B CA 1
ATOM 2771 C C . THR A 1 342 ? 22.846 5.560 13.403 1.00 42.81 337 THR B C 1
ATOM 2772 O O . THR A 1 342 ? 22.070 4.758 12.868 1.00 42.64 337 THR B O 1
ATOM 2776 N N . ILE A 1 343 ? 22.553 6.297 14.482 1.00 43.58 338 ILE B N 1
ATOM 2777 C CA . ILE A 1 343 ? 21.252 6.349 15.145 1.00 44.64 338 ILE B CA 1
ATOM 2778 C C . ILE A 1 343 ? 20.095 6.768 14.248 1.00 45.36 338 ILE B C 1
ATOM 2779 O O . ILE A 1 343 ? 19.070 6.134 14.246 1.00 45.71 338 ILE B O 1
ATOM 2784 N N . LEU A 1 344 ? 20.242 7.836 13.488 1.00 47.25 339 LEU B N 1
ATOM 2785 C CA . LEU A 1 344 ? 19.150 8.262 12.612 1.00 48.70 339 LEU B CA 1
ATOM 2786 C C . LEU A 1 344 ? 18.873 7.320 11.443 1.00 50.30 339 LEU B C 1
ATOM 2787 O O . LEU A 1 344 ? 17.747 7.245 10.970 1.00 50.23 339 LEU B O 1
ATOM 2792 N N . LEU A 1 345 ? 19.899 6.627 10.959 1.00 52.41 340 LEU B N 1
ATOM 2793 C CA . LEU A 1 345 ? 19.702 5.586 9.950 1.00 54.68 340 LEU B CA 1
ATOM 2794 C C . LEU A 1 345 ? 18.960 4.356 10.514 1.00 56.07 340 LEU B C 1
ATOM 2795 O O . LEU A 1 345 ? 18.028 3.849 9.888 1.00 56.80 340 LEU B O 1
ATOM 2800 N N . GLU A 1 346 ? 19.352 3.888 11.692 1.00 57.55 341 GLU B N 1
ATOM 2801 C CA . GLU A 1 346 ? 18.675 2.753 12.303 1.00 59.46 341 GLU B CA 1
ATOM 2802 C C . GLU A 1 346 ? 17.228 3.037 12.690 1.00 60.57 341 GLU B C 1
ATOM 2803 O O . GLU A 1 346 ? 16.350 2.257 12.341 1.00 61.16 341 GLU B O 1
ATOM 2809 N N . GLU A 1 347 ? 16.988 4.149 13.387 1.00 61.80 342 GLU B N 1
ATOM 2810 C CA . GLU A 1 347 ? 15.698 4.397 14.053 1.00 63.20 342 GLU B CA 1
ATOM 2811 C C . GLU A 1 347 ? 14.688 5.199 13.252 1.00 63.26 342 GLU B C 1
ATOM 2812 O O . GLU A 1 347 ? 13.530 5.284 13.640 1.00 64.00 342 GLU B O 1
ATOM 2818 N N . CYS A 1 348 ? 15.111 5.802 12.152 1.00 63.35 343 CYS B N 1
ATOM 2819 C CA . CYS A 1 348 ? 14.206 6.672 11.408 1.00 63.57 343 CYS B CA 1
ATOM 2820 C C . CYS A 1 348 ? 14.163 6.333 9.907 1.00 64.14 343 CYS B C 1
ATOM 2821 O O . CYS A 1 348 ? 13.130 6.523 9.260 1.00 64.53 343 CYS B O 1
ATOM 2824 N N . GLY A 1 349 ? 15.277 5.819 9.378 1.00 64.42 344 GLY B N 1
ATOM 2825 C CA . GLY A 1 349 ? 15.444 5.580 7.945 1.00 65.02 344 GLY B CA 1
ATOM 2826 C C . GLY A 1 349 ? 15.513 4.102 7.585 1.00 65.36 344 GLY B C 1
ATOM 2827 O O . GLY A 1 349 ? 14.658 3.310 7.999 1.00 65.32 344 GLY B O 1
ATOM 2828 N N . MET B 1 6 ? -19.595 46.347 -0.991 1.00 73.30 1 MET A N 1
ATOM 2829 C CA . MET B 1 6 ? -19.174 45.381 -2.050 1.00 73.08 1 MET A CA 1
ATOM 2830 C C . MET B 1 6 ? -19.201 43.933 -1.520 1.00 72.47 1 MET A C 1
ATOM 2831 O O . MET B 1 6 ? -20.087 43.168 -1.909 1.00 72.63 1 MET A O 1
ATOM 2836 N N . TYR B 1 7 ? -18.264 43.561 -0.632 1.00 71.69 2 TYR A N 1
ATOM 2837 C CA . TYR B 1 7 ? -18.241 42.203 -0.019 1.00 70.35 2 TYR A CA 1
ATOM 2838 C C . TYR B 1 7 ? -19.362 42.049 0.999 1.00 69.71 2 TYR A C 1
ATOM 2839 O O . TYR B 1 7 ? -19.732 43.008 1.668 1.00 69.83 2 TYR A O 1
ATOM 2848 N N . ASP B 1 8 ? -19.890 40.841 1.138 1.00 68.94 3 ASP A N 1
ATOM 2849 C CA . ASP B 1 8 ? -20.872 40.590 2.196 1.00 68.14 3 ASP A CA 1
ATOM 2850 C C . ASP B 1 8 ? -20.223 40.617 3.581 1.00 67.12 3 ASP A C 1
ATOM 2851 O O . ASP B 1 8 ? -20.870 41.003 4.559 1.00 67.38 3 ASP A O 1
ATOM 2856 N N . ILE B 1 9 ? -18.951 40.192 3.636 1.00 65.57 4 ILE A N 1
ATOM 2857 C CA . ILE B 1 9 ? -18.217 39.879 4.877 1.00 63.75 4 ILE A CA 1
ATOM 2858 C C . ILE B 1 9 ? -16.731 40.233 4.787 1.00 62.37 4 ILE A C 1
ATOM 2859 O O . ILE B 1 9 ? -16.029 39.734 3.896 1.00 62.17 4 ILE A O 1
ATOM 2864 N N . SER B 1 10 ? -16.255 41.060 5.722 1.00 60.55 5 SER A N 1
ATOM 2865 C CA . SER B 1 10 ? -14.812 41.192 5.977 1.00 59.23 5 SER A CA 1
ATOM 2866 C C . SER B 1 10 ? -14.354 40.409 7.242 1.00 58.27 5 SER A C 1
ATOM 2867 O O . SER B 1 10 ? -15.018 40.442 8.299 1.00 57.46 5 SER A O 1
ATOM 2870 N N . VAL B 1 11 ? -13.233 39.700 7.108 1.00 57.29 6 VAL A N 1
ATOM 2871 C CA . VAL B 1 11 ? -12.625 38.936 8.212 1.00 56.75 6 VAL A CA 1
ATOM 2872 C C . VAL B 1 11 ? -11.426 39.686 8.834 1.00 56.40 6 VAL A C 1
ATOM 2873 O O . VAL B 1 11 ? -10.404 39.903 8.176 1.00 55.71 6 VAL A O 1
ATOM 2877 N N . PHE B 1 12 ? -11.555 40.065 10.104 1.00 55.84 7 PHE A N 1
ATOM 2878 C CA . PHE B 1 12 ? -10.537 40.886 10.756 1.00 56.10 7 PHE A CA 1
ATOM 2879 C C . PHE B 1 12 ? -9.911 40.188 11.984 1.00 55.41 7 PHE A C 1
ATOM 2880 O O . PHE B 1 12 ? -10.615 39.809 12.932 1.00 55.07 7 PHE A O 1
ATOM 2888 N N . ILE B 1 13 ? -8.590 39.985 11.949 1.00 54.56 8 ILE A N 1
ATOM 2889 C CA . ILE B 1 13 ? -7.919 39.232 13.016 1.00 54.20 8 ILE A CA 1
ATOM 2890 C C . ILE B 1 13 ? -6.891 40.059 13.805 1.00 53.87 8 ILE A C 1
ATOM 2891 O O . ILE B 1 13 ? -5.949 40.596 13.236 1.00 53.20 8 ILE A O 1
ATOM 2896 N N . GLY B 1 14 ? -7.067 40.125 15.122 1.00 53.25 9 GLY A N 1
ATOM 2897 C CA . GLY B 1 14 ? -6.071 40.775 15.969 1.00 52.55 9 GLY A CA 1
ATOM 2898 C C . GLY B 1 14 ? -6.017 40.293 17.413 1.00 51.54 9 GLY A C 1
ATOM 2899 O O . GLY B 1 14 ? -6.862 39.515 17.853 1.00 51.19 9 GLY A O 1
ATOM 2900 N N . ARG B 1 15 ? -5.001 40.765 18.133 1.00 50.48 10 ARG A N 1
ATOM 2901 C CA . ARG B 1 15 ? -4.872 40.522 19.565 1.00 49.27 10 ARG A CA 1
ATOM 2902 C C . ARG B 1 15 ? -5.612 41.561 20.374 1.00 47.55 10 ARG A C 1
ATOM 2903 O O . ARG B 1 15 ? -6.294 41.213 21.326 1.00 46.63 10 ARG A O 1
ATOM 2911 N N . PHE B 1 16 ? -5.494 42.829 19.978 1.00 46.93 11 PHE A N 1
ATOM 2912 C CA . PHE B 1 16 ? -6.222 43.939 20.622 1.00 46.87 11 PHE A CA 1
ATOM 2913 C C . PHE B 1 16 ? -5.881 44.036 22.124 1.00 46.70 11 PHE A C 1
ATOM 2914 O O . PHE B 1 16 ? -6.772 43.967 22.992 1.00 46.33 11 PHE A O 1
ATOM 2922 N N . GLN B 1 17 ? -4.578 44.162 22.404 1.00 46.95 12 GLN A N 1
ATOM 2923 C CA . GLN B 1 17 ? -4.034 44.212 23.772 1.00 47.62 12 GLN A CA 1
ATOM 2924 C C . GLN B 1 17 ? -3.232 45.516 24.043 1.00 49.66 12 GLN A C 1
ATOM 2925 O O . GLN B 1 17 ? -2.004 45.451 24.247 1.00 49.32 12 GLN A O 1
ATOM 2931 N N . PRO B 1 18 ? -3.907 46.698 24.046 1.00 51.55 13 PRO A N 1
ATOM 2932 C CA . PRO B 1 18 ? -5.341 47.004 23.831 1.00 53.32 13 PRO A CA 1
ATOM 2933 C C . PRO B 1 18 ? -5.762 47.350 22.394 1.00 54.97 13 PRO A C 1
ATOM 2934 O O . PRO B 1 18 ? -4.925 47.448 21.476 1.00 55.02 13 PRO A O 1
ATOM 2938 N N . PHE B 1 19 ? -7.075 47.510 22.232 1.00 57.46 14 PHE A N 1
ATOM 2939 C CA . PHE B 1 19 ? -7.698 48.083 21.030 1.00 59.56 14 PHE A CA 1
ATOM 2940 C C . PHE B 1 19 ? -7.282 49.548 20.861 1.00 60.68 14 PHE A C 1
ATOM 2941 O O . PHE B 1 19 ? -7.290 50.311 21.825 1.00 60.61 14 PHE A O 1
ATOM 2949 N N . HIS B 1 20 ? -6.900 49.937 19.647 1.00 62.62 15 HIS A N 1
ATOM 2950 C CA . HIS B 1 20 ? -6.509 51.334 19.404 1.00 64.56 15 HIS A CA 1
ATOM 2951 C C . HIS B 1 20 ? -7.075 51.960 18.117 1.00 65.90 15 HIS A C 1
ATOM 2952 O O . HIS B 1 20 ? -7.869 51.329 17.420 1.00 66.62 15 HIS A O 1
ATOM 2959 N N . LYS B 1 21 ? -6.678 53.208 17.842 1.00 67.67 16 LYS A N 1
ATOM 2960 C CA . LYS B 1 21 ? -7.072 53.967 16.644 1.00 68.90 16 LYS A CA 1
ATOM 2961 C C . LYS B 1 21 ? -6.605 53.306 15.347 1.00 69.61 16 LYS A C 1
ATOM 2962 O O . LYS B 1 21 ? -7.306 53.367 14.332 1.00 69.63 16 LYS A O 1
ATOM 2968 N N . GLY B 1 22 ? -5.415 52.701 15.374 1.00 70.21 17 GLY A N 1
ATOM 2969 C CA . GLY B 1 22 ? -4.929 51.895 14.255 1.00 71.19 17 GLY A CA 1
ATOM 2970 C C . GLY B 1 22 ? -5.885 50.751 13.926 1.00 72.08 17 GLY A C 1
ATOM 2971 O O . GLY B 1 22 ? -6.048 50.378 12.762 1.00 72.25 17 GLY A O 1
ATOM 2972 N N . HIS B 1 23 ? -6.520 50.195 14.955 1.00 72.58 18 HIS A N 1
ATOM 2973 C CA . HIS B 1 23 ? -7.526 49.165 14.758 1.00 73.00 18 HIS A CA 1
ATOM 2974 C C . HIS B 1 23 ? -8.848 49.754 14.256 1.00 73.68 18 HIS A C 1
ATOM 2975 O O . HIS B 1 23 ? -9.498 49.153 13.398 1.00 73.88 18 HIS A O 1
ATOM 2982 N N . LEU B 1 24 ? -9.246 50.912 14.789 1.00 74.35 19 LEU A N 1
ATOM 2983 C CA . LEU B 1 24 ? -10.509 51.556 14.384 1.00 75.44 19 LEU A CA 1
ATOM 2984 C C . LEU B 1 24 ? -10.521 51.993 12.923 1.00 76.39 19 LEU A C 1
ATOM 2985 O O . LEU B 1 24 ? -11.573 51.977 12.297 1.00 76.45 19 LEU A O 1
ATOM 2990 N N . HIS B 1 25 ? -9.357 52.372 12.390 1.00 77.59 20 HIS A N 1
ATOM 2991 C CA . HIS B 1 25 ? -9.256 52.848 11.006 1.00 79.01 20 HIS A CA 1
ATOM 2992 C C . HIS B 1 25 ? -9.223 51.691 10.008 1.00 79.01 20 HIS A C 1
ATOM 2993 O O . HIS B 1 25 ? -9.740 51.814 8.891 1.00 79.08 20 HIS A O 1
ATOM 3000 N N . ASN B 1 26 ? -8.640 50.570 10.433 1.00 79.09 21 ASN A N 1
ATOM 3001 C CA . ASN B 1 26 ? -8.621 49.340 9.639 1.00 79.12 21 ASN A CA 1
ATOM 3002 C C . ASN B 1 26 ? -9.988 48.672 9.518 1.00 78.83 21 ASN A C 1
ATOM 3003 O O . ASN B 1 26 ? -10.320 48.143 8.458 1.00 78.87 21 ASN A O 1
ATOM 3008 N N . ILE B 1 27 ? -10.759 48.701 10.607 1.00 78.64 22 ILE A N 1
ATOM 3009 C CA . ILE B 1 27 ? -12.153 48.240 10.634 1.00 78.69 22 ILE A CA 1
ATOM 3010 C C . ILE B 1 27 ? -13.035 49.123 9.750 1.00 78.94 22 ILE A C 1
ATOM 3011 O O . ILE B 1 27 ? -14.013 48.658 9.151 1.00 78.88 22 ILE A O 1
ATOM 3016 N N . ILE B 1 28 ? -12.664 50.400 9.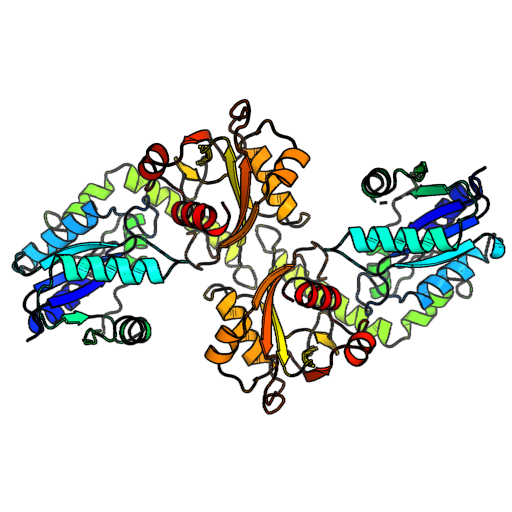680 1.00 79.20 23 ILE A N 1
ATOM 3017 C CA . ILE B 1 28 ? -13.362 51.403 8.881 1.00 79.17 23 ILE A CA 1
ATOM 3018 C C . ILE B 1 28 ? -13.108 51.227 7.374 1.00 79.09 23 ILE A C 1
ATOM 3019 O O . ILE B 1 28 ? -14.042 51.354 6.580 1.00 78.85 23 ILE A O 1
ATOM 3024 N N . ILE B 1 29 ? -11.861 50.917 7.001 1.00 79.14 24 ILE A N 1
ATOM 3025 C CA . ILE B 1 29 ? -11.521 50.515 5.623 1.00 79.25 24 ILE A CA 1
ATOM 3026 C C . ILE B 1 29 ? -12.313 49.274 5.206 1.00 79.32 24 ILE A C 1
ATOM 3027 O O . ILE B 1 29 ? -12.823 49.201 4.083 1.00 79.45 24 ILE A O 1
ATOM 3032 N N . ALA B 1 30 ? -12.396 48.305 6.121 1.00 79.24 25 ALA A N 1
ATOM 3033 C CA . ALA B 1 30 ? -13.128 47.054 5.902 1.00 78.75 25 ALA A CA 1
ATOM 3034 C C . ALA B 1 30 ? -14.646 47.235 5.837 1.00 78.47 25 ALA A C 1
ATOM 3035 O O . ALA B 1 30 ? -15.319 46.491 5.120 1.00 78.16 25 ALA A O 1
ATOM 3037 N N . LEU B 1 31 ? -15.178 48.209 6.582 1.00 78.15 26 LEU A N 1
ATOM 3038 C CA . LEU B 1 31 ? -16.623 48.504 6.546 1.00 78.13 26 LEU A CA 1
ATOM 3039 C C . LEU B 1 31 ? -17.078 49.378 5.346 1.00 77.93 26 LEU A C 1
ATOM 3040 O O . LEU B 1 31 ? -18.284 49.548 5.103 1.00 77.97 26 LEU A O 1
ATOM 3045 N N . GLN B 1 32 ? -16.115 49.921 4.607 1.00 77.35 27 GLN A N 1
ATOM 3046 C CA . GLN B 1 32 ? -16.401 50.497 3.295 1.00 76.93 27 GLN A CA 1
ATOM 3047 C C . GLN B 1 32 ? -15.879 49.570 2.193 1.00 76.39 27 GLN A C 1
ATOM 3048 O O . GLN B 1 32 ? -15.558 50.009 1.090 1.00 76.52 27 GLN A O 1
ATOM 3054 N N . ASN B 1 33 ? -15.789 48.282 2.510 1.00 75.59 28 ASN A N 1
ATOM 3055 C CA . ASN B 1 33 ? -15.468 47.259 1.518 1.00 74.80 28 ASN A CA 1
ATOM 3056 C C . ASN B 1 33 ? -16.349 46.027 1.703 1.00 74.11 28 ASN A C 1
ATOM 3057 O O . ASN B 1 33 ? -16.187 45.026 1.000 1.00 74.02 28 ASN A O 1
ATOM 3062 N N . SER B 1 34 ? -17.285 46.126 2.647 1.00 73.20 29 SER A N 1
ATOM 3063 C CA . SER B 1 34 ? -18.083 44.995 3.113 1.00 72.30 29 SER A CA 1
ATOM 3064 C C . SER B 1 34 ? -19.245 45.479 3.977 1.00 71.86 29 SER A C 1
ATOM 3065 O O . SER B 1 34 ? -19.180 46.566 4.566 1.00 71.64 29 SER A O 1
ATOM 3068 N N . LYS B 1 35 ? -20.296 44.664 4.069 1.00 71.21 30 LYS A N 1
ATOM 3069 C CA . LYS B 1 35 ? -21.484 45.034 4.854 1.00 70.87 30 LYS A CA 1
ATOM 3070 C C . LYS B 1 35 ? -21.384 44.647 6.334 1.00 69.95 30 LYS A C 1
ATOM 3071 O O . LYS B 1 35 ? -21.924 45.333 7.205 1.00 70.43 30 LYS A O 1
ATOM 3077 N N . LYS B 1 36 ? -20.696 43.542 6.608 1.00 68.63 31 LYS A N 1
ATOM 3078 C CA . LYS B 1 36 ? -20.481 43.059 7.965 1.00 66.87 31 LYS A CA 1
ATOM 3079 C C . LYS B 1 36 ? -18.996 42.742 8.158 1.00 65.62 31 LYS A C 1
ATOM 3080 O O . LYS B 1 36 ? -18.326 42.253 7.225 1.00 65.16 31 LYS A O 1
ATOM 3086 N N . VAL B 1 37 ? -18.488 43.057 9.357 1.00 63.74 32 VAL A N 1
ATOM 3087 C CA . VAL B 1 37 ? -17.134 42.644 9.799 1.00 61.53 32 VAL A CA 1
ATOM 3088 C C . VAL B 1 37 ? -17.216 41.565 10.894 1.00 60.08 32 VAL A C 1
ATOM 3089 O O . VAL B 1 37 ? -17.996 41.700 11.872 1.00 60.30 32 VAL A O 1
ATOM 3093 N N . ILE B 1 38 ? -16.448 40.491 10.711 1.00 57.63 33 ILE A N 1
ATOM 3094 C CA . ILE B 1 38 ? -16.222 39.514 11.788 1.00 55.30 33 ILE A CA 1
ATOM 3095 C C . ILE B 1 38 ? -14.857 39.847 12.372 1.00 52.99 33 ILE A C 1
ATOM 3096 O O . ILE B 1 38 ? -13.841 39.709 11.672 1.00 52.09 33 ILE A O 1
ATOM 3101 N N . ILE B 1 39 ? -14.838 40.312 13.628 1.00 50.38 34 ILE A N 1
ATOM 3102 C CA . ILE B 1 39 ? -13.559 40.541 14.338 1.00 48.23 34 ILE A CA 1
ATOM 3103 C C . ILE B 1 39 ? -13.169 39.284 15.116 1.00 46.50 34 ILE A C 1
ATOM 3104 O O . ILE B 1 39 ? -13.921 38.813 15.969 1.00 46.03 34 ILE A O 1
ATOM 3109 N N . ASN B 1 40 ? -12.009 38.730 14.778 1.00 44.46 35 ASN A N 1
ATOM 3110 C CA . ASN B 1 40 ? -11.481 37.545 15.467 1.00 42.61 35 ASN A CA 1
ATOM 3111 C C . ASN B 1 40 ? -10.326 37.914 16.405 1.00 41.62 35 ASN A C 1
ATOM 3112 O O . ASN B 1 40 ? -9.262 38.358 15.946 1.00 41.05 35 ASN A O 1
ATOM 3117 N N . ILE B 1 41 ? -10.582 37.767 17.713 1.00 40.19 36 ILE A N 1
ATOM 3118 C CA . ILE B 1 41 ? -9.598 38.048 18.754 1.00 38.55 36 ILE A CA 1
ATOM 3119 C C . ILE B 1 41 ? -8.730 36.796 19.009 1.00 38.09 36 ILE A C 1
ATOM 3120 O O . ILE B 1 41 ? -9.216 35.745 19.448 1.00 37.86 36 ILE A O 1
ATOM 3125 N N . GLY B 1 42 ? -7.462 36.897 18.656 1.00 37.22 37 GLY A N 1
ATOM 3126 C CA . GLY B 1 42 ? -6.511 35.827 18.899 1.00 37.94 37 GLY A CA 1
ATOM 3127 C C . GLY B 1 42 ? -6.070 35.760 20.360 1.00 37.64 37 GLY A C 1
ATOM 3128 O O . GLY B 1 42 ? -6.206 36.733 21.103 1.00 37.22 37 GLY A O 1
ATOM 3129 N N . SER B 1 43 ? -5.594 34.584 20.771 1.00 37.71 38 SER A N 1
ATOM 3130 C CA . SER B 1 43 ? -4.998 34.369 22.111 1.00 36.86 38 SER A CA 1
ATOM 3131 C C . SER B 1 43 ? -5.984 34.521 23.253 1.00 36.59 38 SER A C 1
ATOM 3132 O O . SER B 1 43 ? -5.755 35.309 24.159 1.00 37.44 38 SER A O 1
ATOM 3135 N N . CYS B 1 44 ? -7.061 33.743 23.235 1.00 35.91 39 CYS A N 1
ATOM 3136 C CA . CYS B 1 44 ? -8.074 33.817 24.266 1.00 35.74 39 CYS A CA 1
ATOM 3137 C C . CYS B 1 44 ? -7.961 32.572 25.115 1.00 35.71 39 CYS A C 1
ATOM 3138 O O . CYS B 1 44 ? -7.318 31.597 24.723 1.00 34.95 39 CYS A O 1
ATOM 3141 N N . PHE B 1 45 ? -8.602 32.633 26.280 1.00 36.21 40 PHE A N 1
ATOM 3142 C CA . PHE B 1 45 ? -8.723 31.516 27.200 1.00 37.35 40 PHE A CA 1
ATOM 3143 C C . PHE B 1 45 ? -7.386 31.211 27.924 1.00 37.14 40 PHE A C 1
ATOM 3144 O O . PHE B 1 45 ? -7.147 30.114 28.408 1.00 37.26 40 PHE A O 1
ATOM 3152 N N . ASN B 1 46 ? -6.516 32.216 27.959 1.00 37.28 41 ASN A N 1
ATOM 3153 C CA . ASN B 1 46 ? -5.311 32.206 28.776 1.00 37.70 41 ASN A CA 1
ATOM 3154 C C . ASN B 1 46 ? -5.437 33.099 30.006 1.00 37.93 41 ASN A C 1
ATOM 3155 O O . ASN B 1 46 ? -6.221 34.041 30.056 1.00 37.76 41 ASN A O 1
ATOM 3160 N N . THR B 1 47 ? -4.643 32.808 31.009 1.00 38.47 42 THR A N 1
ATOM 3161 C CA . THR B 1 47 ? -4.566 33.720 32.124 1.00 39.06 42 THR A CA 1
ATOM 3162 C C . THR B 1 47 ? -3.821 35.001 31.718 1.00 37.08 42 THR A C 1
ATOM 3163 O O . THR B 1 47 ? -3.047 35.008 30.738 1.00 37.21 42 THR A O 1
ATOM 3167 N N . PRO B 1 48 ? -4.082 36.103 32.441 1.00 35.83 43 PRO A N 1
ATOM 3168 C CA . PRO B 1 48 ? -3.348 37.346 32.135 1.00 35.06 43 PRO A CA 1
ATOM 3169 C C . PRO B 1 48 ? -1.822 37.220 32.361 1.00 34.56 43 PRO A C 1
ATOM 3170 O O . PRO B 1 48 ? -1.377 36.691 33.377 1.00 35.38 43 PRO A O 1
ATOM 3174 N N . ASN B 1 49 ? -1.064 37.645 31.373 1.00 34.01 44 ASN A N 1
ATOM 3175 C CA . ASN B 1 49 ? 0.363 37.831 31.452 1.00 34.76 44 ASN A CA 1
ATOM 3176 C C . ASN B 1 49 ? 0.647 39.225 30.833 1.00 35.09 44 ASN A C 1
ATOM 3177 O O . ASN B 1 49 ? -0.264 39.881 30.309 1.00 33.61 44 ASN A O 1
ATOM 3182 N N . ILE B 1 50 ? 1.894 39.670 30.922 1.00 35.75 45 ILE A N 1
ATOM 3183 C CA . ILE B 1 50 ? 2.276 41.030 30.478 1.00 36.95 45 ILE A CA 1
ATOM 3184 C C . ILE B 1 50 ? 1.998 41.325 28.989 1.00 38.50 45 ILE A C 1
ATOM 3185 O O . ILE B 1 50 ? 1.577 42.427 28.663 1.00 39.30 45 ILE A O 1
ATOM 3190 N N . LYS B 1 51 ? 2.205 40.348 28.102 1.00 40.40 46 LYS A N 1
ATOM 3191 C CA . LYS B 1 51 ? 1.902 40.510 26.670 1.00 41.89 46 LYS A CA 1
ATOM 3192 C C . LYS B 1 51 ? 0.416 40.354 26.395 1.00 42.39 46 LYS A C 1
ATOM 3193 O O . LYS B 1 51 ? -0.090 40.942 25.430 1.00 43.75 46 LYS A O 1
ATOM 3199 N N . ASN B 1 52 ? -0.283 39.568 27.229 1.00 41.82 47 ASN A N 1
ATOM 3200 C CA . ASN B 1 52 ? -1.752 39.471 27.185 1.00 40.52 47 ASN A CA 1
ATOM 3201 C C . ASN B 1 52 ? -2.540 39.832 28.465 1.00 39.52 47 ASN A C 1
ATOM 3202 O O . ASN B 1 52 ? -3.135 38.938 29.094 1.00 38.60 47 ASN A O 1
ATOM 3207 N N . PRO B 1 53 ? -2.589 41.139 28.828 1.00 38.56 48 PRO A N 1
ATOM 3208 C CA . PRO B 1 53 ? -3.269 41.545 30.054 1.00 38.53 48 PRO A CA 1
ATOM 3209 C C . PRO B 1 53 ? -4.782 41.289 30.104 1.00 38.02 48 PRO A C 1
ATOM 3210 O O . PRO B 1 53 ? -5.282 40.953 31.162 1.00 38.34 48 PRO A O 1
ATOM 3214 N N . PHE B 1 54 ? -5.505 41.405 28.992 1.00 37.92 49 PHE A N 1
ATOM 3215 C CA . PHE B 1 54 ? -6.992 41.306 29.048 1.00 37.69 49 PHE A CA 1
ATOM 3216 C C . PHE B 1 54 ? -7.615 40.023 28.482 1.00 37.44 49 PHE A C 1
ATOM 3217 O O . PHE B 1 54 ? -7.087 39.421 27.571 1.00 38.26 49 PHE A O 1
ATOM 3225 N N . SER B 1 55 ? -8.745 39.628 29.049 1.00 37.69 50 SER A N 1
ATOM 3226 C CA . SER B 1 55 ? -9.482 38.449 28.664 1.00 37.86 50 SER A CA 1
ATOM 3227 C C . SER B 1 55 ? -10.250 38.690 27.352 1.00 39.16 50 SER A C 1
ATOM 3228 O O . SER B 1 55 ? -10.265 39.808 26.847 1.00 39.07 50 SER A O 1
ATOM 3231 N N . PHE B 1 56 ? -10.851 37.634 26.792 1.00 40.52 51 PHE A N 1
ATOM 3232 C CA . PHE B 1 56 ? -11.783 37.781 25.653 1.00 42.91 51 PHE A CA 1
ATOM 3233 C C . PHE B 1 56 ? -12.933 38.770 25.968 1.00 43.59 51 PHE A C 1
ATOM 3234 O O . PHE B 1 56 ? -13.170 39.684 25.206 1.00 43.86 51 PHE A O 1
ATOM 3242 N N . GLU B 1 57 ? -13.615 38.589 27.096 1.00 45.52 52 GLU A N 1
ATOM 3243 C CA . GLU B 1 57 ? -14.791 39.408 27.448 1.00 47.46 52 GLU A CA 1
ATOM 3244 C C . GLU B 1 57 ? -14.467 40.901 27.591 1.00 48.32 52 GLU A C 1
ATOM 3245 O O . GLU B 1 57 ? -15.203 41.754 27.088 1.00 49.02 52 GLU A O 1
ATOM 3251 N N . GLN B 1 58 ? -13.346 41.205 28.242 1.00 49.31 53 GLN A N 1
ATOM 3252 C CA . GLN B 1 58 ? -12.876 42.582 28.388 1.00 49.47 53 GLN A CA 1
ATOM 3253 C C . GLN B 1 58 ? -12.484 43.229 27.065 1.00 49.42 53 GLN A C 1
ATOM 3254 O O . GLN B 1 58 ? -12.768 44.391 26.867 1.00 49.85 53 GLN A O 1
ATOM 3260 N N . ARG B 1 59 ? -11.817 42.493 26.183 1.00 49.44 54 ARG A N 1
ATOM 3261 C CA . ARG B 1 59 ? -11.424 43.029 24.886 1.00 49.90 54 ARG A CA 1
ATOM 3262 C C . ARG B 1 59 ? -12.633 43.205 23.960 1.00 50.94 54 ARG A C 1
ATOM 3263 O O . ARG B 1 59 ? -12.656 44.125 23.158 1.00 51.04 54 ARG A O 1
ATOM 3271 N N . LYS B 1 60 ? -13.607 42.300 24.072 1.00 52.33 55 LYS A N 1
ATOM 3272 C CA . LYS B 1 60 ? -14.826 42.312 23.280 1.00 53.61 55 LYS A CA 1
ATOM 3273 C C . LYS B 1 60 ? -15.611 43.553 23.654 1.00 54.64 55 LYS A C 1
ATOM 3274 O O . LYS B 1 60 ? -16.029 44.315 22.783 1.00 54.09 55 LYS A O 1
ATOM 3280 N N . GLN B 1 61 ? -15.786 43.739 24.962 1.00 56.23 56 GLN A N 1
ATOM 3281 C CA . GLN B 1 61 ? -16.372 44.942 25.540 1.00 57.99 56 GLN A CA 1
ATOM 3282 C C . GLN B 1 61 ? -15.644 46.204 25.065 1.00 59.09 56 GLN A C 1
ATOM 3283 O O . GLN B 1 61 ? -16.248 47.051 24.415 1.00 59.39 56 GLN A O 1
ATOM 3289 N N . MET B 1 62 ? -14.350 46.306 25.361 1.00 60.63 57 MET A N 1
ATOM 3290 C CA . MET B 1 62 ? -13.505 47.403 24.893 1.00 62.25 57 MET A CA 1
ATOM 3291 C C . MET B 1 62 ? -13.745 47.742 23.429 1.00 63.25 57 MET A C 1
ATOM 3292 O O . MET B 1 62 ? -13.848 48.909 23.096 1.00 64.02 57 MET A O 1
ATOM 3297 N N . ILE B 1 63 ? -13.822 46.732 22.557 1.00 64.32 58 ILE A N 1
ATOM 3298 C CA . ILE B 1 63 ? -14.020 46.947 21.107 1.00 65.15 58 ILE A CA 1
ATOM 3299 C C . ILE B 1 63 ? -15.387 47.566 20.770 1.00 65.86 58 ILE A C 1
ATOM 3300 O O . ILE B 1 63 ? -15.458 48.537 20.017 1.00 65.75 58 ILE A O 1
ATOM 3305 N N . GLU B 1 64 ? -16.448 46.985 21.332 1.00 66.84 59 GLU A N 1
ATOM 3306 C CA . GLU B 1 64 ? -17.825 47.424 21.141 1.00 68.11 59 GLU A CA 1
ATOM 3307 C C . GLU B 1 64 ? -18.048 48.876 21.582 1.00 69.37 59 GLU A C 1
ATOM 3308 O O . GLU B 1 64 ? -18.578 49.694 20.819 1.00 69.71 59 GLU A O 1
ATOM 3314 N N . SER B 1 65 ? -17.639 49.186 22.808 1.00 70.36 60 SER A N 1
ATOM 3315 C CA . SER B 1 65 ? -17.788 50.519 23.354 1.00 71.36 60 SER A CA 1
ATOM 3316 C C . SER B 1 65 ? -16.876 51.533 22.651 1.00 72.01 60 SER A C 1
ATOM 3317 O O . SER B 1 65 ? -17.165 52.730 22.668 1.00 72.94 60 SER A O 1
ATOM 3320 N N . ASP B 1 66 ? -15.792 51.073 22.028 1.00 72.60 61 ASP A N 1
ATOM 3321 C CA . ASP B 1 66 ? -14.980 51.960 21.180 1.00 73.39 61 ASP A CA 1
ATOM 3322 C C . ASP B 1 66 ? -15.618 52.204 19.815 1.00 74.16 61 ASP A C 1
ATOM 3323 O O . ASP B 1 66 ? -15.589 53.325 19.309 1.00 74.48 61 ASP A O 1
ATOM 3328 N N . LEU B 1 67 ? -16.169 51.154 19.206 1.00 75.03 62 LEU A N 1
ATOM 3329 C CA . LEU B 1 67 ? -16.884 51.295 17.940 1.00 76.04 62 LEU A CA 1
ATOM 3330 C C . LEU B 1 67 ? -18.159 52.141 18.116 1.00 77.13 62 LEU A C 1
ATOM 3331 O O . LEU B 1 67 ? -18.532 52.912 17.229 1.00 77.07 62 LEU A O 1
ATOM 3336 N N . GLN B 1 68 ? -18.805 52.001 19.273 1.00 78.36 63 GLN A N 1
ATOM 3337 C CA . GLN B 1 68 ? -20.049 52.706 19.586 1.00 79.55 63 GLN A CA 1
ATOM 3338 C C . GLN B 1 68 ? -19.829 54.222 19.651 1.00 80.10 63 GLN A C 1
ATOM 3339 O O . GLN B 1 68 ? -20.785 54.985 19.828 1.00 80.45 63 GLN A O 1
ATOM 3345 N N . VAL B 1 69 ? -18.569 54.646 19.509 1.00 80.44 64 VAL A N 1
ATOM 3346 C CA . VAL B 1 69 ? -18.205 56.064 19.507 1.00 80.70 64 VAL A CA 1
ATOM 3347 C C . VAL B 1 69 ? -17.448 56.437 18.209 1.00 81.11 64 VAL A C 1
ATOM 3348 O O . VAL B 1 69 ? -16.272 56.109 18.029 1.00 81.23 64 VAL A O 1
ATOM 3352 N N . ALA B 1 70 ? -18.175 57.090 17.300 1.00 81.61 65 ALA A N 1
ATOM 3353 C CA . ALA B 1 70 ? -17.700 57.514 15.954 1.00 82.03 65 ALA A CA 1
ATOM 3354 C C . ALA B 1 70 ? -17.143 56.402 15.032 1.00 81.91 65 ALA A C 1
ATOM 3355 O O . ALA B 1 70 ? -15.923 56.310 14.857 1.00 82.12 65 ALA A O 1
ATOM 3357 N N . GLY B 1 71 ? -18.004 55.589 14.406 1.00 81.70 66 GLY A N 1
ATOM 3358 C CA . GLY B 1 71 ? -19.475 55.713 14.417 1.00 81.45 66 GLY A CA 1
ATOM 3359 C C . GLY B 1 71 ? -20.164 54.996 15.571 1.00 81.17 66 GLY A C 1
ATOM 3360 O O . GLY B 1 71 ? -20.377 55.617 16.613 1.00 80.86 66 GLY A O 1
ATOM 3361 N N . ILE B 1 72 ? -20.553 53.718 15.434 1.00 81.02 67 ILE A N 1
ATOM 3362 C CA . ILE B 1 72 ? -20.569 52.877 14.215 1.00 80.66 67 ILE A CA 1
ATOM 3363 C C . ILE B 1 72 ? -21.676 51.839 14.480 1.00 80.27 67 ILE A C 1
ATOM 3364 O O . ILE B 1 72 ? -21.782 51.338 15.604 1.00 80.39 67 ILE A O 1
ATOM 3369 N N . ASP B 1 73 ? -22.505 51.535 13.478 1.00 79.81 68 ASP A N 1
ATOM 3370 C CA . ASP B 1 73 ? -23.586 50.534 13.631 1.00 79.24 68 ASP A CA 1
ATOM 3371 C C . ASP B 1 73 ? -23.046 49.191 14.174 1.00 78.38 68 ASP A C 1
ATOM 3372 O O . ASP B 1 73 ? -22.122 48.593 13.602 1.00 78.12 68 ASP A O 1
ATOM 3377 N N . LEU B 1 74 ? -23.623 48.744 15.289 1.00 77.22 69 LEU A N 1
ATOM 3378 C CA . LEU B 1 74 ? -23.164 47.537 15.987 1.00 76.37 69 LEU A CA 1
ATOM 3379 C C . LEU B 1 74 ? -23.811 46.284 15.408 1.00 75.52 69 LEU A C 1
ATOM 3380 O O . LEU B 1 74 ? -23.443 45.158 15.757 1.00 75.45 69 LEU A O 1
ATOM 3385 N N . ASP B 1 75 ? -24.785 46.502 14.527 1.00 74.43 70 ASP A N 1
ATOM 3386 C CA . ASP B 1 75 ? -25.472 45.424 13.814 1.00 73.26 70 ASP A CA 1
ATOM 3387 C C . ASP B 1 75 ? -24.629 44.895 12.648 1.00 72.12 70 ASP A C 1
ATOM 3388 O O . ASP B 1 75 ? -24.878 43.796 12.135 1.00 72.33 70 ASP A O 1
ATOM 3393 N N . THR B 1 76 ? -23.619 45.676 12.268 1.00 70.21 71 THR A N 1
ATOM 3394 C CA . THR B 1 76 ? -22.776 45.377 11.117 1.00 68.64 71 THR A CA 1
ATOM 3395 C C . THR B 1 76 ? -21.457 44.720 11.574 1.00 67.36 71 THR A C 1
ATOM 3396 O O . THR B 1 76 ? -20.545 44.459 10.773 1.00 66.82 71 THR A O 1
ATOM 3400 N N . VAL B 1 77 ? -21.392 44.454 12.880 1.00 65.78 72 VAL A N 1
ATOM 3401 C CA . VAL B 1 77 ? -20.174 44.009 13.572 1.00 63.81 72 VAL A CA 1
ATOM 3402 C C . VAL B 1 77 ? -20.410 42.743 14.416 1.00 61.98 72 VAL A C 1
ATOM 3403 O O . VAL B 1 77 ? -21.353 42.664 15.220 1.00 61.44 72 VAL A O 1
ATOM 3407 N N . VAL B 1 78 ? -19.556 41.747 14.200 1.00 59.59 73 VAL A N 1
ATOM 3408 C CA . VAL B 1 78 ? -19.541 40.566 15.071 1.00 57.45 73 VAL A CA 1
ATOM 3409 C C . VAL B 1 78 ? -18.114 40.212 15.598 1.00 55.14 73 VAL A C 1
ATOM 3410 O O . VAL B 1 78 ? -17.111 40.393 14.904 1.00 54.42 73 VAL A O 1
ATOM 3414 N N . ILE B 1 79 ? -18.065 39.729 16.839 1.00 53.02 74 ILE A N 1
ATOM 3415 C CA . ILE B 1 79 ? -16.815 39.411 17.553 1.00 50.31 74 ILE A CA 1
ATOM 3416 C C . ILE B 1 79 ? -16.785 37.944 17.986 1.00 49.01 74 ILE A C 1
ATOM 3417 O O . ILE B 1 79 ? -17.723 37.466 18.636 1.00 48.80 74 ILE A O 1
A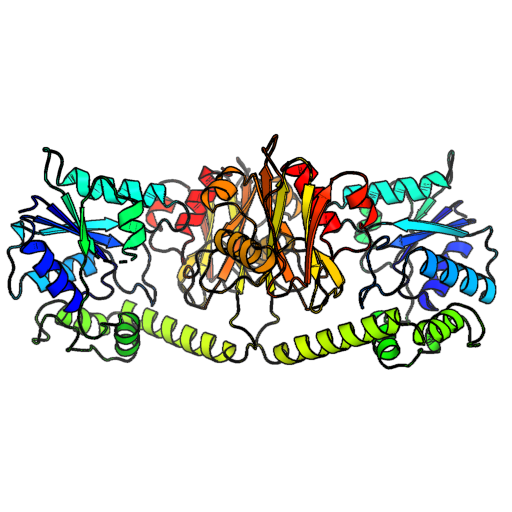TOM 3422 N N . GLU B 1 80 ? -15.716 37.238 17.611 1.00 47.04 75 GLU A N 1
ATOM 3423 C CA . GLU B 1 80 ? -15.535 35.813 17.980 1.00 45.89 75 GLU A CA 1
ATOM 3424 C C . GLU B 1 80 ? -14.083 35.552 18.496 1.00 44.39 75 GLU A C 1
ATOM 3425 O O . GLU B 1 80 ? -13.120 36.196 18.026 1.00 43.80 75 GLU A O 1
ATOM 3431 N N . PRO B 1 81 ? -13.930 34.631 19.461 1.00 43.02 76 PRO A N 1
ATOM 3432 C CA . PRO B 1 81 ? -12.626 34.307 20.078 1.00 42.65 76 PRO A CA 1
ATOM 3433 C C . PRO B 1 81 ? -11.826 33.185 19.391 1.00 42.20 76 PRO A C 1
ATOM 3434 O O . PRO B 1 81 ? -12.404 32.266 18.795 1.00 42.20 76 PRO A O 1
ATOM 3438 N N . LEU B 1 82 ? -10.502 33.285 19.465 1.00 41.13 77 LEU A N 1
ATOM 3439 C CA . LEU B 1 82 ? -9.631 32.211 19.048 1.00 40.40 77 LEU A CA 1
ATOM 3440 C C . LEU B 1 82 ? -8.642 31.897 20.170 1.00 39.57 77 LEU A C 1
ATOM 3441 O O . LEU B 1 82 ? -8.021 32.805 20.741 1.00 40.09 77 LEU A O 1
ATOM 3446 N N . ALA B 1 83 ? -8.488 30.606 20.438 1.00 37.37 78 ALA A N 1
ATOM 3447 C CA . ALA B 1 83 ? -7.478 30.085 21.302 1.00 36.69 78 ALA A CA 1
ATOM 3448 C C . ALA B 1 83 ? -6.123 30.084 20.577 1.00 36.05 78 ALA A C 1
ATOM 3449 O O . ALA B 1 83 ? -6.042 30.293 19.358 1.00 35.97 78 ALA A O 1
ATOM 3451 N N . ASP B 1 84 ? -5.058 29.881 21.342 1.00 35.37 79 ASP A N 1
ATOM 3452 C CA . ASP B 1 84 ? -3.714 29.695 20.780 1.00 34.37 79 ASP A CA 1
ATOM 3453 C C . ASP B 1 84 ? -3.561 28.209 20.416 1.00 33.23 79 ASP A C 1
ATOM 3454 O O . ASP B 1 84 ? -3.998 27.282 21.153 1.00 31.58 79 ASP A O 1
ATOM 3459 N N . TYR B 1 85 ? -2.948 27.991 19.267 1.00 32.98 80 TYR A N 1
ATOM 3460 C CA . TYR B 1 85 ? -2.544 26.660 18.835 1.00 33.14 80 TYR A CA 1
ATOM 3461 C C . TYR B 1 85 ? -1.187 26.781 18.149 1.00 33.23 80 TYR A C 1
ATOM 3462 O O . TYR B 1 85 ? -1.102 26.621 16.930 1.00 33.81 80 TYR A O 1
ATOM 3471 N N . PHE B 1 86 ? -0.141 27.091 18.919 1.00 32.20 81 PHE A N 1
ATOM 3472 C CA . PHE B 1 86 ? 1.196 27.333 18.368 1.00 31.65 81 PHE A CA 1
ATOM 3473 C C . PHE B 1 86 ? 1.804 26.107 17.660 1.00 32.25 81 PHE A C 1
ATOM 3474 O O . PHE B 1 86 ? 2.718 26.252 16.863 1.00 32.65 81 PHE A O 1
ATOM 3482 N N . TYR B 1 87 ? 1.342 24.901 17.994 1.00 32.96 82 TYR A N 1
ATOM 3483 C CA . TYR B 1 87 ? 1.955 23.677 17.492 1.00 33.52 82 TYR A CA 1
ATOM 3484 C C . TYR B 1 87 ? 0.984 22.862 16.621 1.00 35.42 82 TYR A C 1
ATOM 3485 O O . TYR B 1 87 ? 1.343 21.788 16.153 1.00 35.76 82 TYR A O 1
ATOM 3494 N N . GLN B 1 88 ? -0.249 23.353 16.458 1.00 36.87 83 GLN A N 1
ATOM 3495 C CA . GLN B 1 88 ? -1.310 22.670 15.717 1.00 38.66 83 GLN A CA 1
ATOM 3496 C C . GLN B 1 88 ? -2.096 23.682 14.892 1.00 39.71 83 GLN A C 1
ATOM 3497 O O . GLN B 1 88 ? -3.224 23.994 15.220 1.00 39.45 83 GLN A O 1
ATOM 3503 N N . GLU B 1 89 ? -1.462 24.226 13.855 1.00 41.59 84 GLU A N 1
ATOM 3504 C CA . GLU B 1 89 ? -1.974 25.369 13.127 1.00 44.12 84 GLU A CA 1
ATOM 3505 C C . GLU B 1 89 ? -3.270 25.073 12.356 1.00 45.03 84 GLU A C 1
ATOM 3506 O O . GLU B 1 89 ? -4.072 25.989 12.111 1.00 45.29 84 GLU A O 1
ATOM 3512 N N . GLN B 1 90 ? -3.448 23.805 11.959 1.00 45.52 85 GLN A N 1
ATOM 3513 C CA . GLN B 1 90 ? -4.661 23.356 11.314 1.00 46.07 85 GLN A CA 1
ATOM 3514 C C . GLN B 1 90 ? -5.832 23.587 12.224 1.00 45.30 85 GLN A C 1
ATOM 3515 O O . GLN B 1 90 ? -6.882 24.010 11.741 1.00 45.35 85 GLN A O 1
ATOM 3521 N N . LYS B 1 91 ? -5.656 23.312 13.529 1.00 44.88 86 LYS A N 1
ATOM 3522 C CA . LYS B 1 91 ? -6.709 23.558 14.531 1.00 44.06 86 LYS A CA 1
ATOM 3523 C C . LYS B 1 91 ? -7.082 25.028 14.544 1.00 44.06 86 LYS A C 1
ATOM 3524 O O . LYS B 1 91 ? -8.247 25.350 14.619 1.00 44.27 86 LYS A O 1
ATOM 3530 N N . TRP B 1 92 ? -6.087 25.906 14.459 1.00 44.18 87 TRP A N 1
ATOM 3531 C CA . TRP B 1 92 ? -6.310 27.334 14.477 1.00 44.55 87 TRP A CA 1
ATOM 3532 C C . TRP B 1 92 ? -7.097 27.796 13.232 1.00 44.95 87 TRP A C 1
ATOM 3533 O O . TRP B 1 92 ? -8.076 28.540 13.340 1.00 44.52 87 TRP A O 1
ATOM 3544 N N . GLN B 1 93 ? -6.638 27.338 12.069 1.00 45.63 88 GLN A N 1
ATOM 3545 C CA . GLN B 1 93 ? -7.329 27.469 10.796 1.00 46.51 88 GLN A CA 1
ATOM 3546 C C . GLN B 1 93 ? -8.779 26.973 10.804 1.00 46.74 88 GLN A C 1
ATOM 3547 O O . GLN B 1 93 ? -9.673 27.721 10.428 1.00 46.37 88 GLN A O 1
ATOM 3553 N N . ASP B 1 94 ? -9.014 25.734 11.242 1.00 46.60 89 ASP A N 1
ATOM 3554 C CA . ASP B 1 94 ? -10.385 25.240 11.408 1.00 47.22 89 ASP A CA 1
ATOM 3555 C C . ASP B 1 94 ? -11.247 26.133 12.297 1.00 47.52 89 ASP A C 1
ATOM 3556 O O . ASP B 1 94 ? -12.455 26.261 12.059 1.00 47.48 89 ASP A O 1
ATOM 3561 N N . GLU B 1 95 ? -10.628 26.711 13.332 1.00 47.10 90 GLU A N 1
ATOM 3562 C CA . GLU B 1 95 ? -11.359 27.402 14.376 1.00 47.40 90 GLU A CA 1
ATOM 3563 C C . GLU B 1 95 ? -11.754 28.766 13.874 1.00 46.38 90 GLU A C 1
ATOM 3564 O O . GLU B 1 95 ? -12.863 29.194 14.127 1.00 46.23 90 GLU A O 1
ATOM 3570 N N . LEU B 1 96 ? -10.833 29.440 13.183 1.00 46.32 91 LEU A N 1
ATOM 3571 C CA . LEU B 1 96 ? -11.140 30.659 12.424 1.00 46.47 91 LEU A CA 1
ATOM 3572 C C . LEU B 1 96 ? -12.247 30.415 11.361 1.00 46.43 91 LEU A C 1
ATOM 3573 O O . LEU B 1 96 ? -13.205 31.163 11.305 1.00 46.56 91 LEU A O 1
ATOM 3578 N N . ARG B 1 97 ? -12.116 29.351 10.565 1.00 46.55 92 ARG A N 1
ATOM 3579 C CA . ARG B 1 97 ? -13.143 28.935 9.574 1.00 47.17 92 ARG A CA 1
ATOM 3580 C C . ARG B 1 97 ? -14.486 28.662 10.224 1.00 47.51 92 ARG A C 1
ATOM 3581 O O . ARG B 1 97 ? -15.492 29.098 9.708 1.00 47.61 92 ARG A O 1
ATOM 3589 N N . LYS B 1 98 ? -14.484 27.974 11.368 1.00 48.09 93 LYS A N 1
ATOM 3590 C CA . LYS B 1 98 ? -15.673 27.807 12.188 1.00 48.73 93 LYS A CA 1
ATOM 3591 C C . LYS B 1 98 ? -16.321 29.150 12.558 1.00 48.83 93 LYS A C 1
ATOM 3592 O O . LYS B 1 98 ? -17.512 29.332 12.332 1.00 49.43 93 LYS A O 1
ATOM 3598 N N . ASN B 1 99 ? -15.542 30.094 13.070 1.00 48.80 94 ASN A N 1
ATOM 3599 C CA . ASN B 1 99 ? -16.047 31.428 13.422 1.00 49.17 94 ASN A CA 1
ATOM 3600 C C . ASN B 1 99 ? -16.705 32.171 12.251 1.00 50.01 94 ASN A C 1
ATOM 3601 O O . ASN B 1 99 ? -17.635 32.964 12.431 1.00 50.30 94 ASN A O 1
ATOM 3606 N N . VAL B 1 100 ? -16.172 31.948 11.058 1.00 50.93 95 VAL A N 1
ATOM 3607 C CA . VAL B 1 100 ? -16.609 32.664 9.870 1.00 51.92 95 VAL A CA 1
ATOM 3608 C C . VAL B 1 100 ? -17.841 31.975 9.242 1.00 52.48 95 VAL A C 1
ATOM 3609 O O . VAL B 1 100 ? -18.802 32.651 8.917 1.00 52.05 95 VAL A O 1
ATOM 3613 N N . TYR B 1 101 ? -17.799 30.647 9.108 1.00 53.31 96 TYR A N 1
ATOM 3614 C CA . TYR B 1 101 ? -18.910 29.848 8.589 1.00 54.94 96 TYR A CA 1
ATOM 3615 C C . TYR B 1 101 ? -20.201 30.080 9.382 1.00 56.47 96 TYR A C 1
ATOM 3616 O O . TYR B 1 101 ? -21.307 30.045 8.815 1.00 56.99 96 TYR A O 1
ATOM 3625 N N . LYS B 1 102 ? -20.035 30.328 10.683 1.00 57.92 97 LYS A N 1
ATOM 3626 C CA . LYS B 1 102 ? -21.088 30.743 11.611 1.00 59.16 97 LYS A CA 1
ATOM 3627 C C . LYS B 1 102 ? -21.880 31.988 11.161 1.00 60.16 97 LYS A C 1
ATOM 3628 O O . LYS B 1 102 ? -23.065 32.123 11.477 1.00 60.56 97 LYS A O 1
ATOM 3634 N N . HIS B 1 103 ? -21.221 32.882 10.424 1.00 61.10 98 HIS A N 1
ATOM 3635 C CA . HIS B 1 103 ? -21.791 34.177 10.019 1.00 62.17 98 HIS A CA 1
ATOM 3636 C C . HIS B 1 103 ? -21.873 34.397 8.510 1.00 63.18 98 HIS A C 1
ATOM 3637 O O . HIS B 1 103 ? -22.146 35.506 8.071 1.00 63.27 98 HIS A O 1
ATOM 3644 N N . ALA B 1 104 ? -21.609 33.356 7.724 1.00 64.91 99 ALA A N 1
ATOM 3645 C CA . ALA B 1 104 ? -21.441 33.484 6.277 1.00 66.66 99 ALA A CA 1
ATOM 3646 C C . ALA B 1 104 ? -21.558 32.121 5.601 1.00 68.42 99 ALA A C 1
ATOM 3647 O O . ALA B 1 104 ? -20.585 31.586 5.064 1.00 69.05 99 ALA A O 1
ATOM 3649 N N . LYS B 1 105 ? -22.763 31.565 5.632 1.00 70.60 100 LYS A N 1
ATOM 3650 C CA . LYS B 1 105 ? -23.044 30.256 5.036 1.00 72.35 100 LYS A CA 1
ATOM 3651 C C . LYS B 1 105 ? -24.227 30.307 4.042 1.00 73.72 100 LYS A C 1
ATOM 3652 O O . LYS B 1 105 ? -24.998 29.334 3.928 1.00 74.59 100 LYS A O 1
ATOM 3658 N N . ASN B 1 106 ? -24.379 31.435 3.340 1.00 74.57 101 ASN A N 1
ATOM 3659 C CA . ASN B 1 106 ? -25.387 31.567 2.273 1.00 75.47 101 ASN A CA 1
ATOM 3660 C C . ASN B 1 106 ? -24.749 32.146 0.994 1.00 75.66 101 ASN A C 1
ATOM 3661 O O . ASN B 1 106 ? -25.160 33.222 0.514 1.00 75.60 101 ASN A O 1
ATOM 3666 N N . ASN B 1 107 ? -23.777 31.409 0.435 1.00 75.54 102 ASN A N 1
ATOM 3667 C CA . ASN B 1 107 ? -22.753 31.972 -0.483 1.00 75.64 102 ASN A CA 1
ATOM 3668 C C . ASN B 1 107 ? -22.559 33.501 -0.366 1.00 75.23 102 ASN A C 1
ATOM 3669 O O . ASN B 1 107 ? -22.903 34.293 -1.262 1.00 74.95 102 ASN A O 1
ATOM 3674 N N . ASN B 1 108 ? -22.029 33.882 0.793 1.00 74.68 103 ASN A N 1
ATOM 3675 C CA . ASN B 1 108 ? -21.660 35.245 1.069 1.00 73.99 103 ASN A CA 1
ATOM 3676 C C . ASN B 1 108 ? -20.277 35.484 0.488 1.00 73.82 103 ASN A C 1
ATOM 3677 O O . ASN B 1 108 ? -19.449 34.558 0.391 1.00 73.52 103 ASN A O 1
ATOM 3682 N N . SER B 1 109 ? -20.060 36.727 0.074 1.00 73.28 104 SER A N 1
ATOM 3683 C CA . SER B 1 109 ? -18.778 37.197 -0.429 1.00 72.97 104 SER A CA 1
ATOM 3684 C C . SER B 1 109 ? -17.840 37.465 0.774 1.00 72.24 104 SER A C 1
ATOM 3685 O O . SER B 1 109 ? -18.203 38.256 1.651 1.00 72.33 104 SER A O 1
ATOM 3688 N N . ILE B 1 110 ? -16.666 36.813 0.825 1.00 71.20 105 ILE A N 1
ATOM 3689 C CA . ILE B 1 110 ? -15.737 36.934 1.992 1.00 70.55 105 ILE A CA 1
ATOM 3690 C C . ILE B 1 110 ? -14.305 37.453 1.701 1.00 70.12 105 ILE A C 1
ATOM 3691 O O . ILE B 1 110 ? -13.616 36.910 0.841 1.00 69.83 105 ILE A O 1
ATOM 3696 N N . ALA B 1 111 ? -13.864 38.475 2.449 1.00 69.81 106 ALA A N 1
ATOM 3697 C CA . ALA B 1 111 ? -12.477 38.988 2.367 1.00 70.23 106 ALA A CA 1
ATOM 3698 C C . ALA B 1 111 ? -11.739 39.196 3.714 1.00 70.33 106 ALA A C 1
ATOM 3699 O O . ALA B 1 111 ? -12.297 39.768 4.654 1.00 70.22 106 ALA A O 1
ATOM 3701 N N . ILE B 1 112 ? -10.478 38.760 3.775 1.00 70.32 107 ILE A N 1
ATOM 3702 C CA . ILE B 1 112 ? -9.615 38.980 4.937 1.00 70.53 107 ILE A CA 1
ATOM 3703 C C . ILE B 1 112 ? -8.935 40.322 4.809 1.00 70.64 107 ILE A C 1
ATOM 3704 O O . ILE B 1 112 ? -8.178 40.540 3.866 1.00 71.05 107 ILE A O 1
ATOM 3709 N N . VAL B 1 113 ? -9.189 41.201 5.773 1.00 70.69 108 VAL A N 1
ATOM 3710 C CA . VAL B 1 113 ? -8.571 42.519 5.824 1.00 70.87 108 VAL A CA 1
ATOM 3711 C C . VAL B 1 113 ? -7.371 42.472 6.776 1.00 71.24 108 VAL A C 1
ATOM 3712 O O . VAL B 1 113 ? -7.514 42.147 7.960 1.00 71.51 108 VAL A O 1
ATOM 3716 N N . GLY B 1 114 ? -6.187 42.760 6.234 1.00 71.35 109 GLY A N 1
ATOM 3717 C CA . GLY B 1 114 ? -4.943 42.719 6.997 1.00 71.30 109 GLY A CA 1
ATOM 3718 C C . GLY B 1 114 ? -3.830 43.559 6.384 1.00 71.41 109 GLY A C 1
ATOM 3719 O O . GLY B 1 114 ? -3.948 44.777 6.255 1.00 71.14 109 GLY A O 1
ATOM 3720 N N . SER B 1 119 ? 1.180 39.619 9.624 1.00 84.13 114 SER A N 1
ATOM 3721 C CA . SER B 1 119 ? 1.255 38.282 9.044 1.00 84.13 114 SER A CA 1
ATOM 3722 C C . SER B 1 119 ? 0.323 38.156 7.825 1.00 84.14 114 SER A C 1
ATOM 3723 O O . SER B 1 119 ? -0.543 37.275 7.767 1.00 84.10 114 SER A O 1
ATOM 3726 N N . SER B 1 120 ? 0.520 39.048 6.852 1.00 84.00 115 SER A N 1
ATOM 3727 C CA . SER B 1 120 ? -0.314 39.125 5.641 1.00 83.72 115 SER A CA 1
ATOM 3728 C C . SER B 1 120 ? -0.193 37.904 4.717 1.00 83.32 115 SER A C 1
ATOM 3729 O O . SER B 1 120 ? -1.129 37.580 3.980 1.00 82.96 115 SER A O 1
ATOM 3732 N N . SER B 1 121 ? 0.970 37.252 4.762 1.00 83.06 116 SER A N 1
ATOM 3733 C CA . SER B 1 121 ? 1.298 36.116 3.894 1.00 82.71 116 SER A CA 1
ATOM 3734 C C . SER B 1 121 ? 0.727 34.796 4.407 1.00 82.23 116 SER A C 1
ATOM 3735 O O . SER B 1 121 ? 0.264 33.967 3.614 1.00 82.06 116 SER A O 1
ATOM 3738 N N . TYR B 1 122 ? 0.773 34.603 5.725 1.00 81.74 117 TYR A N 1
ATOM 3739 C CA . TYR B 1 122 ? 0.169 33.431 6.351 1.00 81.36 117 TYR A CA 1
ATOM 3740 C C . TYR B 1 122 ? -1.330 33.341 5.999 1.00 80.74 117 TYR A C 1
ATOM 3741 O O . TYR B 1 122 ? -1.806 32.272 5.619 1.00 80.15 117 TYR A O 1
ATOM 3750 N N . TYR B 1 123 ? -2.042 34.471 6.077 1.00 80.18 118 TYR A N 1
ATOM 3751 C CA . TYR B 1 123 ? -3.489 34.524 5.772 1.00 79.94 118 TYR A CA 1
ATOM 3752 C C . TYR B 1 123 ? -3.803 34.288 4.300 1.00 79.30 118 TYR A C 1
ATOM 3753 O O . TYR B 1 123 ? -4.829 33.681 3.969 1.00 79.03 118 TYR A O 1
ATOM 3762 N N . ILE B 1 124 ? -2.913 34.773 3.431 1.00 78.87 119 ILE A N 1
ATOM 3763 C CA . ILE B 1 124 ? -2.995 34.530 1.984 1.00 78.31 119 ILE A CA 1
ATOM 3764 C C . ILE B 1 124 ? -2.754 33.040 1.639 1.00 77.75 119 ILE A C 1
ATOM 3765 O O . ILE B 1 124 ? -3.480 32.466 0.818 1.00 77.73 119 ILE A O 1
ATOM 3770 N N . ARG B 1 125 ? -1.764 32.421 2.283 1.00 76.91 120 ARG A N 1
ATOM 3771 C CA . ARG B 1 125 ? -1.486 30.997 2.075 1.00 76.13 120 ARG A CA 1
ATOM 3772 C C . ARG B 1 125 ? -2.570 30.121 2.701 1.00 75.54 120 ARG A C 1
ATOM 3773 O O . ARG B 1 125 ? -3.084 29.203 2.063 1.00 75.41 120 ARG A O 1
ATOM 3781 N N . SER B 1 126 ? -2.928 30.438 3.940 1.00 75.05 121 SER A N 1
ATOM 3782 C CA . SER B 1 126 ? -3.893 29.658 4.717 1.00 74.60 121 SER A CA 1
ATOM 3783 C C . SER B 1 126 ? -5.340 29.740 4.231 1.00 74.13 121 SER A C 1
ATOM 3784 O O . SER B 1 126 ? -6.081 28.763 4.340 1.00 73.62 121 SER A O 1
ATOM 3787 N N . PHE B 1 127 ? -5.747 30.883 3.682 1.00 74.00 122 PHE A N 1
ATOM 3788 C CA . PHE B 1 127 ? -7.153 31.043 3.302 1.00 74.04 122 PHE A CA 1
ATOM 3789 C C . PHE B 1 127 ? -7.429 31.520 1.850 1.00 74.47 122 PHE A C 1
ATOM 3790 O O . PHE B 1 127 ? -7.979 32.616 1.657 1.00 74.27 122 PHE A O 1
ATOM 3798 N N . PRO B 1 128 ? -7.075 30.679 0.834 1.00 74.74 123 PRO A N 1
ATOM 3799 C CA . PRO B 1 128 ? -7.395 30.891 -0.593 1.00 74.90 123 PRO A CA 1
ATOM 3800 C C . PRO B 1 128 ? -8.879 31.151 -0.878 1.00 75.14 123 PRO A C 1
ATOM 3801 O O . PRO B 1 128 ? -9.199 31.917 -1.781 1.00 74.63 123 PRO A O 1
ATOM 3805 N N . GLU B 1 129 ? -9.768 30.507 -0.117 1.00 75.84 124 GLU A N 1
ATOM 3806 C CA . GLU B 1 129 ? -11.223 30.729 -0.213 1.00 76.29 124 GLU A CA 1
ATOM 3807 C C . GLU B 1 129 ? -11.605 32.218 -0.122 1.00 77.18 124 GLU A C 1
ATOM 3808 O O . GLU B 1 129 ? -12.614 32.636 -0.698 1.00 77.56 124 GLU A O 1
ATOM 3814 N N . TRP B 1 130 ? -10.801 33.010 0.593 1.00 78.06 125 TRP A N 1
ATOM 3815 C CA . TRP B 1 130 ? -11.111 34.428 0.821 1.00 78.95 125 TRP A CA 1
ATOM 3816 C C . TRP B 1 130 ? -10.155 35.389 0.093 1.00 79.96 125 TRP A C 1
ATOM 3817 O O . TRP B 1 130 ? -8.994 35.045 -0.190 1.00 79.84 125 TRP A O 1
ATOM 3828 N N . ASP B 1 131 ? -10.666 36.581 -0.223 1.00 81.16 126 ASP A N 1
ATOM 3829 C CA . ASP B 1 131 ? -9.869 37.653 -0.840 1.00 82.44 126 ASP A CA 1
ATOM 3830 C C . ASP B 1 131 ? -9.107 38.431 0.225 1.00 83.37 126 ASP A C 1
ATOM 3831 O O . ASP B 1 131 ? -9.594 38.595 1.331 1.00 83.80 126 ASP A O 1
ATOM 3836 N N . TYR B 1 132 ? -7.921 38.928 -0.108 1.00 84.65 127 TYR A N 1
ATOM 3837 C CA . TYR B 1 132 ? -7.138 39.676 0.863 1.00 85.76 127 TYR A CA 1
ATOM 3838 C C . TYR B 1 132 ? -7.093 41.181 0.598 1.00 86.24 127 TYR A C 1
ATOM 3839 O O . TYR B 1 132 ? -6.404 41.631 -0.309 1.00 86.39 127 TYR A O 1
ATOM 3848 N N . ILE B 1 133 ? -7.820 41.948 1.408 1.00 87.06 128 ILE A N 1
ATOM 3849 C CA . ILE B 1 133 ? -7.737 43.411 1.391 1.00 87.79 128 ILE A CA 1
ATOM 3850 C C . ILE B 1 133 ? -6.547 43.842 2.254 1.00 88.53 128 ILE A C 1
ATOM 3851 O O . ILE B 1 133 ? -6.570 43.698 3.472 1.00 88.56 128 ILE A O 1
ATOM 3856 N N . GLY B 1 134 ? -5.501 44.349 1.617 1.00 89.59 129 GLY A N 1
ATOM 3857 C CA . GLY B 1 134 ? -4.310 44.793 2.337 1.00 91.20 129 GLY A CA 1
ATOM 3858 C C . GLY B 1 134 ? -4.444 46.201 2.885 1.00 92.22 129 GLY A C 1
ATOM 3859 O O . GLY B 1 134 ? -5.017 47.080 2.233 1.00 92.30 129 GLY A O 1
ATOM 3860 N N . VAL B 1 135 ? -3.925 46.420 4.090 1.00 93.32 130 VAL A N 1
ATOM 3861 C CA . VAL B 1 135 ? -3.937 47.758 4.694 1.00 94.56 130 VAL A CA 1
ATOM 3862 C C . VAL B 1 135 ? -2.575 48.133 5.316 1.00 95.45 130 VAL A C 1
ATOM 3863 O O . VAL B 1 135 ? -2.154 47.548 6.327 1.00 95.51 130 VAL A O 1
ATOM 3867 N N . ASP B 1 136 ? -1.885 49.090 4.686 1.00 96.47 131 ASP A N 1
ATOM 3868 C CA . ASP B 1 136 ? -0.763 49.785 5.327 1.00 97.29 131 ASP A CA 1
ATOM 3869 C C . ASP B 1 136 ? -1.300 50.984 6.108 1.00 97.77 131 ASP A C 1
ATOM 3870 O O . ASP B 1 136 ? -2.092 51.782 5.593 1.00 97.80 131 ASP A O 1
ATOM 3875 N N . ASN B 1 137 ? -0.876 51.079 7.366 1.00 98.46 132 ASN A N 1
ATOM 3876 C CA . ASN B 1 137 ? -1.451 52.025 8.327 1.00 98.99 132 ASN A CA 1
ATOM 3877 C C . ASN B 1 137 ? -0.699 53.365 8.361 1.00 99.08 132 ASN A C 1
ATOM 3878 O O . ASN B 1 137 ? -0.238 53.851 7.319 1.00 99.10 132 ASN A O 1
ATOM 3883 N N . TYR B 1 138 ? -0.578 53.952 9.553 1.00 99.33 133 TYR A N 1
ATOM 3884 C CA . TYR B 1 138 ? 0.136 55.228 9.743 1.00 99.32 133 TYR A CA 1
ATOM 3885 C C . TYR B 1 138 ? 1.479 55.050 10.476 1.00 98.61 133 TYR A C 1
ATOM 3886 O O . TYR B 1 138 ? 2.180 54.041 10.271 1.00 98.34 133 TYR A O 1
ATOM 3895 N N . LYS B 1 139 ? 1.840 56.041 11.304 1.00 97.67 134 LYS A N 1
ATOM 3896 C CA . LYS B 1 139 ? 2.963 55.912 12.241 1.00 96.47 134 LYS A CA 1
ATOM 3897 C C . LYS B 1 139 ? 2.711 54.676 13.105 1.00 95.24 134 LYS A C 1
ATOM 3898 O O . LYS B 1 139 ? 1.576 54.432 13.544 1.00 95.25 134 LYS A O 1
ATOM 3904 N N . ASN B 1 140 ? 3.763 53.889 13.321 1.00 93.49 135 ASN A N 1
ATOM 3905 C CA . ASN B 1 140 ? 3.621 52.561 13.916 1.00 91.53 135 ASN A CA 1
ATOM 3906 C C . ASN B 1 140 ? 3.077 52.539 15.347 1.00 89.80 135 ASN A C 1
ATOM 3907 O O . ASN B 1 140 ? 3.824 52.775 16.313 1.00 89.81 135 ASN A O 1
ATOM 3912 N N . PHE B 1 141 ? 1.764 52.288 15.452 1.00 87.15 136 PHE A N 1
ATOM 3913 C CA . PHE B 1 141 ? 1.088 51.999 16.725 1.00 84.36 136 PHE A CA 1
ATOM 3914 C C . PHE B 1 141 ? 1.677 50.705 17.311 1.00 82.05 136 PHE A C 1
ATOM 3915 O O . PHE B 1 141 ? 1.332 49.601 16.877 1.00 82.05 136 PHE A O 1
ATOM 3923 N N . ASN B 1 142 ? 2.574 50.856 18.283 1.00 78.84 137 ASN A N 1
ATOM 3924 C CA . ASN B 1 142 ? 3.312 49.739 18.864 1.00 75.80 137 ASN A CA 1
ATOM 3925 C C . ASN B 1 142 ? 2.673 49.269 20.181 1.00 73.63 137 ASN A C 1
ATOM 3926 O O . ASN B 1 142 ? 2.646 50.009 21.170 1.00 73.18 137 ASN A O 1
ATOM 3931 N N . ALA B 1 143 ? 2.159 48.037 20.179 1.00 70.90 138 ALA A N 1
ATOM 3932 C CA . ALA B 1 143 ? 1.407 47.495 21.326 1.00 68.11 138 ALA A CA 1
ATOM 3933 C C . ALA B 1 143 ? 2.275 47.228 22.558 1.00 65.86 138 ALA A C 1
ATOM 3934 O O . ALA B 1 143 ? 1.801 47.402 23.681 1.00 65.51 138 ALA A O 1
ATOM 3936 N N . THR B 1 144 ? 3.531 46.830 22.339 1.00 63.34 139 THR A N 1
ATOM 3937 C CA . THR B 1 144 ? 4.530 46.688 23.417 1.00 61.52 139 THR A CA 1
ATOM 3938 C C . THR B 1 144 ? 4.814 48.018 24.112 1.00 60.30 139 THR A C 1
ATOM 3939 O O . THR B 1 144 ? 4.730 48.089 25.339 1.00 60.50 139 THR A O 1
ATOM 3943 N N . GLU B 1 145 ? 5.145 49.056 23.330 1.00 58.55 140 GLU A N 1
ATOM 3944 C CA . GLU B 1 145 ? 5.403 50.407 23.856 1.00 56.89 140 GLU A CA 1
ATOM 3945 C C . GLU B 1 145 ? 4.224 50.907 24.676 1.00 54.86 140 GLU A C 1
ATOM 3946 O O . GLU B 1 145 ? 4.421 51.457 25.754 1.00 54.33 140 GLU A O 1
ATOM 3952 N N . PHE B 1 146 ? 3.008 50.712 24.158 1.00 53.14 141 PHE A N 1
ATOM 3953 C CA . PHE B 1 146 ? 1.789 51.080 24.876 1.00 51.57 141 PHE A CA 1
ATOM 3954 C C . PHE B 1 146 ? 1.704 50.390 26.215 1.00 51.26 141 PHE A C 1
ATOM 3955 O O . PHE B 1 146 ? 1.447 51.036 27.223 1.00 51.67 141 PHE A O 1
ATOM 3963 N N . ARG B 1 147 ? 1.889 49.070 26.203 1.00 50.76 142 ARG A N 1
ATOM 3964 C CA . ARG B 1 147 ? 1.781 48.240 27.402 1.00 49.77 142 ARG A CA 1
ATOM 3965 C C . ARG B 1 147 ? 2.873 48.542 28.432 1.00 49.31 142 ARG A C 1
ATOM 3966 O O . ARG B 1 147 ? 2.594 48.534 29.616 1.00 48.84 142 ARG A O 1
ATOM 3974 N N . GLN B 1 148 ? 4.094 48.829 27.982 1.00 49.53 143 GLN A N 1
ATOM 3975 C CA . GLN B 1 148 ? 5.195 49.148 28.905 1.00 49.90 143 GLN A CA 1
ATOM 3976 C C . GLN B 1 148 ? 4.992 50.481 29.614 1.00 50.79 143 GLN A C 1
ATOM 3977 O O . GLN B 1 148 ? 5.351 50.608 30.786 1.00 50.57 143 GLN A O 1
ATOM 3983 N N . LYS B 1 149 ? 4.428 51.466 28.901 1.00 51.44 144 LYS A N 1
ATOM 3984 C CA . LYS B 1 149 ? 4.032 52.737 29.527 1.00 52.09 144 LYS A CA 1
ATOM 3985 C C . LYS B 1 149 ? 2.876 52.519 30.492 1.00 52.08 144 LYS A C 1
ATOM 3986 O O . LYS B 1 149 ? 2.876 53.092 31.573 1.00 52.15 144 LYS A O 1
ATOM 3992 N N . PHE B 1 150 ? 1.931 51.648 30.117 1.00 51.88 145 PHE A N 1
ATOM 3993 C CA . PHE B 1 150 ? 0.790 51.275 30.964 1.00 51.71 145 PHE A CA 1
ATOM 3994 C C . PHE B 1 150 ? 1.173 50.626 32.313 1.00 52.27 145 PHE A C 1
ATOM 3995 O O . PHE B 1 150 ? 0.546 50.919 33.354 1.00 52.23 145 PHE A O 1
ATOM 4003 N N . TYR B 1 151 ? 2.190 49.758 32.312 1.00 52.35 146 TYR A N 1
ATOM 4004 C CA . TYR B 1 151 ? 2.679 49.160 33.562 1.00 52.89 146 TYR A CA 1
ATOM 4005 C C . TYR B 1 151 ? 3.524 50.160 34.375 1.00 53.84 146 TYR A C 1
ATOM 4006 O O . TYR B 1 151 ? 3.939 49.876 35.502 1.00 53.96 146 TYR A O 1
ATOM 4015 N N . ASN B 1 152 ? 3.764 51.322 33.765 1.00 55.29 147 ASN A N 1
ATOM 4016 C CA . ASN B 1 152 ? 4.400 52.482 34.381 1.00 56.49 147 ASN A CA 1
ATOM 4017 C C . ASN B 1 152 ? 3.417 53.580 34.781 1.00 57.15 147 ASN A C 1
ATOM 4018 O O . ASN B 1 152 ? 3.848 54.647 35.206 1.00 57.58 147 ASN A O 1
ATOM 4023 N N . GLY B 1 153 ? 2.116 53.340 34.589 1.00 57.76 148 GLY A N 1
ATOM 4024 C CA . GLY B 1 153 ? 1.055 54.286 34.962 1.00 57.84 148 GLY A CA 1
ATOM 4025 C C . GLY B 1 153 ? 0.604 55.252 33.874 1.00 58.26 148 GLY A C 1
ATOM 4026 O O . GLY B 1 153 ? -0.071 56.231 34.154 1.00 57.90 148 GLY A O 1
ATOM 4027 N N . ILE B 1 154 ? 0.977 54.993 32.625 1.00 58.91 149 ILE A N 1
ATOM 4028 C CA . ILE B 1 154 ? 0.642 55.918 31.560 1.00 59.72 149 ILE A CA 1
ATOM 4029 C C . ILE B 1 154 ? -0.221 55.283 30.462 1.00 60.95 149 ILE A C 1
ATOM 4030 O O . ILE B 1 154 ? 0.206 54.364 29.750 1.00 61.11 149 ILE A O 1
ATOM 4035 N N . ILE B 1 155 ? -1.451 55.775 30.346 1.00 62.36 150 ILE A N 1
ATOM 4036 C CA . ILE B 1 155 ? -2.287 55.468 29.193 1.00 63.56 150 ILE A CA 1
ATOM 4037 C C . ILE B 1 155 ? -1.881 56.470 28.105 1.00 65.07 150 ILE A C 1
ATOM 4038 O O . ILE B 1 155 ? -1.856 57.675 28.337 1.00 65.61 150 ILE A O 1
ATOM 4043 N N . SER B 1 156 ? -1.515 55.968 26.934 1.00 67.00 151 SER A N 1
ATOM 4044 C CA . SER B 1 156 ? -1.156 56.836 25.829 1.00 68.81 151 SER A CA 1
ATOM 4045 C C . SER B 1 156 ? -2.408 57.222 25.018 1.00 70.30 151 SER A C 1
ATOM 4046 O O . SER B 1 156 ? -2.897 56.446 24.176 1.00 70.45 151 SER A O 1
ATOM 4049 N N . LYS B 1 157 ? -2.928 58.424 25.300 1.00 71.73 152 LYS A N 1
ATOM 4050 C CA . LYS B 1 157 ? -4.199 58.917 24.733 1.00 72.77 152 LYS A CA 1
ATOM 4051 C C . LYS B 1 157 ? -4.208 59.066 23.198 1.00 73.23 152 LYS A C 1
ATOM 4052 O O . LYS B 1 157 ? -5.272 59.181 22.584 1.00 73.11 152 LYS A O 1
ATOM 4058 N N . GLN B 1 158 ? -3.019 59.069 22.598 1.00 74.02 153 GLN A N 1
ATOM 4059 C CA . GLN B 1 158 ? -2.865 59.110 21.142 1.00 74.70 153 GLN A CA 1
ATOM 4060 C C . GLN B 1 158 ? -3.206 57.764 20.494 1.00 75.30 153 GLN A C 1
ATOM 4061 O O . GLN B 1 158 ? -3.413 57.692 19.281 1.00 75.68 153 GLN A O 1
ATOM 4067 N N . TYR B 1 159 ? -3.237 56.705 21.305 1.00 76.01 154 TYR A N 1
ATOM 4068 C CA . TYR B 1 159 ? -3.651 55.369 20.868 1.00 76.46 154 TYR A CA 1
ATOM 4069 C C . TYR B 1 159 ? -5.150 55.245 21.027 1.00 77.12 154 TYR A C 1
ATOM 4070 O O . TYR B 1 159 ? -5.806 54.511 20.301 1.00 77.32 154 TYR A O 1
ATOM 4079 N N . MET B 1 160 ? -5.684 55.972 21.997 1.00 78.14 155 MET A N 1
ATOM 4080 C CA . MET B 1 160 ? -7.071 55.822 22.390 1.00 79.40 155 MET A CA 1
ATOM 4081 C C . MET B 1 160 ? -8.050 56.293 21.310 1.00 80.50 155 MET A C 1
ATOM 4082 O O . MET B 1 160 ? -7.811 57.294 20.621 1.00 80.75 155 MET A O 1
ATOM 4087 N N . CYS B 1 161 ? -9.135 55.542 21.144 1.00 81.52 156 CYS A N 1
ATOM 4088 C CA . CYS B 1 161 ? -10.200 55.940 20.235 1.00 82.58 156 CYS A CA 1
ATOM 4089 C C . CYS B 1 161 ? -10.874 57.186 20.792 1.00 83.40 156 CYS A C 1
ATOM 4090 O O . CYS B 1 161 ? -11.099 58.161 20.068 1.00 83.44 156 CYS A O 1
ATOM 4093 N N . SER B 1 162 ? -11.173 57.138 22.088 1.00 84.40 157 SER A N 1
ATOM 4094 C CA . SER B 1 162 ? -11.795 58.244 22.798 1.00 85.51 157 SER A CA 1
ATOM 4095 C C . SER B 1 162 ? -10.778 59.304 23.255 1.00 86.02 157 SER A C 1
ATOM 4096 O O . SER B 1 162 ? -9.559 59.123 23.128 1.00 86.28 157 SER A O 1
ATOM 4099 N N . ASN B 1 163 ? -11.299 60.421 23.757 1.00 86.56 158 ASN A N 1
ATOM 4100 C CA . ASN B 1 163 ? -10.490 61.473 24.365 1.00 86.84 158 ASN A CA 1
ATOM 4101 C C . ASN B 1 163 ? -11.041 61.695 25.758 1.00 86.72 158 ASN A C 1
ATOM 4102 O O . ASN B 1 163 ? -10.336 62.135 26.671 1.00 86.74 158 ASN A O 1
ATOM 4107 N N . ASP B 1 164 ? -12.311 61.346 25.911 1.00 86.61 159 ASP A N 1
ATOM 4108 C CA . ASP B 1 164 ? -12.970 61.345 27.202 1.00 86.72 159 ASP A CA 1
ATOM 4109 C C . ASP B 1 164 ? -12.550 60.102 28.006 1.00 86.39 159 ASP A C 1
ATOM 4110 O O . ASP B 1 164 ? -12.613 58.985 27.483 1.00 86.22 159 ASP A O 1
ATOM 4115 N N . PRO B 1 165 ? -12.128 60.292 29.283 1.00 86.17 160 PRO A N 1
ATOM 4116 C CA . PRO B 1 165 ? -11.687 59.188 30.154 1.00 85.76 160 PRO A CA 1
ATOM 4117 C C . PRO B 1 165 ? -12.851 58.359 30.723 1.00 85.30 160 PRO A C 1
ATOM 4118 O O . PRO B 1 165 ? -12.631 57.446 31.538 1.00 85.29 160 PRO A O 1
ATOM 4122 N N . LYS B 1 166 ? -14.073 58.699 30.311 1.00 84.38 161 LYS A N 1
ATOM 4123 C CA . LYS B 1 166 ? -15.280 57.982 30.727 1.00 83.40 161 LYS A CA 1
ATOM 4124 C C . LYS B 1 166 ? -15.780 57.138 29.555 1.00 82.44 161 LYS A C 1
ATOM 4125 O O . LYS B 1 166 ? -16.660 56.280 29.715 1.00 82.13 161 LYS A O 1
ATOM 4131 N N . LEU B 1 167 ? -15.197 57.383 28.381 1.00 81.22 162 LEU A N 1
ATOM 4132 C CA . LEU B 1 167 ? -15.623 56.717 27.153 1.00 80.20 162 LEU A CA 1
ATOM 4133 C C . LEU B 1 167 ? -14.630 55.668 26.638 1.00 79.13 162 LEU A C 1
ATOM 4134 O O . LEU B 1 167 ? -13.453 55.962 26.386 1.00 79.10 162 LEU A O 1
ATOM 4139 N N . GLY B 1 168 ? -15.127 54.439 26.504 1.00 77.79 163 GLY A N 1
ATOM 4140 C CA . GLY B 1 168 ? -14.448 53.385 25.739 1.00 75.79 163 GLY A CA 1
ATOM 4141 C C . GLY B 1 168 ? -13.410 52.545 26.458 1.00 73.85 163 GLY A C 1
ATOM 4142 O O . GLY B 1 168 ? -13.581 52.167 27.622 1.00 73.62 163 GLY A O 1
ATOM 4143 N N . THR B 1 169 ? -12.341 52.242 25.727 1.00 72.16 164 THR A N 1
ATOM 4144 C CA . THR B 1 169 ? -11.169 51.567 26.269 1.00 70.43 164 THR A CA 1
ATOM 4145 C C . THR B 1 169 ? -10.547 52.443 27.352 1.00 69.53 164 THR A C 1
ATOM 4146 O O . THR B 1 169 ? -10.094 51.928 28.380 1.00 69.32 164 THR A O 1
ATOM 4150 N N . TYR B 1 170 ? -10.575 53.760 27.128 1.00 68.18 165 TYR A N 1
ATOM 4151 C CA . TYR B 1 170 ? -9.928 54.738 28.004 1.00 67.24 165 TYR A CA 1
ATOM 4152 C C . TYR B 1 170 ? -10.433 54.616 29.417 1.00 65.86 165 TYR A C 1
ATOM 4153 O O . TYR B 1 170 ? -9.641 54.593 30.370 1.00 65.88 165 TYR A O 1
ATOM 4162 N N . ASN B 1 171 ? -11.756 54.542 29.537 1.00 63.72 166 ASN A N 1
ATOM 4163 C CA . ASN B 1 171 ? -12.417 54.299 30.807 1.00 61.99 166 ASN A CA 1
ATOM 4164 C C . ASN B 1 171 ? -12.096 52.911 31.389 1.00 60.62 166 ASN A C 1
ATOM 4165 O O . ASN B 1 171 ? -11.876 52.774 32.604 1.00 60.40 166 ASN A O 1
ATOM 4170 N N . PHE B 1 172 ? -12.090 51.890 30.529 1.00 59.11 167 PHE A N 1
ATOM 4171 C CA . PHE B 1 172 ? -11.723 50.541 30.965 1.00 57.55 167 PHE A CA 1
ATOM 4172 C C . PHE B 1 172 ? -10.273 50.506 31.489 1.00 56.35 167 PHE A C 1
ATOM 4173 O O . PHE B 1 172 ? -10.024 50.034 32.592 1.00 55.86 167 PHE A O 1
ATOM 4181 N N . LEU B 1 173 ? -9.345 51.026 30.697 1.00 55.46 168 LEU A N 1
ATOM 4182 C CA . LEU B 1 173 ? -7.936 51.146 31.099 1.00 55.01 168 LEU A CA 1
ATOM 4183 C C . LEU B 1 173 ? -7.708 51.975 32.381 1.00 54.78 168 LEU A C 1
ATOM 4184 O O . LEU B 1 173 ? -6.970 51.537 33.267 1.00 54.82 168 LEU A O 1
ATOM 4189 N N . THR B 1 174 ? -8.359 53.140 32.492 1.00 54.61 169 THR A N 1
ATOM 4190 C CA . THR B 1 174 ? -8.318 53.979 33.725 1.00 54.21 169 THR A CA 1
ATOM 4191 C C . THR B 1 174 ? -8.737 53.206 34.986 1.00 53.94 169 THR A C 1
ATOM 4192 O O . THR B 1 174 ? -8.039 53.235 36.000 1.00 53.20 169 THR A O 1
ATOM 4196 N N . LYS B 1 175 ? -9.868 52.507 34.910 1.00 53.72 170 LYS A N 1
ATOM 4197 C CA . LYS B 1 175 ? -10.356 51.726 36.044 1.00 53.92 170 LYS A CA 1
ATOM 4198 C C . LYS B 1 175 ? -9.506 50.478 36.331 1.00 53.41 170 LYS A C 1
ATOM 4199 O O . LYS B 1 175 ? -9.317 50.096 37.503 1.00 53.60 170 LYS A O 1
ATOM 4205 N N . PHE B 1 176 ? -9.007 49.851 35.260 1.00 52.60 171 PHE A N 1
ATOM 4206 C CA . PHE B 1 176 ? -8.146 48.657 35.337 1.00 51.68 171 PHE A CA 1
ATOM 4207 C C . PHE B 1 176 ? -6.933 48.912 36.219 1.00 51.14 171 PHE A C 1
ATOM 4208 O O . PHE B 1 176 ? -6.542 48.054 36.991 1.00 50.33 171 PHE A O 1
ATOM 4216 N N . MET B 1 177 ? -6.372 50.114 36.141 1.00 51.57 172 MET A N 1
ATOM 4217 C CA . MET B 1 177 ? -5.205 50.481 36.975 1.00 51.62 172 MET A CA 1
ATOM 4218 C C . MET B 1 177 ? -5.395 50.401 38.488 1.00 51.41 172 MET A C 1
ATOM 4219 O O . MET B 1 177 ? -4.413 50.417 39.231 1.00 51.93 172 MET A O 1
ATOM 4224 N N . ASP B 1 178 ? -6.642 50.273 38.937 1.00 50.94 173 ASP A N 1
ATOM 4225 C CA . ASP B 1 178 ? -6.943 50.064 40.358 1.00 50.39 173 ASP A CA 1
ATOM 4226 C C . ASP B 1 178 ? -7.119 48.583 40.758 1.00 49.17 173 ASP A C 1
ATOM 4227 O O . ASP B 1 178 ? -7.197 48.258 41.947 1.00 49.07 173 ASP A O 1
ATOM 4232 N N . THR B 1 179 ? -7.181 47.685 39.772 1.00 47.44 174 THR A N 1
ATOM 4233 C CA . THR B 1 179 ? -7.446 46.251 40.028 1.00 45.24 174 THR A CA 1
ATOM 4234 C C . THR B 1 179 ? -6.231 45.510 40.571 1.00 42.79 174 THR A C 1
ATOM 4235 O O . THR B 1 179 ? -5.101 45.906 40.329 1.00 42.02 174 THR A O 1
ATOM 4239 N N . GLN B 1 180 ? -6.485 44.448 41.319 1.00 41.17 175 GLN A N 1
ATOM 4240 C CA . GLN B 1 180 ? -5.470 43.443 41.668 1.00 40.12 175 GLN A CA 1
ATOM 4241 C C . GLN B 1 180 ? -4.696 42.846 40.463 1.00 39.76 175 GLN A C 1
ATOM 4242 O O . GLN B 1 180 ? -3.476 42.654 40.540 1.00 40.23 175 GLN A O 1
ATOM 4248 N N . VAL B 1 181 ? -5.401 42.568 39.359 1.00 38.78 176 VAL A N 1
ATOM 4249 C CA . VAL B 1 181 ? -4.783 42.051 38.154 1.00 37.61 176 VAL A CA 1
ATOM 4250 C C . VAL B 1 181 ? -3.727 43.029 37.624 1.00 37.43 176 VAL A C 1
ATOM 4251 O O . VAL B 1 181 ? -2.625 42.606 37.271 1.00 37.11 176 VAL A O 1
ATOM 4255 N N . TYR B 1 182 ? -4.026 44.329 37.621 1.00 37.43 177 TYR A N 1
ATOM 4256 C CA . TYR B 1 182 ? -3.011 45.361 37.250 1.00 37.76 177 TYR A CA 1
ATOM 4257 C C . TYR B 1 182 ? -1.676 45.298 38.040 1.00 37.57 177 TYR A C 1
ATOM 4258 O O . TYR B 1 182 ? -0.596 45.445 37.447 1.00 37.78 177 TYR A O 1
ATOM 4267 N N . GLN B 1 183 ? -1.780 45.095 39.356 1.00 37.40 178 GLN A N 1
ATOM 4268 C CA . GLN B 1 183 ? -0.643 44.942 40.272 1.00 38.46 178 GLN A CA 1
ATOM 4269 C C . GLN B 1 183 ? 0.182 43.710 39.928 1.00 37.72 178 GLN A C 1
ATOM 4270 O O . GLN B 1 183 ? 1.395 43.771 39.860 1.00 38.38 178 GLN A O 1
ATOM 4276 N N . ASP B 1 184 ? -0.498 42.586 39.748 1.00 37.89 179 ASP A N 1
ATOM 4277 C CA . ASP B 1 184 ? 0.137 41.303 39.452 1.00 37.03 179 ASP A CA 1
ATOM 4278 C C . ASP B 1 184 ? 0.956 41.433 38.195 1.00 36.04 179 ASP A C 1
ATOM 4279 O O . ASP B 1 184 ? 2.074 40.964 38.130 1.00 35.58 179 ASP A O 1
ATOM 4284 N N . LEU B 1 185 ? 0.391 42.129 37.216 1.00 36.29 180 LEU A N 1
ATOM 4285 C CA . LEU B 1 185 ? 1.009 42.290 35.908 1.00 36.00 180 LEU A CA 1
ATOM 4286 C C . LEU B 1 185 ? 2.230 43.183 35.979 1.00 36.11 180 LEU A C 1
ATOM 4287 O O . LEU B 1 185 ? 3.223 42.943 35.293 1.00 36.91 180 LEU A O 1
ATOM 4292 N N . VAL B 1 186 ? 2.122 44.237 36.787 1.00 36.34 181 VAL A N 1
ATOM 4293 C CA . VAL B 1 186 ? 3.207 45.172 37.052 1.00 35.75 181 VAL A CA 1
ATOM 4294 C C . VAL B 1 186 ? 4.345 44.429 37.759 1.00 34.88 181 VAL A C 1
ATOM 4295 O O . VAL B 1 186 ? 5.499 44.512 37.355 1.00 34.51 181 VAL A O 1
ATOM 4299 N N . ALA B 1 187 ? 4.001 43.697 38.805 1.00 34.43 182 ALA A N 1
ATOM 4300 C CA . ALA B 1 187 ? 4.945 42.793 39.458 1.00 34.87 182 ALA A CA 1
ATOM 4301 C C . ALA B 1 187 ? 5.669 41.844 38.449 1.00 34.91 182 ALA A C 1
ATOM 4302 O O . ALA B 1 187 ? 6.893 41.808 38.402 1.00 34.88 182 ALA A O 1
ATOM 4304 N N . GLU B 1 188 ? 4.911 41.126 37.622 1.00 35.39 183 GLU A N 1
ATOM 4305 C CA . GLU B 1 188 ? 5.477 40.247 36.563 1.00 35.45 183 GLU A CA 1
ATOM 4306 C C . GLU B 1 188 ? 6.405 41.008 35.608 1.00 34.74 183 GLU A C 1
ATOM 4307 O O . GLU B 1 188 ? 7.519 40.576 35.299 1.00 34.56 183 GLU A O 1
ATOM 4313 N N . ASN B 1 189 ? 5.938 42.152 35.144 1.00 34.29 184 ASN A N 1
ATOM 4314 C CA . ASN B 1 189 ? 6.748 43.020 34.295 1.00 34.36 184 ASN A CA 1
ATOM 4315 C C . ASN B 1 189 ? 8.076 43.533 34.938 1.00 34.59 184 ASN A C 1
ATOM 4316 O O . ASN B 1 189 ? 9.099 43.636 34.264 1.00 34.41 184 ASN A O 1
ATOM 4321 N N . ASN B 1 190 ? 8.045 43.897 36.225 1.00 34.69 185 ASN A N 1
ATOM 4322 C CA . ASN B 1 190 ? 9.266 44.339 36.901 1.00 34.74 185 ASN A CA 1
ATOM 4323 C C . ASN B 1 190 ? 10.266 43.184 37.001 1.00 34.95 185 ASN A C 1
ATOM 4324 O O . ASN B 1 190 ? 11.449 43.371 36.733 1.00 35.74 185 ASN A O 1
ATOM 4329 N N . TYR B 1 191 ? 9.768 42.003 37.389 1.00 35.33 186 TYR A N 1
ATOM 4330 C CA . TYR B 1 191 ? 10.521 40.752 37.369 1.00 35.40 186 TYR A CA 1
ATOM 4331 C C . TYR B 1 191 ? 11.236 40.496 36.044 1.00 34.85 186 TYR A C 1
ATOM 4332 O O . TYR B 1 191 ? 12.391 40.201 36.036 1.00 35.49 186 TYR A O 1
ATOM 4341 N N . VAL B 1 192 ? 10.530 40.627 34.933 1.00 35.73 187 VAL A N 1
ATOM 4342 C CA . VAL B 1 192 ? 11.052 40.339 33.612 1.00 35.88 187 VAL A CA 1
ATOM 4343 C C . VAL B 1 192 ? 12.070 41.372 33.181 1.00 37.49 187 VAL A C 1
ATOM 4344 O O . VAL B 1 192 ? 13.071 41.019 32.564 1.00 37.28 187 VAL A O 1
ATOM 4348 N N . ILE B 1 193 ? 11.799 42.646 33.464 1.00 39.35 188 ILE A N 1
ATOM 4349 C CA . ILE B 1 193 ? 12.760 43.711 33.175 1.00 41.03 188 ILE A CA 1
ATOM 4350 C C . ILE B 1 193 ? 14.062 43.457 33.918 1.00 41.99 188 ILE A C 1
ATOM 4351 O O . ILE B 1 193 ? 15.128 43.523 33.318 1.00 42.15 188 ILE A O 1
ATOM 4356 N N . GLU B 1 194 ? 13.971 43.119 35.199 1.00 43.52 189 GLU A N 1
ATOM 4357 C CA . GLU B 1 194 ? 15.177 42.819 35.962 1.00 45.71 189 GLU A CA 1
ATOM 4358 C C . GLU B 1 194 ? 15.849 41.536 35.506 1.00 46.27 189 GLU A C 1
ATOM 4359 O O . GLU B 1 194 ? 17.078 41.465 35.477 1.00 47.03 189 GLU A O 1
ATOM 4365 N N . TYR B 1 195 ? 15.046 40.536 35.123 1.00 46.27 190 TYR A N 1
ATOM 4366 C CA . TYR B 1 195 ? 15.580 39.297 34.598 1.00 45.35 190 TYR A CA 1
ATOM 4367 C C . TYR B 1 195 ? 16.324 39.503 33.275 1.00 46.09 190 TYR A C 1
ATOM 4368 O O . TYR B 1 195 ? 17.418 38.971 33.110 1.00 45.17 190 TYR A O 1
ATOM 4377 N N . LYS B 1 196 ? 15.717 40.244 32.346 1.00 47.75 191 LYS A N 1
ATOM 4378 C CA . LYS B 1 196 ? 16.277 40.500 31.007 1.00 50.09 191 LYS A CA 1
ATOM 4379 C C . LYS B 1 196 ? 17.504 41.360 31.035 1.00 51.71 191 LYS A C 1
ATOM 4380 O O . LYS B 1 196 ? 18.390 41.230 30.196 1.00 52.97 191 LYS A O 1
ATOM 4386 N N . ARG B 1 197 ? 17.517 42.287 31.969 1.00 53.86 192 ARG A N 1
ATOM 4387 C CA . ARG B 1 197 ? 18.611 43.206 32.140 1.00 55.58 192 ARG A CA 1
ATOM 4388 C C . ARG B 1 197 ? 19.842 42.342 32.383 1.00 55.63 192 ARG A C 1
ATOM 4389 O O . ARG B 1 197 ? 20.813 42.358 31.619 1.00 55.33 192 ARG A O 1
ATOM 4397 N N . LEU B 1 198 ? 19.758 41.592 33.470 1.00 55.66 193 LEU A N 1
ATOM 4398 C CA . LEU B 1 198 ? 20.777 40.688 33.945 1.00 55.69 193 LEU A CA 1
ATOM 4399 C C . LEU B 1 198 ? 21.404 39.759 32.859 1.00 55.61 193 LEU A C 1
ATOM 4400 O O . LEU B 1 198 ? 22.510 39.246 33.032 1.00 56.15 193 LEU A O 1
ATOM 4405 N N . TRP B 1 199 ? 20.713 39.603 31.732 1.00 55.72 194 TRP A N 1
ATOM 4406 C CA . TRP B 1 199 ? 21.090 38.682 30.636 1.00 56.14 194 TRP A CA 1
ATOM 4407 C C . TRP B 1 199 ? 21.591 39.333 29.345 1.00 57.65 194 TRP A C 1
ATOM 4408 O O . TRP B 1 199 ? 22.053 38.647 28.416 1.00 57.80 194 TRP A O 1
ATOM 4419 N N . LEU B 1 200 ? 21.464 40.656 29.284 1.00 59.14 195 LEU A N 1
ATOM 4420 C CA . LEU B 1 200 ? 22.121 41.472 28.285 1.00 60.14 195 LEU A CA 1
ATOM 4421 C C . LEU B 1 200 ? 23.638 41.252 28.270 1.00 60.83 195 LEU A C 1
ATOM 4422 O O . LEU B 1 200 ? 24.283 41.578 27.271 1.00 61.15 195 LEU A O 1
ATOM 4427 N N . LYS B 1 201 ? 24.203 40.691 29.350 1.00 61.61 196 LYS A N 1
ATOM 4428 C CA . LYS B 1 201 ? 25.654 40.366 29.375 1.00 62.50 196 LYS A CA 1
ATOM 4429 C C . LYS B 1 201 ? 26.081 39.367 28.284 1.00 61.85 196 LYS A C 1
ATOM 4430 O O . LYS B 1 201 ? 27.111 39.553 27.638 1.00 61.81 196 LYS A O 1
ATOM 4436 N N . ALA B 1 202 ? 25.273 38.320 28.101 1.00 60.94 197 ALA A N 1
ATOM 4437 C CA . ALA B 1 202 ? 25.441 37.333 27.029 1.00 59.38 197 ALA A CA 1
ATOM 4438 C C . ALA B 1 202 ? 26.096 37.928 25.780 1.00 58.11 197 ALA A C 1
ATOM 4439 O O . ALA B 1 202 ? 25.613 38.929 25.256 1.00 58.09 197 ALA A O 1
ATOM 4441 N N . PRO B 1 203 ? 27.231 37.339 25.334 1.00 57.17 198 PRO A N 1
ATOM 4442 C CA . PRO B 1 203 ? 27.791 37.610 23.993 1.00 56.61 198 PRO A CA 1
ATOM 4443 C C . PRO B 1 203 ? 26.791 37.363 22.833 1.00 56.53 198 PRO A C 1
ATOM 4444 O O . PRO B 1 203 ? 26.920 37.979 21.758 1.00 57.31 198 PRO A O 1
ATOM 4448 N N . PHE B 1 204 ? 25.821 36.468 23.064 1.00 55.47 199 PHE A N 1
ATOM 4449 C CA . PHE B 1 204 ? 24.758 36.137 22.136 1.00 54.36 199 PHE A CA 1
ATOM 4450 C C . PHE B 1 204 ? 23.459 36.027 22.913 1.00 53.58 199 PHE A C 1
ATOM 4451 O O . PHE B 1 204 ? 23.439 35.499 24.010 1.00 53.04 199 PHE A O 1
ATOM 4459 N N . LYS B 1 205 ? 22.379 36.540 22.330 1.00 53.19 200 LYS A N 1
ATOM 4460 C CA . LYS B 1 205 ? 21.016 36.438 22.881 1.00 52.73 200 LYS A CA 1
ATOM 4461 C C . LYS B 1 205 ? 20.628 34.963 23.245 1.00 51.22 200 LYS A C 1
ATOM 4462 O O . LYS B 1 205 ? 20.702 34.053 22.404 1.00 51.03 200 LYS A O 1
ATOM 4468 N N . PRO B 1 206 ? 20.230 34.723 24.510 1.00 49.87 201 PRO A N 1
ATOM 4469 C CA . PRO B 1 206 ? 20.191 33.312 24.958 1.00 48.26 201 PRO A CA 1
ATOM 4470 C C . PRO B 1 206 ? 18.890 32.546 24.611 1.00 45.67 201 PRO A C 1
ATOM 4471 O O . PRO B 1 206 ? 17.797 33.125 24.572 1.00 46.51 201 PRO A O 1
ATOM 4475 N N . ASN B 1 207 ? 19.038 31.281 24.245 1.00 42.60 202 ASN A N 1
ATOM 4476 C CA . ASN B 1 207 ? 17.921 30.339 24.258 1.00 39.38 202 ASN A CA 1
ATOM 4477 C C . ASN B 1 207 ? 17.948 29.666 25.642 1.00 37.35 202 ASN A C 1
ATOM 4478 O O . ASN B 1 207 ? 18.983 29.165 26.072 1.00 36.89 202 ASN A O 1
ATOM 4483 N N . PHE B 1 208 ? 16.833 29.692 26.365 1.00 34.41 203 PHE A N 1
ATOM 4484 C CA . PHE B 1 208 ? 16.772 28.944 27.602 1.00 31.19 203 PHE A CA 1
ATOM 4485 C C . PHE B 1 208 ? 16.256 27.543 27.302 1.00 30.26 203 PHE A C 1
ATOM 4486 O O . PHE B 1 208 ? 15.416 27.335 26.403 1.00 29.55 203 PHE A O 1
ATOM 4494 N N . VAL B 1 209 ? 16.821 26.575 28.004 1.00 29.20 204 VAL A N 1
ATOM 4495 C CA . VAL B 1 209 ? 16.376 25.188 27.910 1.00 27.88 204 VAL A CA 1
ATOM 4496 C C . VAL B 1 209 ? 15.776 24.716 29.233 1.00 26.59 204 VAL A C 1
ATOM 4497 O O . VAL B 1 209 ? 16.445 24.693 30.249 1.00 26.46 204 VAL A O 1
ATOM 4501 N N . THR B 1 210 ? 14.494 24.367 29.204 1.00 25.43 205 THR A N 1
ATOM 4502 C CA . THR B 1 210 ? 13.797 23.860 30.387 1.00 24.58 205 THR A CA 1
ATOM 4503 C C . THR B 1 210 ? 13.259 22.451 30.121 1.00 23.36 205 THR A C 1
ATOM 4504 O O . THR B 1 210 ? 13.345 21.941 29.015 1.00 24.27 205 THR A O 1
ATOM 4508 N N . VAL B 1 211 ? 12.706 21.832 31.163 1.00 24.27 206 VAL A N 1
ATOM 4509 C CA . VAL B 1 211 ? 12.131 20.483 31.119 1.00 22.31 206 VAL A CA 1
ATOM 4510 C C . VAL B 1 211 ? 10.858 20.517 31.930 1.00 23.77 206 VAL A C 1
ATOM 4511 O O . VAL B 1 211 ? 10.738 21.363 32.818 1.00 22.99 206 VAL A O 1
ATOM 4515 N N . ASP B 1 212 ? 9.890 19.647 31.566 1.00 23.49 207 ASP A N 1
ATOM 4516 C CA . ASP B 1 212 ? 8.645 19.497 32.275 1.00 24.31 207 ASP A CA 1
ATOM 4517 C C . ASP B 1 212 ? 8.281 18.015 32.311 1.00 23.62 207 ASP A C 1
ATOM 4518 O O . ASP B 1 212 ? 8.699 17.268 31.469 1.00 23.51 207 ASP A O 1
ATOM 4523 N N . ALA B 1 213 ? 7.455 17.604 33.262 1.00 23.74 208 ALA A N 1
ATOM 4524 C CA . ALA B 1 213 ? 7.033 16.194 33.334 1.00 22.78 208 ALA A CA 1
ATOM 4525 C C . ALA B 1 213 ? 5.528 16.181 33.271 1.00 23.31 208 ALA A C 1
ATOM 4526 O O . ALA B 1 213 ? 4.880 16.829 34.074 1.00 23.71 208 ALA A O 1
ATOM 4528 N N . LEU B 1 214 ? 4.955 15.451 32.311 1.00 24.16 209 LEU A N 1
ATOM 4529 C CA . LEU B 1 214 ? 3.528 15.183 32.353 1.00 24.09 209 LEU A CA 1
ATOM 4530 C C . LEU B 1 214 ? 3.249 13.792 32.956 1.00 23.74 209 LEU A C 1
ATOM 4531 O O . LEU B 1 214 ? 3.486 12.786 32.305 1.00 24.70 209 LEU A O 1
ATOM 4536 N N . VAL B 1 215 ? 2.776 13.739 34.204 1.00 24.22 210 VAL A N 1
ATOM 4537 C CA . VAL B 1 215 ? 2.551 12.469 34.878 1.00 24.33 210 VAL A CA 1
ATOM 4538 C C . VAL B 1 215 ? 1.059 12.224 35.041 1.00 26.01 210 VAL A C 1
ATOM 4539 O O . VAL B 1 215 ? 0.356 13.045 35.636 1.00 25.85 210 VAL A O 1
ATOM 4543 N N . ILE B 1 216 ? 0.576 11.109 34.469 1.00 26.86 211 ILE A N 1
ATOM 4544 C CA . ILE B 1 216 ? -0.837 10.712 34.570 1.00 27.74 211 ILE A CA 1
ATOM 4545 C C . ILE B 1 216 ? -0.939 9.409 35.374 1.00 27.40 211 ILE A C 1
ATOM 4546 O O . ILE B 1 216 ? -0.253 8.402 35.054 1.00 26.63 211 ILE A O 1
ATOM 4551 N N . VAL B 1 217 ? -1.758 9.455 36.417 1.00 26.66 212 VAL A N 1
ATOM 4552 C CA . VAL B 1 217 ? -2.065 8.294 37.232 1.00 27.14 212 VAL A CA 1
ATOM 4553 C C . VAL B 1 217 ? -3.575 8.279 37.412 1.00 28.51 212 VAL A C 1
ATOM 4554 O O . VAL B 1 217 ? -4.157 9.304 37.775 1.00 28.62 212 VAL A O 1
ATOM 4558 N N . ASN B 1 218 ? -4.212 7.128 37.140 1.00 29.26 213 ASN A N 1
ATOM 4559 C CA . ASN B 1 218 ? -5.687 6.978 37.238 1.00 29.65 213 ASN A CA 1
ATOM 4560 C C . ASN B 1 218 ? -6.442 8.150 36.629 1.00 30.98 213 ASN A C 1
ATOM 4561 O O . ASN B 1 218 ? -7.325 8.723 37.285 1.00 31.51 213 ASN A O 1
ATOM 4566 N N . ASP B 1 219 ? -6.088 8.526 35.395 1.00 31.39 214 ASP A N 1
ATOM 4567 C CA . ASP B 1 219 ? -6.678 9.706 34.747 1.00 32.63 214 ASP A CA 1
ATOM 4568 C C . ASP B 1 219 ? -6.569 11.024 35.517 1.00 32.02 214 ASP A C 1
ATOM 4569 O O . ASP B 1 219 ? -7.440 11.879 35.363 1.00 33.43 214 ASP A O 1
ATOM 4574 N N . HIS B 1 220 ? -5.538 11.203 36.343 1.00 30.73 215 HIS A N 1
ATOM 4575 C CA . HIS B 1 220 ? -5.241 12.531 36.907 1.00 29.90 215 HIS A CA 1
ATOM 4576 C C . HIS B 1 220 ? -3.897 12.987 36.397 1.00 29.07 215 HIS A C 1
ATOM 4577 O O . HIS B 1 220 ? -3.007 12.203 36.191 1.00 29.21 215 HIS A O 1
ATOM 4584 N N . ILE B 1 221 ? -3.764 14.282 36.225 1.00 29.18 216 ILE A N 1
ATOM 4585 C CA . ILE B 1 221 ? -2.522 14.923 35.832 1.00 28.92 216 ILE A CA 1
ATOM 4586 C C . ILE B 1 221 ? -1.955 15.583 37.070 1.00 28.54 216 ILE A C 1
ATOM 4587 O O . ILE B 1 221 ? -2.673 16.215 37.850 1.00 27.91 216 ILE A O 1
ATOM 4592 N N . LEU B 1 222 ? -0.656 15.410 37.278 1.00 28.57 217 LEU A N 1
ATOM 4593 C CA . LEU B 1 222 ? 0.007 16.077 38.379 1.00 27.01 217 LEU A CA 1
ATOM 4594 C C . LEU B 1 222 ? 0.336 17.545 38.019 1.00 26.62 217 LEU A C 1
ATOM 4595 O O . LEU B 1 222 ? 1.073 17.835 37.063 1.00 25.29 217 LEU A O 1
ATOM 4600 N N . MET B 1 223 ? -0.189 18.470 38.789 1.00 26.11 218 MET A N 1
ATOM 4601 C CA . MET B 1 223 ? 0.167 19.853 38.573 1.00 26.90 218 MET A CA 1
ATOM 4602 C C . MET B 1 223 ? 0.630 20.581 39.825 1.00 27.09 218 MET A C 1
ATOM 4603 O O . MET B 1 223 ? 0.323 20.228 40.965 1.00 26.69 218 MET A O 1
ATOM 4608 N N . VAL B 1 224 ? 1.362 21.636 39.552 1.00 27.89 219 VAL A N 1
ATOM 4609 C CA . VAL B 1 224 ? 2.071 22.447 40.530 1.00 27.08 219 VAL A CA 1
ATOM 4610 C C . VAL B 1 224 ? 1.489 23.853 40.421 1.00 26.98 219 VAL A C 1
ATOM 4611 O O . VAL B 1 224 ? 1.138 24.282 39.348 1.00 26.50 219 VAL A O 1
ATOM 4615 N N . GLN B 1 225 ? 1.294 24.533 41.536 1.00 27.82 220 GLN A N 1
ATOM 4616 C CA . GLN B 1 225 ? 0.943 25.947 41.486 1.00 28.77 220 GLN A CA 1
ATOM 4617 C C . GLN B 1 225 ? 2.229 26.713 41.758 1.00 29.34 220 GLN A C 1
ATOM 4618 O O . GLN B 1 225 ? 2.966 26.360 42.675 1.00 29.41 220 GLN A O 1
ATOM 4624 N N . ARG B 1 226 ? 2.499 27.730 40.943 1.00 29.23 221 ARG A N 1
ATOM 4625 C CA . ARG B 1 226 ? 3.788 28.396 40.936 1.00 30.59 221 ARG A CA 1
ATOM 4626 C C . ARG B 1 226 ? 3.983 29.470 41.999 1.00 31.39 221 ARG A C 1
ATOM 4627 O O . ARG B 1 226 ? 3.179 30.398 42.136 1.00 31.26 221 ARG A O 1
ATOM 4635 N N . LYS B 1 227 ? 5.091 29.345 42.704 1.00 32.44 222 LYS A N 1
ATOM 4636 C CA . LYS B 1 227 ? 5.410 30.226 43.813 1.00 34.33 222 LYS A CA 1
ATOM 4637 C C . LYS B 1 227 ? 6.006 31.557 43.324 1.00 34.90 222 LYS A C 1
ATOM 4638 O O . LYS B 1 227 ? 5.763 32.591 43.946 1.00 35.93 222 LYS A O 1
ATOM 4644 N N . ALA B 1 228 ? 6.741 31.510 42.208 1.00 34.42 223 ALA A N 1
ATOM 4645 C CA . ALA B 1 228 ? 7.551 32.607 41.680 1.00 34.16 223 ALA A CA 1
ATOM 4646 C C . ALA B 1 228 ? 7.101 32.996 40.269 1.00 34.29 223 ALA A C 1
ATOM 4647 O O . ALA B 1 228 ? 6.442 32.227 39.597 1.00 34.65 223 ALA A O 1
ATOM 4649 N N . HIS B 1 229 ? 7.456 34.203 39.833 1.00 34.67 224 HIS A N 1
ATOM 4650 C CA . HIS B 1 229 ? 7.352 34.637 38.427 1.00 34.67 224 HIS A CA 1
ATOM 4651 C C . HIS B 1 229 ? 8.211 33.807 37.493 1.00 34.10 224 HIS A C 1
ATOM 4652 O O . HIS B 1 229 ? 9.215 33.221 37.920 1.00 34.87 224 HIS A O 1
ATOM 4659 N N . PRO B 1 230 ? 7.845 33.770 36.196 1.00 34.45 225 PRO A N 1
ATOM 4660 C CA . PRO B 1 230 ? 6.592 34.284 35.574 1.00 33.58 225 PRO A CA 1
ATOM 4661 C C . PRO B 1 230 ? 5.409 33.338 35.862 1.00 33.26 225 PRO A C 1
ATOM 4662 O O . PRO B 1 230 ? 5.625 32.239 36.353 1.00 32.39 225 PRO A O 1
ATOM 4666 N N . GLY B 1 231 ? 4.179 33.795 35.639 1.00 32.80 226 GLY A N 1
ATOM 4667 C CA . GLY B 1 231 ? 3.000 33.000 35.971 1.00 33.18 226 GLY A CA 1
ATOM 4668 C C . GLY B 1 231 ? 2.798 32.610 37.423 1.00 33.92 226 GLY A C 1
ATOM 4669 O O . GLY B 1 231 ? 2.411 31.487 37.708 1.00 33.77 226 GLY A O 1
ATOM 4670 N N . LYS B 1 232 ? 3.078 33.537 38.337 1.00 34.14 227 LYS A N 1
ATOM 4671 C CA . LYS B 1 232 ? 2.927 33.329 39.776 1.00 34.72 227 LYS A CA 1
ATOM 4672 C C . LYS B 1 232 ? 1.483 32.967 40.110 1.00 34.33 227 LYS A C 1
ATOM 4673 O O . LYS B 1 232 ? 0.544 33.600 39.615 1.00 34.55 227 LYS A O 1
ATOM 4679 N N . ASP B 1 233 ? 1.311 31.929 40.925 1.00 34.87 228 ASP A N 1
ATOM 4680 C CA . ASP B 1 233 ? -0.019 31.401 41.292 1.00 35.10 228 ASP A CA 1
ATOM 4681 C C . ASP B 1 233 ? -0.800 30.637 40.198 1.00 33.52 228 ASP A C 1
ATOM 4682 O O . ASP B 1 233 ? -1.907 30.128 40.461 1.00 33.18 228 ASP A O 1
ATOM 4687 N N . LEU B 1 234 ? -0.236 30.567 38.998 1.00 31.13 229 LEU A N 1
ATOM 4688 C CA . LEU B 1 234 ? -0.765 29.706 37.932 1.00 30.18 229 LEU A CA 1
ATOM 4689 C C . LEU B 1 234 ? -0.379 28.265 38.161 1.00 28.98 229 LEU A C 1
ATOM 4690 O O . LEU B 1 234 ? 0.600 27.980 38.834 1.00 28.31 229 LEU A O 1
ATOM 4695 N N . TRP B 1 235 ? -1.191 27.377 37.585 1.00 28.78 230 TRP A N 1
ATOM 4696 C CA . TRP B 1 235 ? -0.979 25.939 37.586 1.00 27.03 230 TRP A CA 1
ATOM 4697 C C . TRP B 1 235 ? -0.090 25.507 36.421 1.00 26.71 230 TRP A C 1
ATOM 4698 O O . TRP B 1 235 ? -0.206 26.028 35.310 1.00 25.83 230 TRP A O 1
ATOM 4709 N N . ALA B 1 236 ? 0.809 24.561 36.687 1.00 24.44 231 ALA A N 1
ATOM 4710 C CA . ALA B 1 236 ? 1.742 24.205 35.660 1.00 24.67 231 ALA A CA 1
ATOM 4711 C C . ALA B 1 236 ? 2.190 22.780 35.867 1.00 23.77 231 ALA A C 1
ATOM 4712 O O . ALA B 1 236 ? 2.054 22.230 36.976 1.00 25.37 231 ALA A O 1
ATOM 4714 N N . LEU B 1 237 ? 2.721 22.199 34.812 1.00 22.31 232 LEU A N 1
ATOM 4715 C CA . LEU B 1 237 ? 3.452 20.943 34.910 1.00 24.37 232 LEU A CA 1
ATOM 4716 C C . LEU B 1 237 ? 4.704 21.158 35.787 1.00 23.52 232 LEU A C 1
ATOM 4717 O O . LEU B 1 237 ? 5.315 22.217 35.734 1.00 25.48 232 LEU A O 1
ATOM 4722 N N . PRO B 1 238 ? 5.052 20.182 36.616 1.00 23.67 233 PRO A N 1
ATOM 4723 C CA . PRO B 1 238 ? 6.335 20.278 37.334 1.00 23.38 233 PRO A CA 1
ATOM 4724 C C . PRO B 1 238 ? 7.508 20.356 36.365 1.00 23.65 233 PRO A C 1
ATOM 4725 O O . PRO B 1 238 ? 7.562 19.563 35.416 1.00 24.42 233 PRO A O 1
ATOM 4729 N N . GLY B 1 239 ? 8.444 21.276 36.598 1.00 22.65 234 GLY A N 1
ATOM 4730 C CA . GLY B 1 239 ? 9.563 21.438 35.658 1.00 22.72 234 GLY A CA 1
ATOM 4731 C C . GLY B 1 239 ? 10.419 22.654 35.954 1.00 22.81 234 GLY A C 1
ATOM 4732 O O . GLY B 1 239 ? 10.079 23.437 36.821 1.00 23.62 234 GLY A O 1
ATOM 4733 N N . GLY B 1 240 ? 11.531 22.809 35.239 1.00 23.29 235 GLY A N 1
ATOM 4734 C CA . GLY B 1 240 ? 12.472 23.898 35.468 1.00 22.31 235 GLY A CA 1
ATOM 4735 C C . GLY B 1 240 ? 13.671 23.811 34.560 1.00 22.72 235 GLY A C 1
ATOM 4736 O O . GLY B 1 240 ? 13.644 23.062 33.572 1.00 22.57 235 GLY A O 1
ATOM 4737 N N . PHE B 1 241 ? 14.748 24.529 34.901 1.00 22.18 236 PHE A N 1
ATOM 4738 C CA . PHE B 1 241 ? 15.862 24.683 33.978 1.00 22.15 236 PHE A CA 1
ATOM 4739 C C . PHE B 1 241 ? 16.668 23.421 33.906 1.00 22.92 236 PHE A C 1
ATOM 4740 O O . PHE B 1 241 ? 16.893 22.773 34.911 1.00 22.58 236 PHE A O 1
ATOM 4748 N N . LEU B 1 242 ? 17.078 23.077 32.687 1.00 24.35 237 LEU A N 1
ATOM 4749 C CA . LEU B 1 242 ? 18.088 22.082 32.454 1.00 25.34 237 LEU A CA 1
ATOM 4750 C C . LEU B 1 242 ? 19.457 22.578 32.980 1.00 26.82 237 LEU A C 1
ATOM 4751 O O . LEU B 1 242 ? 19.850 23.722 32.729 1.00 27.70 237 LEU A O 1
ATOM 4756 N N . GLU B 1 243 ? 20.164 21.704 33.700 1.00 28.11 238 GLU A N 1
ATOM 4757 C CA . GLU B 1 243 ? 21.491 21.980 34.232 1.00 28.56 238 GLU A CA 1
ATOM 4758 C C . GLU B 1 243 ? 22.500 21.358 33.270 1.00 29.07 238 GLU A C 1
ATOM 4759 O O . GLU B 1 243 ? 22.184 20.364 32.562 1.00 27.59 238 GLU A O 1
ATOM 4765 N N . CYS B 1 244 ? 23.689 21.972 33.238 1.00 29.31 239 CYS A N 1
ATOM 4766 C CA . CYS B 1 244 ? 24.768 21.668 32.296 1.00 30.86 239 CYS A CA 1
ATOM 4767 C C . CYS B 1 244 ? 25.382 20.294 32.428 1.00 30.20 239 CYS A C 1
ATOM 4768 O O . CYS B 1 244 ? 26.008 19.799 31.490 1.00 29.32 239 CYS A O 1
ATOM 4771 N N . ASP B 1 245 ? 25.189 19.673 33.581 1.00 30.20 240 ASP A N 1
ATOM 4772 C CA . ASP B 1 245 ? 25.785 18.374 33.818 1.00 31.59 240 ASP A CA 1
ATOM 4773 C C . ASP B 1 245 ? 24.835 17.173 33.790 1.00 31.01 240 ASP A C 1
ATOM 4774 O O . ASP B 1 245 ? 25.246 16.068 34.113 1.00 32.39 240 ASP A O 1
ATOM 4779 N N . GLU B 1 246 ? 23.579 17.372 33.423 1.00 29.16 241 GLU A N 1
ATOM 4780 C CA . GLU B 1 246 ? 22.609 16.296 33.483 1.00 27.06 241 GLU A CA 1
ATOM 4781 C C . GLU B 1 246 ? 22.024 16.148 32.080 1.00 26.68 241 GLU A C 1
ATOM 4782 O O . GLU B 1 246 ? 21.960 17.134 31.333 1.00 27.00 241 GLU A O 1
ATOM 4788 N N . THR B 1 247 ? 21.575 14.948 31.721 1.00 25.25 242 THR A N 1
ATOM 4789 C CA . THR B 1 247 ? 20.825 14.792 30.452 1.00 24.08 242 THR A CA 1
ATOM 4790 C C . THR B 1 247 ? 19.445 15.416 30.623 1.00 23.09 242 THR A C 1
ATOM 4791 O O . THR B 1 247 ? 19.051 15.702 31.751 1.00 22.57 242 THR A O 1
ATOM 4795 N N . ILE B 1 248 ? 18.725 15.637 29.514 1.00 22.79 243 ILE A N 1
ATOM 4796 C CA . ILE B 1 248 ? 17.326 16.070 29.556 1.00 21.43 243 ILE A CA 1
ATOM 4797 C C . ILE B 1 248 ? 16.452 15.107 30.381 1.00 21.36 243 ILE A C 1
ATOM 4798 O O . ILE B 1 248 ? 15.633 15.534 31.239 1.00 20.19 243 ILE A O 1
ATOM 4803 N N . ALA B 1 249 ? 16.623 13.810 30.095 1.00 21.06 244 ALA A N 1
ATOM 4804 C CA . ALA B 1 249 ? 15.874 12.734 30.764 1.00 21.30 244 ALA A CA 1
ATOM 4805 C C . ALA B 1 249 ? 16.063 12.741 32.268 1.00 21.79 244 ALA A C 1
ATOM 4806 O O . ALA B 1 249 ? 15.091 12.560 33.015 1.00 22.31 244 ALA A O 1
ATOM 4808 N N . GLN B 1 250 ? 17.302 12.979 32.722 1.00 21.91 245 GLN A N 1
ATOM 4809 C CA . GLN B 1 250 ? 17.626 13.182 34.135 1.00 21.96 245 GLN A CA 1
ATOM 4810 C C . GLN B 1 250 ? 16.993 14.451 34.699 1.00 22.22 245 GLN A C 1
ATOM 4811 O O . GLN B 1 250 ? 16.441 14.413 35.792 1.00 21.74 245 GLN A O 1
ATOM 4817 N N . ALA B 1 251 ? 17.063 15.574 33.958 1.00 22.13 246 ALA A N 1
ATOM 4818 C CA . ALA B 1 251 ? 16.494 16.867 34.439 1.00 22.14 246 ALA A CA 1
ATOM 4819 C C . ALA B 1 251 ? 14.988 16.777 34.685 1.00 23.06 246 ALA A C 1
ATOM 4820 O O . ALA B 1 251 ? 14.472 17.293 35.686 1.00 23.26 246 ALA A O 1
ATOM 4822 N N . ILE B 1 252 ? 14.300 16.068 33.777 1.00 24.83 247 ILE A N 1
ATOM 4823 C CA . ILE B 1 252 ? 12.869 15.853 33.856 1.00 24.77 247 ILE A CA 1
ATOM 4824 C C . ILE B 1 252 ? 12.469 15.254 35.194 1.00 25.10 247 ILE A C 1
ATOM 4825 O O . ILE B 1 252 ? 11.568 15.773 35.838 1.00 25.68 247 ILE A O 1
ATOM 4830 N N . ILE B 1 253 ? 13.174 14.207 35.620 1.00 25.44 248 ILE A N 1
ATOM 4831 C CA . ILE B 1 253 ? 12.920 13.512 36.885 1.00 24.75 248 ILE A CA 1
ATOM 4832 C C . ILE B 1 253 ? 13.395 14.354 38.084 1.00 24.71 248 ILE A C 1
ATOM 4833 O O . ILE B 1 253 ? 12.705 14.424 39.091 1.00 24.71 248 ILE A O 1
ATOM 4838 N N . ARG B 1 254 ? 14.583 14.972 37.990 1.00 24.60 249 ARG A N 1
ATOM 4839 C CA . ARG B 1 254 ? 15.093 15.859 39.055 1.00 24.94 249 ARG A CA 1
ATOM 4840 C C . ARG B 1 254 ? 14.057 16.939 39.422 1.00 24.55 249 ARG A C 1
ATOM 4841 O O . ARG B 1 254 ? 13.755 17.108 40.574 1.00 25.33 249 ARG A O 1
ATOM 4849 N N . GLU B 1 255 ? 13.507 17.647 38.435 1.00 25.02 250 GLU A N 1
ATOM 4850 C CA . GLU B 1 255 ? 12.549 18.725 38.729 1.00 24.63 250 GLU A CA 1
ATOM 4851 C C . GLU B 1 255 ? 11.260 18.167 39.218 1.00 24.35 250 GLU A C 1
ATOM 4852 O O . GLU B 1 255 ? 10.673 18.684 40.164 1.00 24.93 250 GLU A O 1
ATOM 4858 N N . LEU B 1 256 ? 10.792 17.110 38.575 1.00 24.12 251 LEU A N 1
ATOM 4859 C CA . LEU B 1 256 ? 9.621 16.445 39.118 1.00 24.95 251 LEU A CA 1
ATOM 4860 C C . LEU B 1 256 ? 9.750 16.142 40.654 1.00 24.56 251 LEU A C 1
ATOM 4861 O O . LEU B 1 256 ? 8.843 16.429 41.394 1.00 25.87 251 LEU A O 1
ATOM 4866 N N . PHE B 1 257 ? 10.826 15.501 41.089 1.00 24.76 252 PHE A N 1
ATOM 4867 C CA . PHE B 1 257 ? 11.008 15.124 42.490 1.00 25.52 252 PHE A CA 1
ATOM 4868 C C . PHE B 1 257 ? 11.229 16.350 43.391 1.00 26.46 252 PHE A C 1
ATOM 4869 O O . PHE B 1 257 ? 10.631 16.407 44.451 1.00 26.13 252 PHE A O 1
ATOM 4877 N N . GLU B 1 258 ? 12.073 17.320 42.969 1.00 26.13 253 GLU A N 1
ATOM 4878 C CA . GLU B 1 258 ? 12.259 18.562 43.723 1.00 27.22 253 GLU A CA 1
ATOM 4879 C C . GLU B 1 258 ? 10.936 19.257 44.009 1.00 27.05 253 GLU A C 1
ATOM 4880 O O . GLU B 1 258 ? 10.682 19.658 45.131 1.00 27.57 253 GLU A O 1
ATOM 4886 N N . GLU B 1 259 ? 10.070 19.372 43.013 1.00 27.59 254 GLU A N 1
ATOM 4887 C CA . GLU B 1 259 ? 8.855 20.203 43.175 1.00 27.70 254 GLU A CA 1
ATOM 4888 C C . GLU B 1 259 ? 7.650 19.496 43.789 1.00 27.64 254 GLU A C 1
ATOM 4889 O O . GLU B 1 259 ? 6.766 20.126 44.383 1.00 27.76 254 GLU A O 1
ATOM 4895 N N . THR B 1 260 ? 7.571 18.188 43.608 1.00 27.68 255 THR A N 1
ATOM 4896 C CA . THR B 1 260 ? 6.341 17.488 43.983 1.00 27.08 255 THR A CA 1
ATOM 4897 C C . THR B 1 260 ? 6.634 16.397 44.993 1.00 27.77 255 THR A C 1
ATOM 4898 O O . THR B 1 260 ? 5.714 15.925 45.645 1.00 28.24 255 THR A O 1
ATOM 4902 N N . ASN B 1 261 ? 7.895 15.984 45.114 1.00 28.37 256 ASN A N 1
ATOM 4903 C CA . ASN B 1 261 ? 8.241 14.822 45.982 1.00 30.21 256 ASN A CA 1
ATOM 4904 C C . ASN B 1 261 ? 7.341 13.591 45.767 1.00 30.79 256 ASN A C 1
ATOM 4905 O O . ASN B 1 261 ? 6.927 12.960 46.755 1.00 31.78 256 ASN A O 1
ATOM 4910 N N . ILE B 1 262 ? 7.069 13.245 44.501 1.00 30.96 257 ILE A N 1
ATOM 4911 C CA . ILE B 1 262 ? 6.098 12.207 44.178 1.00 30.96 257 ILE A CA 1
ATOM 4912 C C . ILE B 1 262 ? 6.554 10.848 44.720 1.00 32.14 257 ILE A C 1
ATOM 4913 O O . ILE B 1 262 ? 7.738 10.471 44.601 1.00 31.82 257 ILE A O 1
ATOM 4918 N N . ASN B 1 263 ? 5.640 10.138 45.383 1.00 32.26 258 ASN A N 1
ATOM 4919 C CA . ASN B 1 263 ? 6.020 8.848 45.948 1.00 32.75 258 ASN A CA 1
ATOM 4920 C C . ASN B 1 263 ? 6.005 7.725 44.889 1.00 32.29 258 ASN A C 1
ATOM 4921 O O . ASN B 1 263 ? 5.154 6.830 44.916 1.00 32.18 258 ASN A O 1
ATOM 4926 N N . LEU B 1 264 ? 6.950 7.828 43.953 1.00 31.99 259 LEU A N 1
ATOM 4927 C CA . LEU B 1 264 ? 7.274 6.815 42.950 1.00 31.42 259 LEU A CA 1
ATOM 4928 C C . LEU B 1 264 ? 8.769 6.780 42.829 1.00 31.44 259 LEU A C 1
ATOM 4929 O O . LEU B 1 264 ? 9.421 7.760 43.135 1.00 31.81 259 LEU A O 1
ATOM 4934 N N . THR B 1 265 ? 9.323 5.645 42.395 1.00 31.87 260 THR A N 1
ATOM 4935 C CA . THR B 1 265 ? 10.759 5.540 42.171 1.00 31.00 260 THR A CA 1
ATOM 4936 C C . THR B 1 265 ? 11.075 5.968 40.749 1.00 31.31 260 THR A C 1
ATOM 4937 O O . THR B 1 265 ? 10.192 6.040 39.881 1.00 30.12 260 THR A O 1
ATOM 4941 N N . HIS B 1 266 ? 12.351 6.252 40.524 1.00 31.22 261 HIS A N 1
ATOM 4942 C CA . HIS B 1 266 ? 12.800 6.704 39.241 1.00 31.61 261 HIS A CA 1
ATOM 4943 C C . HIS B 1 266 ? 12.720 5.584 38.201 1.00 30.34 261 HIS A C 1
ATOM 4944 O O . HIS B 1 266 ? 12.568 5.836 37.006 1.00 31.31 261 HIS A O 1
ATOM 4951 N N . GLU B 1 267 ? 12.816 4.356 38.678 1.00 29.98 262 GLU A N 1
ATOM 4952 C CA . GLU B 1 267 ? 12.641 3.142 37.895 1.00 29.32 262 GLU A CA 1
ATOM 4953 C C . GLU B 1 267 ? 11.199 2.976 37.419 1.00 28.21 262 GLU A C 1
ATOM 4954 O O . GLU B 1 267 ? 10.967 2.687 36.244 1.00 28.86 262 GLU A O 1
ATOM 4960 N N . GLN B 1 268 ? 10.249 3.124 38.321 1.00 26.90 263 GLN A N 1
ATOM 4961 C CA . GLN B 1 268 ? 8.822 3.170 37.964 1.00 27.81 263 GLN A CA 1
ATOM 4962 C C . GLN B 1 268 ? 8.482 4.210 36.899 1.00 27.46 263 GLN A C 1
ATOM 4963 O O . GLN B 1 268 ? 7.783 3.943 35.932 1.00 27.37 263 GLN A O 1
ATOM 4969 N N . LEU B 1 269 ? 9.028 5.405 37.065 1.00 27.93 264 LEU A N 1
ATOM 4970 C CA . LEU B 1 269 ? 8.797 6.487 36.114 1.00 27.23 264 LEU A CA 1
ATOM 4971 C C . LEU B 1 269 ? 9.422 6.155 34.761 1.00 26.27 264 LEU A C 1
ATOM 4972 O O . LEU B 1 269 ? 8.846 6.407 33.719 1.00 26.79 264 LEU A O 1
ATOM 4977 N N . ALA B 1 270 ? 10.597 5.578 34.787 1.00 26.29 265 ALA A N 1
ATOM 4978 C CA . ALA B 1 270 ? 11.244 5.098 33.577 1.00 27.11 265 ALA A CA 1
ATOM 4979 C C . ALA B 1 270 ? 10.402 4.055 32.799 1.00 27.99 265 ALA A C 1
ATOM 4980 O O . ALA B 1 270 ? 10.332 4.091 31.558 1.00 28.90 265 ALA A O 1
ATOM 4982 N N . ILE B 1 271 ? 9.748 3.141 33.514 1.00 28.79 266 ILE A N 1
ATOM 4983 C CA . ILE B 1 271 ? 8.904 2.144 32.853 1.00 29.16 266 ILE A CA 1
ATOM 4984 C C . ILE B 1 271 ? 7.643 2.812 32.273 1.00 29.76 266 ILE A C 1
ATOM 4985 O O . ILE B 1 271 ? 7.220 2.498 31.143 1.00 30.96 266 ILE A O 1
ATOM 4990 N N . ALA B 1 272 ? 7.086 3.757 33.038 1.00 29.59 267 ALA A N 1
ATOM 4991 C CA . ALA B 1 272 ? 5.901 4.546 32.656 1.00 28.37 267 ALA A CA 1
ATOM 4992 C C . ALA B 1 272 ? 6.094 5.575 31.551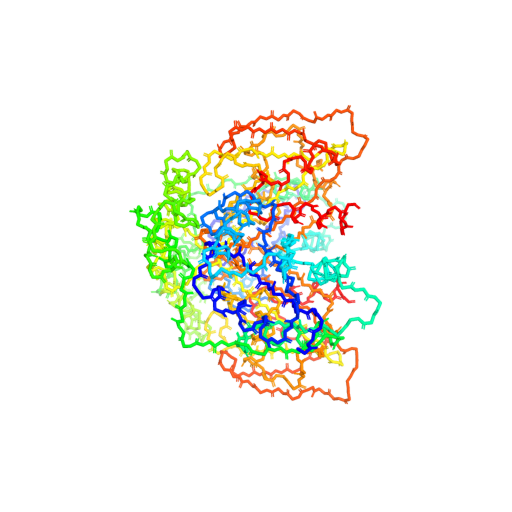 1.00 28.62 267 ALA A C 1
ATOM 4993 O O . ALA B 1 272 ? 5.119 6.153 31.060 1.00 27.98 267 ALA A O 1
ATOM 4995 N N . LYS B 1 273 ? 7.341 5.847 31.181 1.00 29.13 268 LYS A N 1
ATOM 4996 C CA . LYS B 1 273 ? 7.636 6.905 30.216 1.00 29.31 268 LYS A CA 1
ATOM 4997 C C . LYS B 1 273 ? 7.231 6.524 28.787 1.00 30.97 268 LYS A C 1
ATOM 4998 O O . LYS B 1 273 ? 7.661 5.486 28.273 1.00 30.70 268 LYS A O 1
ATOM 5004 N N . ARG B 1 274 ? 6.443 7.376 28.143 1.00 32.29 269 ARG A N 1
ATOM 5005 C CA . ARG B 1 274 ? 5.937 7.115 26.803 1.00 34.22 269 ARG A CA 1
ATOM 5006 C C . ARG B 1 274 ? 6.738 7.810 25.705 1.00 35.32 269 ARG A C 1
ATOM 5007 O O . ARG B 1 274 ? 6.982 7.236 24.641 1.00 36.70 269 ARG A O 1
ATOM 5015 N N . CYS B 1 275 ? 7.111 9.057 25.962 1.00 34.86 270 CYS A N 1
ATOM 5016 C CA . CYS B 1 275 ? 7.833 9.871 25.035 1.00 35.50 270 CYS A CA 1
ATOM 5017 C C . CYS B 1 275 ? 8.347 11.169 25.714 1.00 33.57 270 CYS A C 1
ATOM 5018 O O . CYS B 1 275 ? 8.083 11.478 26.899 1.00 31.44 270 CYS A O 1
ATOM 5021 N N . GLU B 1 276 ? 9.035 11.943 24.895 1.00 32.12 271 GLU A N 1
ATOM 5022 C CA . GLU B 1 276 ? 9.546 13.222 25.282 1.00 32.27 271 GLU A CA 1
ATOM 5023 C C . GLU B 1 276 ? 9.347 14.077 24.030 1.00 31.64 271 GLU A C 1
ATOM 5024 O O . GLU B 1 276 ? 9.754 13.660 22.928 1.00 32.04 271 GLU A O 1
ATOM 5030 N N . LYS B 1 277 ? 8.678 15.230 24.180 1.00 30.33 272 LYS A N 1
ATOM 5031 C CA . LYS B 1 277 ? 8.459 16.201 23.072 1.00 29.74 272 LYS A CA 1
ATOM 5032 C C . LYS B 1 277 ? 9.058 17.578 23.374 1.00 28.93 272 LYS A C 1
ATOM 5033 O O . LYS B 1 277 ? 9.145 17.992 24.532 1.00 28.26 272 LYS A O 1
ATOM 5039 N N . VAL B 1 278 ? 9.404 18.297 22.309 1.00 27.55 273 VAL A N 1
ATOM 5040 C CA . VAL B 1 278 ? 9.997 19.620 22.366 1.00 27.36 273 VAL A CA 1
ATOM 5041 C C . VAL B 1 278 ? 8.969 20.732 22.039 1.00 27.54 273 VAL A C 1
ATOM 5042 O O . VAL B 1 278 ? 8.195 20.614 21.077 1.00 27.38 273 VAL A O 1
ATOM 5046 N N . PHE B 1 279 ? 8.986 21.816 22.817 1.00 26.83 274 PHE A N 1
ATOM 5047 C CA . PHE B 1 279 ? 8.089 22.919 22.586 1.00 26.43 274 PHE A CA 1
ATOM 5048 C C . PHE B 1 279 ? 8.907 24.187 22.436 1.00 27.24 274 PHE A C 1
ATOM 5049 O O . PHE B 1 279 ? 9.630 24.591 23.358 1.00 28.25 274 PHE A O 1
ATOM 5057 N N . ASP B 1 280 ? 8.824 24.785 21.246 1.00 27.67 275 ASP A N 1
ATOM 5058 C CA . ASP B 1 280 ? 9.806 25.780 20.789 1.00 28.75 275 ASP A CA 1
ATOM 5059 C C . ASP B 1 280 ? 9.180 26.997 20.118 1.00 29.22 275 ASP A C 1
ATOM 5060 O O . ASP B 1 280 ? 9.882 27.676 19.351 1.00 29.79 275 ASP A O 1
ATOM 5065 N N . TYR B 1 281 ? 7.888 27.254 20.351 1.00 29.00 276 TYR A N 1
ATOM 5066 C CA . TYR B 1 281 ? 7.268 28.498 19.881 1.00 29.36 276 TYR A CA 1
ATOM 5067 C C . TYR B 1 281 ? 8.079 29.694 20.469 1.00 29.09 276 TYR A C 1
ATOM 5068 O O . TYR B 1 281 ? 8.254 29.755 21.670 1.00 29.06 276 TYR A O 1
ATOM 5077 N N . PRO B 1 282 ? 8.665 30.571 19.613 1.00 29.24 277 PRO A N 1
ATOM 5078 C CA . PRO B 1 282 ? 9.626 31.589 20.112 1.00 29.29 277 PRO A CA 1
ATOM 5079 C C . PRO B 1 282 ? 9.132 32.497 21.227 1.00 30.73 277 PRO A C 1
ATOM 5080 O O . PRO B 1 282 ? 9.917 32.819 22.118 1.00 30.85 277 PRO A O 1
ATOM 5084 N N . ASP B 1 283 ? 7.832 32.797 21.267 1.00 32.10 278 ASP A N 1
ATOM 5085 C CA . ASP B 1 283 ? 7.273 33.654 22.303 1.00 34.26 278 ASP A CA 1
ATOM 5086 C C . ASP B 1 283 ? 6.429 32.995 23.350 1.00 34.00 278 ASP A C 1
ATOM 5087 O O . ASP B 1 283 ? 5.654 33.691 24.011 1.00 33.35 278 ASP A O 1
ATOM 5092 N N . ARG B 1 284 ? 6.555 31.673 23.499 1.00 34.09 279 ARG A N 1
ATOM 5093 C CA . ARG B 1 284 ? 5.834 30.928 24.548 1.00 33.16 279 ARG A CA 1
ATOM 5094 C C . ARG B 1 284 ? 6.056 31.490 25.961 1.00 33.39 279 ARG A C 1
ATOM 5095 O O . ARG B 1 284 ? 5.138 31.482 26.778 1.00 34.89 279 ARG A O 1
ATOM 5103 N N . SER B 1 285 ? 7.239 32.009 26.252 1.00 33.28 280 SER A N 1
ATOM 5104 C CA . SER B 1 285 ? 7.512 32.545 27.582 1.00 33.97 280 SER A CA 1
ATOM 5105 C C . SER B 1 285 ? 8.006 34.009 27.567 1.00 34.52 280 SER A C 1
ATOM 5106 O O . SER B 1 285 ? 8.769 34.394 26.672 1.00 34.30 280 SER A O 1
ATOM 5109 N N . VAL B 1 286 ? 7.612 34.790 28.588 1.00 35.20 281 VAL A N 1
ATOM 5110 C CA . VAL B 1 286 ? 8.003 36.240 28.725 1.00 35.89 281 VAL A CA 1
ATOM 5111 C C . VAL B 1 286 ? 9.458 36.581 29.164 1.00 36.98 281 VAL A C 1
ATOM 5112 O O . VAL B 1 286 ? 9.901 37.723 28.982 1.00 37.08 281 VAL A O 1
ATOM 5116 N N . ARG B 1 287 ? 10.191 35.607 29.717 1.00 37.18 282 ARG A N 1
ATOM 5117 C CA . ARG B 1 287 ? 11.596 35.775 30.149 1.00 37.49 282 ARG A CA 1
ATOM 5118 C C . ARG B 1 287 ? 12.560 35.992 28.990 1.00 36.52 282 ARG A C 1
ATOM 5119 O O . ARG B 1 287 ? 13.639 36.547 29.148 1.00 36.46 282 ARG A O 1
ATOM 5127 N N . GLY B 1 288 ? 12.186 35.496 27.823 1.00 35.54 283 GLY A N 1
ATOM 5128 C CA . GLY B 1 288 ? 13.140 35.301 26.746 1.00 32.75 283 GLY A CA 1
ATOM 5129 C C . GLY B 1 288 ? 12.792 33.986 26.087 1.00 31.13 283 GLY A C 1
ATOM 5130 O O . GLY B 1 288 ? 11.806 33.347 26.468 1.00 30.64 283 GLY A O 1
ATOM 5131 N N . ARG B 1 289 ? 13.614 33.565 25.124 1.00 29.66 284 ARG A N 1
ATOM 5132 C CA . ARG B 1 289 ? 13.300 32.405 24.343 1.00 28.77 284 ARG A CA 1
ATOM 5133 C C . ARG B 1 289 ? 13.634 31.132 25.098 1.00 28.52 284 ARG A C 1
ATOM 5134 O O . ARG B 1 289 ? 14.789 30.834 25.354 1.00 28.09 284 ARG A O 1
ATOM 5142 N N . THR B 1 290 ? 12.576 30.380 25.403 1.00 28.40 285 THR A N 1
ATOM 5143 C CA . THR B 1 290 ? 12.612 29.184 26.263 1.00 28.01 285 THR A CA 1
ATOM 5144 C C . THR B 1 290 ? 12.014 27.997 25.488 1.00 27.25 285 THR A C 1
ATOM 5145 O O . THR B 1 290 ? 10.871 28.042 25.047 1.00 27.29 285 THR A O 1
ATOM 5149 N N . ILE B 1 291 ? 12.847 26.994 25.277 1.00 26.73 286 ILE A N 1
ATOM 5150 C CA . ILE B 1 291 ? 12.489 25.733 24.662 1.00 25.76 286 ILE A CA 1
ATOM 5151 C C . ILE B 1 291 ? 12.314 24.735 25.775 1.00 26.56 286 ILE A C 1
ATOM 5152 O O . ILE B 1 291 ? 13.206 24.567 26.642 1.00 26.37 286 ILE A O 1
ATOM 5157 N N . SER B 1 292 ? 11.174 24.063 25.760 1.00 26.07 287 SER A N 1
ATOM 5158 C CA . SER B 1 292 ? 10.923 23.038 26.775 1.00 26.15 287 SER A CA 1
ATOM 5159 C C . SER B 1 292 ? 10.858 21.605 26.275 1.00 25.41 287 SER A C 1
ATOM 5160 O O . SER B 1 292 ? 10.254 21.327 25.264 1.00 25.17 287 SER A O 1
ATOM 5163 N N . HIS B 1 293 ? 11.500 20.693 26.998 1.00 24.90 288 HIS A N 1
ATOM 5164 C CA . HIS B 1 293 ? 11.412 19.281 26.667 1.00 23.56 288 HIS A CA 1
ATOM 5165 C C . HIS B 1 293 ? 10.502 18.649 27.706 1.00 23.35 288 HIS A C 1
ATOM 5166 O O . HIS B 1 293 ? 10.793 18.719 28.886 1.00 23.24 288 HIS A O 1
ATOM 5173 N N . VAL B 1 294 ? 9.387 18.069 27.258 1.00 22.92 289 VAL A N 1
ATOM 5174 C CA . VAL B 1 294 ? 8.401 17.487 28.145 1.00 22.28 289 VAL A CA 1
ATOM 5175 C C . VAL B 1 294 ? 8.287 15.963 28.007 1.00 23.63 289 VAL A C 1
ATOM 5176 O O . VAL B 1 294 ? 7.961 15.442 26.915 1.00 24.59 289 VAL A O 1
ATOM 5180 N N . GLY B 1 295 ? 8.525 15.270 29.128 1.00 23.54 290 GLY A N 1
ATOM 5181 C CA . GLY B 1 295 ? 8.374 13.827 29.250 1.00 22.77 290 GLY A CA 1
ATOM 5182 C C . GLY B 1 295 ? 6.950 13.492 29.672 1.00 23.39 290 GLY A C 1
ATOM 5183 O O . GLY B 1 295 ? 6.374 14.159 30.524 1.00 22.43 290 GLY A O 1
ATOM 5184 N N . LEU B 1 296 ? 6.372 12.460 29.037 1.00 23.80 291 LEU A N 1
ATOM 5185 C CA . LEU B 1 296 ? 5.050 11.962 29.378 1.00 22.98 291 LEU A CA 1
ATOM 5186 C C . LEU B 1 296 ? 5.218 10.636 30.108 1.00 22.60 291 LEU A C 1
ATOM 5187 O O . LEU B 1 296 ? 5.916 9.769 29.639 1.00 21.14 291 LEU A O 1
ATOM 5192 N N . PHE B 1 297 ? 4.570 10.528 31.270 1.00 22.92 292 PHE A N 1
ATOM 5193 C CA . PHE B 1 297 ? 4.609 9.338 32.119 1.00 24.04 292 PHE A CA 1
ATOM 5194 C C . PHE B 1 297 ? 3.157 8.923 32.365 1.00 24.12 292 PHE A C 1
ATOM 5195 O O . PHE B 1 297 ? 2.372 9.712 32.836 1.00 24.28 292 PHE A O 1
ATOM 5203 N N . VAL B 1 298 ? 2.807 7.693 31.993 1.00 25.50 293 VAL A N 1
ATOM 5204 C CA . VAL B 1 298 ? 1.443 7.194 32.154 1.00 25.64 293 VAL A CA 1
ATOM 5205 C C . VAL B 1 298 ? 1.403 5.937 32.992 1.00 26.46 293 VAL A C 1
ATOM 5206 O O . VAL B 1 298 ? 2.076 4.954 32.718 1.00 27.39 293 VAL A O 1
ATOM 5210 N N . PHE B 1 299 ? 0.626 6.000 34.057 1.00 27.87 294 PHE A N 1
ATOM 5211 C CA . PHE B 1 299 ? 0.252 4.823 34.870 1.00 28.55 294 PHE A CA 1
ATOM 5212 C C . PHE B 1 299 ? -1.237 4.631 34.640 1.00 28.81 294 PHE A C 1
ATOM 5213 O O . PHE B 1 299 ? -2.030 5.339 35.252 1.00 28.45 294 PHE A O 1
ATOM 5221 N N . ASP B 1 300 ? -1.616 3.720 33.738 1.00 30.23 295 ASP A N 1
ATOM 5222 C CA . ASP B 1 300 ? -3.056 3.499 33.421 1.00 31.57 295 ASP A CA 1
ATOM 5223 C C . ASP B 1 300 ? -3.871 3.298 34.665 1.00 30.49 295 ASP A C 1
ATOM 5224 O O . ASP B 1 300 ? -4.986 3.799 34.745 1.00 31.10 295 ASP A O 1
ATOM 5229 N N . GLN B 1 301 ? -3.299 2.571 35.619 1.00 30.15 296 GLN A N 1
ATOM 5230 C CA . GLN B 1 301 ? -3.902 2.414 36.941 1.00 30.88 296 GLN A CA 1
ATOM 5231 C C . GLN B 1 301 ? -2.850 2.252 38.039 1.00 30.78 296 GLN A C 1
ATOM 5232 O O . GLN B 1 301 ? -1.713 1.830 37.760 1.00 30.58 296 GLN A O 1
ATOM 5238 N N . TRP B 1 302 ? -3.205 2.652 39.265 1.00 30.54 297 TRP A N 1
ATOM 5239 C CA . TRP B 1 302 ? -2.315 2.484 40.445 1.00 31.40 297 TRP A CA 1
ATOM 5240 C C . TRP B 1 302 ? -3.237 2.279 41.656 1.00 32.62 297 TRP A C 1
ATOM 5241 O O . TRP B 1 302 ? -4.382 2.723 41.625 1.00 33.82 297 TRP A O 1
ATOM 5252 N N . PRO B 1 303 ? -2.791 1.562 42.699 1.00 33.80 298 PRO A N 1
ATOM 5253 C CA . PRO B 1 303 ? -3.724 1.365 43.814 1.00 34.34 298 PRO A CA 1
ATOM 5254 C C . PRO B 1 303 ? -4.313 2.661 44.307 1.00 35.13 298 PRO A C 1
ATOM 5255 O O . PRO B 1 303 ? -5.493 2.725 44.675 1.00 35.64 298 PRO A O 1
ATOM 5259 N N . SER B 1 304 ? -3.493 3.705 44.311 1.00 35.82 299 SER A N 1
ATOM 5260 C CA . SER B 1 304 ? -3.962 5.034 44.722 1.00 34.83 299 SER A CA 1
ATOM 5261 C C . SER B 1 304 ? -3.133 6.102 44.002 1.00 33.76 299 SER A C 1
ATOM 5262 O O . SER B 1 304 ? -2.231 5.793 43.234 1.00 33.76 299 SER A O 1
ATOM 5265 N N . LEU B 1 305 ? -3.475 7.361 44.228 1.00 33.66 300 LEU A N 1
ATOM 5266 C CA . LEU B 1 305 ? -2.678 8.496 43.743 1.00 32.48 300 LEU A CA 1
ATOM 5267 C C . LEU B 1 305 ? -1.430 8.628 44.615 1.00 31.41 300 LEU A C 1
ATOM 5268 O O . LEU B 1 305 ? -1.543 8.785 45.821 1.00 31.73 300 LEU A O 1
ATOM 5273 N N . PRO B 1 306 ? -0.227 8.547 44.010 1.00 31.38 301 PRO A N 1
ATOM 5274 C CA . PRO B 1 306 ? 0.954 8.701 44.850 1.00 31.26 301 PRO A CA 1
ATOM 5275 C C . PRO B 1 306 ? 0.942 9.983 45.725 1.00 32.22 301 PRO A C 1
ATOM 5276 O O . PRO B 1 306 ? 0.404 11.056 45.307 1.00 32.55 301 PRO A O 1
ATOM 5280 N N . GLU B 1 307 ? 1.509 9.862 46.921 1.00 31.68 302 GLU A N 1
ATOM 5281 C CA . GLU B 1 307 ? 1.725 11.006 47.797 1.00 33.20 302 GLU A CA 1
ATOM 5282 C C . GLU B 1 307 ? 2.570 12.032 47.087 1.00 31.62 302 GLU A C 1
ATOM 5283 O O . GLU B 1 307 ? 3.516 11.689 46.360 1.00 29.80 302 GLU A O 1
ATOM 5289 N N . ILE B 1 308 ? 2.190 13.296 47.301 1.00 31.36 303 ILE A N 1
ATOM 5290 C CA . ILE B 1 308 ? 2.864 14.445 46.719 1.00 29.22 303 ILE A CA 1
ATOM 5291 C C . ILE B 1 308 ? 2.954 15.513 47.796 1.00 29.73 303 ILE A C 1
ATOM 5292 O O . ILE B 1 308 ? 2.035 15.673 48.589 1.00 30.50 303 ILE A O 1
ATOM 5297 N N . ASN B 1 309 ? 4.058 16.247 47.826 1.00 29.39 304 ASN A N 1
ATOM 5298 C CA . ASN B 1 309 ? 4.235 17.366 48.750 1.00 29.15 304 ASN A CA 1
ATOM 5299 C C . ASN B 1 309 ? 4.982 18.490 48.040 1.00 28.80 304 ASN A C 1
ATOM 5300 O O . ASN B 1 309 ? 6.110 18.278 47.561 1.00 28.85 304 ASN A O 1
ATOM 5305 N N . ALA B 1 310 ? 4.400 19.682 48.008 1.00 28.20 305 ALA A N 1
ATOM 5306 C CA . ALA B 1 310 ? 5.046 20.813 47.333 1.00 28.53 305 ALA A CA 1
ATOM 5307 C C . ALA B 1 310 ? 6.382 21.239 47.970 1.00 29.08 305 ALA A C 1
ATOM 5308 O O . ALA B 1 310 ? 6.536 21.168 49.201 1.00 30.07 305 ALA A O 1
ATOM 5310 N N . ALA B 1 311 ? 7.364 21.628 47.143 1.00 28.74 306 ALA A N 1
ATOM 5311 C CA . ALA B 1 311 ? 8.661 22.101 47.627 1.00 30.33 306 ALA A CA 1
ATOM 5312 C C . ALA B 1 311 ? 9.264 23.041 46.583 1.00 31.58 306 ALA A C 1
ATOM 5313 O O . ALA B 1 311 ? 8.725 23.160 45.463 1.00 32.26 306 ALA A O 1
ATOM 5315 N N . ASP B 1 312 ? 10.355 23.718 46.944 1.00 31.73 307 ASP A N 1
ATOM 5316 C CA . ASP B 1 312 ? 11.035 24.677 46.049 1.00 32.73 307 ASP A CA 1
ATOM 5317 C C . ASP B 1 312 ? 10.103 25.717 45.400 1.00 32.45 307 ASP A C 1
ATOM 5318 O O . ASP B 1 312 ? 9.384 26.412 46.107 1.00 32.52 307 ASP A O 1
ATOM 5323 N N . ASP B 1 313 ? 10.083 25.830 44.079 1.00 31.82 308 ASP A N 1
ATOM 5324 C CA . ASP B 1 313 ? 9.286 26.891 43.475 1.00 31.47 308 ASP A CA 1
ATOM 5325 C C . ASP B 1 313 ? 7.793 26.549 43.305 1.00 31.52 308 ASP A C 1
ATOM 5326 O O . ASP B 1 313 ? 7.009 27.369 42.790 1.00 31.16 308 ASP A O 1
ATOM 5331 N N . ALA B 1 314 ? 7.393 25.374 43.800 1.00 30.40 309 ALA A N 1
ATOM 5332 C CA . ALA B 1 314 ? 5.957 25.002 43.884 1.00 30.21 309 ALA A CA 1
ATOM 5333 C C . ALA B 1 314 ? 5.327 25.294 45.273 1.00 30.43 309 ALA A C 1
ATOM 5334 O O . ALA B 1 314 ? 5.801 24.805 46.321 1.00 29.58 309 ALA A O 1
ATOM 5336 N N . LYS B 1 315 ? 4.256 26.076 45.288 1.00 30.49 310 LYS A N 1
ATOM 5337 C CA . LYS B 1 315 ? 3.624 26.428 46.546 1.00 31.18 310 LYS A CA 1
ATOM 5338 C C . LYS B 1 315 ? 2.482 25.495 46.862 1.00 31.24 310 LYS A C 1
ATOM 5339 O O . LYS B 1 315 ? 1.881 25.547 47.948 1.00 31.51 310 LYS A O 1
ATOM 5345 N N . ASP B 1 316 ? 2.134 24.686 45.875 1.00 30.83 311 ASP A N 1
ATOM 5346 C CA . ASP B 1 316 ? 1.083 23.707 46.016 1.00 30.47 311 ASP A CA 1
ATOM 5347 C C . ASP B 1 316 ? 1.275 22.685 44.898 1.00 29.80 311 ASP A C 1
ATOM 5348 O O . ASP B 1 316 ? 1.994 22.945 43.953 1.00 27.00 311 ASP A O 1
ATOM 5353 N N . VAL B 1 317 ? 0.669 21.504 45.072 1.00 29.70 312 VAL A N 1
ATOM 5354 C CA . VAL B 1 317 ? 0.759 20.423 44.104 1.00 29.37 312 VAL A CA 1
ATOM 5355 C C . VAL B 1 317 ? -0.574 19.663 44.184 1.00 30.15 312 VAL A C 1
ATOM 5356 O O . VAL B 1 317 ? -1.126 19.528 45.246 1.00 30.48 312 VAL A O 1
ATOM 5360 N N . LYS B 1 318 ? -1.125 19.249 43.050 1.00 31.19 313 LYS A N 1
ATOM 5361 C CA . LYS B 1 318 ? -2.424 18.585 42.995 1.00 31.70 313 LYS A CA 1
ATOM 5362 C C . LYS B 1 318 ? -2.536 17.546 41.864 1.00 31.19 313 LYS A C 1
ATOM 5363 O O . LYS B 1 318 ? -1.956 17.716 40.807 1.00 30.55 313 LYS A O 1
ATOM 5369 N N . TRP B 1 319 ? -3.244 16.453 42.150 1.00 30.69 314 TRP A N 1
ATOM 5370 C CA . TRP B 1 319 ? -3.696 15.508 41.159 1.00 29.34 314 TRP A CA 1
ATOM 5371 C C . TRP B 1 319 ? -5.036 16.022 40.700 1.00 29.63 314 TRP A C 1
ATOM 5372 O O . TRP B 1 319 ? -5.963 16.208 41.515 1.00 29.83 314 TRP A O 1
ATOM 5383 N N . ILE B 1 320 ? -5.140 16.274 39.401 1.00 29.63 315 ILE A N 1
ATOM 5384 C CA . ILE B 1 320 ? -6.325 16.917 38.818 1.00 29.91 315 ILE A CA 1
ATOM 5385 C C . ILE B 1 320 ? -6.865 16.033 37.714 1.00 30.49 315 ILE A C 1
ATOM 5386 O O . ILE B 1 320 ? -6.156 15.700 36.768 1.00 30.11 315 ILE A O 1
ATOM 5391 N N . SER B 1 321 ? -8.127 15.642 37.811 1.00 31.84 316 SER A N 1
ATOM 5392 C CA . SER B 1 321 ? -8.616 14.627 36.895 1.00 33.03 316 SER A CA 1
ATOM 5393 C C . SER B 1 321 ? -8.875 15.189 35.510 1.00 34.08 316 SER A C 1
ATOM 5394 O O . SER B 1 321 ? -9.287 16.353 35.372 1.00 33.55 316 SER A O 1
ATOM 5397 N N . LEU B 1 322 ? -8.595 14.363 34.501 1.00 35.36 317 LEU A N 1
ATOM 5398 C CA . LEU B 1 322 ? -8.896 14.680 33.093 1.00 37.56 317 LEU A CA 1
ATOM 5399 C C . LEU B 1 322 ? -10.377 14.927 32.880 1.00 38.56 317 LEU A C 1
ATOM 5400 O O . LEU B 1 322 ? -11.211 14.466 33.655 1.00 38.22 317 LEU A O 1
ATOM 5405 N N . GLY B 1 323 ? -10.691 15.644 31.803 1.00 40.66 318 GLY A N 1
ATOM 5406 C CA . GLY B 1 323 ? -12.077 16.007 31.522 1.00 42.19 318 GLY A CA 1
ATOM 5407 C C . GLY B 1 323 ? -12.363 17.366 32.108 1.00 43.66 318 GLY A C 1
ATOM 5408 O O . GLY B 1 323 ? -11.564 18.302 31.950 1.00 44.55 318 GLY A O 1
ATOM 5409 N N . SER B 1 324 ? -13.476 17.482 32.815 1.00 44.63 319 SER A N 1
ATOM 5410 C CA . SER B 1 324 ? -13.988 18.796 33.171 1.00 45.49 319 SER A CA 1
ATOM 5411 C C . SER B 1 324 ? -13.096 19.589 34.147 1.00 45.81 319 SER A C 1
ATOM 5412 O O . SER B 1 324 ? -12.980 20.817 34.028 1.00 45.88 319 SER A O 1
ATOM 5415 N N . ASN B 1 325 ? -12.449 18.902 35.084 1.00 45.73 320 ASN A N 1
ATOM 5416 C CA . ASN B 1 325 ? -11.633 19.592 36.073 1.00 46.14 320 ASN A CA 1
ATOM 5417 C C . ASN B 1 325 ? -10.371 20.245 35.518 1.00 45.85 320 ASN A C 1
ATOM 5418 O O . ASN B 1 325 ? -9.923 21.288 36.015 1.00 45.13 320 ASN A O 1
ATOM 5423 N N . ILE B 1 326 ? -9.822 19.619 34.487 1.00 45.81 321 ILE A N 1
ATOM 5424 C CA . ILE B 1 326 ? -8.712 20.166 33.734 1.00 46.07 321 ILE A CA 1
ATOM 5425 C C . ILE B 1 326 ? -9.177 21.347 32.855 1.00 46.57 321 ILE A C 1
ATOM 5426 O O . ILE B 1 326 ? -8.550 22.409 32.881 1.00 46.66 321 ILE A O 1
ATOM 5431 N N . LYS B 1 327 ? -10.262 21.152 32.089 1.00 47.00 322 LYS A N 1
ATOM 5432 C CA . LYS B 1 327 ? -10.896 22.214 31.282 1.00 47.62 322 LYS A CA 1
ATOM 5433 C C . LYS B 1 327 ? -11.241 23.475 32.102 1.00 47.09 322 LYS A C 1
ATOM 5434 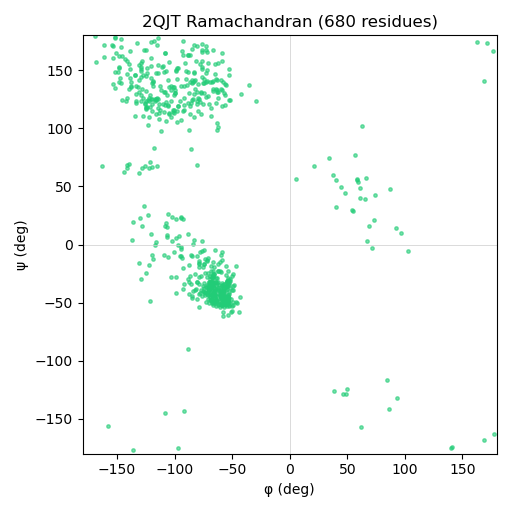O O . LYS B 1 327 ? -11.164 24.587 31.567 1.00 47.19 322 LYS A O 1
ATOM 5440 N N . ASN B 1 328 ? -11.591 23.300 33.381 1.00 45.65 323 ASN A N 1
ATOM 5441 C CA . ASN B 1 328 ? -11.978 24.424 34.237 1.00 45.88 323 ASN A CA 1
ATOM 5442 C C . ASN B 1 328 ? -10.840 25.323 34.746 1.00 45.16 323 ASN A C 1
ATOM 5443 O O . ASN B 1 328 ? -11.100 26.454 35.198 1.00 45.36 323 ASN A O 1
ATOM 5448 N N . ILE B 1 329 ? -9.602 24.811 34.717 1.00 43.25 324 ILE A N 1
ATOM 5449 C CA . ILE B 1 329 ? -8.408 25.620 34.986 1.00 41.33 324 ILE A CA 1
ATOM 5450 C C . ILE B 1 329 ? -7.599 25.922 33.728 1.00 40.18 324 ILE A C 1
ATOM 5451 O O . ILE B 1 329 ? -6.456 26.355 33.842 1.00 39.73 324 ILE A O 1
ATOM 5456 N N . CYS B 1 330 ? -8.187 25.720 32.544 1.00 39.52 325 CYS A N 1
ATOM 5457 C CA . CYS B 1 330 ? -7.484 25.920 31.249 1.00 39.16 325 CYS A CA 1
ATOM 5458 C C . CYS B 1 330 ? -6.985 27.334 31.043 1.00 38.36 325 CYS A C 1
ATOM 5459 O O . CYS B 1 330 ? -6.066 27.556 30.251 1.00 38.93 325 CYS A O 1
ATOM 5462 N N . ASP B 1 331 ? -7.602 28.283 31.749 1.00 37.56 326 ASP A N 1
ATOM 5463 C CA . ASP B 1 331 ? -7.212 29.699 31.707 1.00 36.91 326 ASP A CA 1
ATOM 5464 C C . ASP B 1 331 ? -6.519 30.180 33.004 1.00 36.18 326 ASP A C 1
ATOM 5465 O O . ASP B 1 331 ? -6.416 31.408 33.244 1.00 36.27 326 ASP A O 1
ATOM 5470 N N . ARG B 1 332 ? -6.071 29.214 33.817 1.00 33.93 327 ARG A N 1
ATOM 5471 C CA . ARG B 1 332 ? -5.296 29.443 35.040 1.00 33.35 327 ARG A CA 1
ATOM 5472 C C . ARG B 1 332 ? -3.954 28.693 34.985 1.00 32.44 327 ARG A C 1
ATOM 5473 O O . ARG B 1 332 ? -3.388 28.346 36.014 1.00 32.21 327 ARG A O 1
ATOM 5481 N N . MET B 1 333 ? -3.470 28.434 33.776 1.00 31.67 328 MET A N 1
ATOM 5482 C CA . MET B 1 333 ? -2.240 27.698 33.555 1.00 31.10 328 MET A CA 1
ATOM 5483 C C . MET B 1 333 ? -1.125 28.591 33.017 1.00 30.56 328 MET A C 1
ATOM 5484 O O . MET B 1 333 ? -1.394 29.582 32.342 1.00 29.57 328 MET A O 1
ATOM 5489 N N . LEU B 1 334 ? 0.113 28.179 33.297 1.00 29.36 329 LEU A N 1
ATOM 5490 C CA . LEU B 1 334 ? 1.309 28.815 32.778 1.00 29.43 329 LEU A CA 1
ATOM 5491 C C . LEU B 1 334 ? 1.470 28.659 31.275 1.00 29.76 329 LEU A C 1
ATOM 5492 O O . LEU B 1 334 ? 1.377 27.535 30.712 1.00 29.87 329 LEU A O 1
ATOM 5497 N N . GLU B 1 335 ? 1.759 29.793 30.644 1.00 29.60 330 GLU A N 1
ATOM 5498 C CA . GLU B 1 335 ? 2.273 29.842 29.279 1.00 28.71 330 GLU A CA 1
ATOM 5499 C C . GLU B 1 335 ? 1.440 28.965 28.322 1.00 28.27 330 GLU A C 1
ATOM 5500 O O . GLU B 1 335 ? 0.207 29.073 28.333 1.00 26.70 330 GLU A O 1
ATOM 5506 N N . ASP B 1 336 ? 2.104 28.083 27.559 1.00 27.38 331 ASP A N 1
ATOM 5507 C CA . ASP B 1 336 ? 1.453 27.132 26.651 1.00 27.55 331 ASP A CA 1
ATOM 5508 C C . ASP B 1 336 ? 1.157 25.742 27.242 1.00 27.14 331 ASP A C 1
ATOM 5509 O O . ASP B 1 336 ? 1.004 24.781 26.480 1.00 28.14 331 ASP A O 1
ATOM 5514 N N . HIS B 1 337 ? 1.071 25.607 28.562 1.00 27.23 332 HIS A N 1
ATOM 5515 C CA . HIS B 1 337 ? 0.949 24.265 29.185 1.00 27.02 332 HIS A CA 1
ATOM 5516 C C . HIS B 1 337 ? -0.349 23.556 28.894 1.00 26.71 332 HIS A C 1
ATOM 5517 O O . HIS B 1 337 ? -0.393 22.327 28.903 1.00 26.11 332 HIS A O 1
ATOM 5524 N N . TYR B 1 338 ? -1.410 24.313 28.657 1.00 26.80 333 TYR A N 1
ATOM 5525 C CA . TYR B 1 338 ? -2.668 23.667 28.258 1.00 26.90 333 TYR A CA 1
ATOM 5526 C C . TYR B 1 338 ? -2.537 23.018 26.865 1.00 26.97 333 TYR A C 1
ATOM 5527 O O . TYR B 1 338 ? -3.043 21.916 26.628 1.00 27.32 333 TYR A O 1
ATOM 5536 N N . GLN B 1 339 ? -1.848 23.686 25.943 1.00 26.81 334 GLN A N 1
ATOM 5537 C CA . GLN B 1 339 ? -1.568 23.093 24.620 1.00 27.05 334 GLN A CA 1
ATOM 5538 C C . GLN B 1 339 ? -0.711 21.839 24.771 1.00 27.73 334 GLN A C 1
ATOM 5539 O O . GLN B 1 339 ? -0.994 20.821 24.151 1.00 28.53 334 GLN A O 1
ATOM 5545 N N . ILE B 1 340 ? 0.347 21.930 25.577 1.00 26.91 335 ILE A N 1
ATOM 5546 C CA . ILE B 1 340 ? 1.245 20.824 25.795 1.00 25.97 335 ILE A CA 1
ATOM 5547 C C . ILE B 1 340 ? 0.503 19.616 26.280 1.00 27.40 335 ILE A C 1
ATOM 5548 O O . ILE B 1 340 ? 0.716 18.537 25.747 1.00 27.23 335 ILE A O 1
ATOM 5553 N N . ILE B 1 341 ? -0.335 19.784 27.314 1.00 28.39 336 ILE A N 1
ATOM 5554 C CA . ILE B 1 341 ? -1.146 18.692 27.834 1.00 30.17 336 ILE A CA 1
ATOM 5555 C C . ILE B 1 341 ? -1.982 18.059 26.712 1.00 31.73 336 ILE A C 1
ATOM 5556 O O . ILE B 1 341 ? -2.001 16.845 26.535 1.00 32.86 336 ILE A O 1
ATOM 5561 N N . THR B 1 342 ? -2.665 18.904 25.950 1.00 33.28 337 THR A N 1
ATOM 5562 C CA . THR B 1 342 ? -3.534 18.487 24.858 1.00 33.59 337 THR A CA 1
ATOM 5563 C C . THR B 1 342 ? -2.791 17.666 23.814 1.00 33.70 337 THR A C 1
ATOM 5564 O O . THR B 1 342 ? -3.250 16.587 23.443 1.00 33.39 337 THR A O 1
ATOM 5568 N N . ILE B 1 343 ? -1.663 18.195 23.350 1.00 33.61 338 ILE A N 1
ATOM 5569 C CA . ILE B 1 343 ? -0.801 17.531 22.365 1.00 34.10 338 ILE A CA 1
ATOM 5570 C C . ILE B 1 343 ? -0.310 16.145 22.853 1.00 36.11 338 ILE A C 1
ATOM 5571 O O . ILE B 1 343 ? -0.587 15.144 22.209 1.00 35.98 338 ILE A O 1
ATOM 5576 N N . LEU B 1 344 ? 0.374 16.092 24.002 1.00 37.06 339 LEU A N 1
ATOM 5577 C CA . LEU B 1 344 ? 0.958 14.844 24.511 1.00 38.18 339 LEU A CA 1
ATOM 5578 C C . LEU B 1 344 ? -0.069 13.730 24.726 1.00 39.60 339 LEU A C 1
ATOM 5579 O O . LEU B 1 344 ? 0.244 12.591 24.518 1.00 39.67 339 LEU A O 1
ATOM 5584 N N . LEU B 1 345 ? -1.271 14.060 25.176 1.00 42.30 340 LEU A N 1
ATOM 5585 C CA . LEU B 1 345 ? -2.333 13.057 25.368 1.00 44.77 340 LEU A CA 1
ATOM 5586 C C . LEU B 1 345 ? -2.943 12.574 24.047 1.00 46.53 340 LEU A C 1
ATOM 5587 O O . LEU B 1 345 ? -3.494 11.480 23.970 1.00 47.27 340 LEU A O 1
ATOM 5592 N N . GLU B 1 346 ? -2.848 13.411 23.024 1.00 48.51 341 GLU A N 1
ATOM 5593 C CA . GLU B 1 346 ? -3.298 13.074 21.698 1.00 49.94 341 GLU A CA 1
ATOM 5594 C C . GLU B 1 346 ? -2.267 12.193 21.022 1.00 51.62 341 GLU A C 1
ATOM 5595 O O . GLU B 1 346 ? -2.613 11.106 20.568 1.00 52.70 341 GLU A O 1
ATOM 5601 N N . GLU B 1 347 ? -1.011 12.631 20.962 1.00 52.68 342 GLU A N 1
ATOM 5602 C CA . GLU B 1 347 ? -0.067 11.944 20.106 1.00 53.99 342 GLU A CA 1
ATOM 5603 C C . GLU B 1 347 ? 0.853 10.908 20.760 1.00 54.76 342 GLU A C 1
ATOM 5604 O O . GLU B 1 347 ? 1.617 10.230 20.048 1.00 54.43 342 GLU A O 1
ATOM 5610 N N . CYS B 1 348 ? 0.720 10.725 22.082 1.00 55.64 343 CYS A N 1
ATOM 5611 C CA . CYS B 1 348 ? 1.678 9.906 22.851 1.00 56.19 343 CYS A CA 1
ATOM 5612 C C . CYS B 1 348 ? 1.198 8.789 23.839 1.00 56.97 343 CYS A C 1
ATOM 5613 O O . CYS B 1 348 ? 2.016 7.971 24.221 1.00 57.51 343 CYS A O 1
ATOM 5616 N N . GLY B 1 349 ? -0.051 8.693 24.288 1.00 57.84 344 GLY A N 1
ATOM 5617 C CA . GLY B 1 349 ? -1.207 9.474 23.904 1.00 59.36 344 GLY A CA 1
ATOM 5618 C C . GLY B 1 349 ? -2.449 8.718 24.411 1.00 60.37 344 GLY A C 1
ATOM 5619 O O . GLY B 1 349 ? -2.826 7.651 23.880 1.00 60.48 344 GLY A O 1
#

InterPro domains:
  IPR000086 NUDIX hydrolase domain [PF00293] (204-319)
  IPR000086 NUDIX hydrolase domain [PS51462] (201-342)
  IPR004821 Cytidyltransferase-like domain [PF01467] (6-86)
  IPR004821 Cytidyltransferase-like domain [TIGR00125] (5-59)
  IPR014729 Rossmann-like alpha/beta/alpha sandwich fold [G3DSA:3.40.50.620] (1-196)
  IPR015797 NUDIX hydrolase-like domain superfamily [SSF55811] (174-339)
  IPR020084 NUDIX hydrolase, conserved site [PS00893] (235-256)
  IPR041750 Bifunctional NMN adenylyltransferase/Nudix hydrolase-like, N-terminal NMNAT domain [cd02168] (4-187)

Solvent-accessible surface area: 31799 Å² total; per-residue (Å²): 153,30,42,6,0,0,10,40,14,100,1,5,3,0,15,85,12,33,20,75,6,0,66,39,0,39,137,38,7,137,62,0,0,0,0,0,9,8,1,95,52,4,50,36,2,73,10,1,6,51,22,96,51,4,63,99,1,0,62,41,0,0,126,64,41,60,28,90,53,122,38,12,30,17,16,31,0,20,20,57,64,59,33,103,105,67,40,21,69,40,0,55,164,14,0,93,124,46,1,136,138,144,51,54,16,0,2,2,13,80,101,122,135,40,21,52,62,25,104,167,20,3,101,94,14,79,58,23,31,8,52,80,212,154,138,57,65,40,59,74,2,14,50,82,1,10,109,38,101,23,7,139,111,8,2,15,2,145,42,61,150,95,10,0,21,42,35,0,57,128,12,45,126,60,125,63,12,95,75,6,26,41,12,3,86,58,6,89,79,21,95,132,51,20,154,108,14,42,130,172,25,15,19,3,13,0,10,0,0,0,8,0,46,87,46,0,0,0,4,31,30,106,44,36,2,6,97,62,10,29,2,3,1,8,19,76,8,86,23,126,15,36,2,47,104,0,1,25,66,13,0,44,63,2,0,65,5,109,16,78,124,128,57,0,74,142,10,64,116,31,68,61,41,5,20,69,23,115,14,7,19,22,24,12,2,0,0,3,0,0,0,2,23,8,90,180,73,129,72,67,11,135,35,88,37,37,87,45,2,101,53,13,94,40,9,33,50,36,83,75,10,132,113,33,32,63,99,5,13,43,2,4,70,20,0,3,38,10,0,55,101,106,27,62,160,32,52,4,0,0,10,29,17,104,3,6,2,1,13,61,7,34,12,69,17,0,57,62,0,42,132,34,7,147,66,0,0,0,0,0,10,8,2,98,53,7,46,41,2,74,15,2,6,51,25,113,59,3,61,92,0,0,55,36,0,0,114,41,87,45,35,87,67,126,36,17,28,11,18,28,0,19,20,54,57,59,39,95,111,70,34,10,80,42,0,69,159,14,2,142,122,38,10,117,120,157,47,47,31,0,1,3,30,106,57,53,73,31,96,184,14,1,101,123,27,77,55,26,54,24,141,91,147,147,146,37,59,38,60,99,2,19,51,72,2,14,115,37,91,27,5,141,100,12,0,20,6,122,63,63,158,89,12,0,31,53,31,0,58,145,16,55,117,43,107,53,20,100,74,4,34,42,12,6,88,65,5,91,84,26,90,132,50,15,145,79,15,45,124,164,24,20,17,4,13,0,10,0,0,0,11,0,47,91,43,0,0,0,4,29,31,104,44,34,3,6,95,59,12,33,1,4,0,8,18,78,7,88,32,124,16,38,0,47,106,0,1,30,63,14,0,61,66,1,0,71,8,98,14,68,98,95,60,0,68,153,11,65,116,27,58,73,42,4,20,58,24,106,13,8,21,23,24,8,2,1,0,1,0,0,0,2,28,16,115,150,92,133,69,64,7,115,35,95,41,36,93,46,3,98,44,11,94,34,20,32,55,30,74,80,10,127,110,32,32,63,102,7,14,52,2,5,74,21,0,3,39,9,0,52,100,104,24,62

Radius of gyration: 30.87 Å; Cα contacts (8 Å, |Δi|>4): 1236; chains: 2; bounding box: 89×83×59 Å

Nearest PDB structures (foldseek):
  2r5w-assembly1_A  TM=9.953E-01  e=4.343E-70  Francisella tularensis subsp. tularensis
  2qjt-assembly1_A  TM=9.982E-01  e=2.769E-69  Francisella tularensis
  2qjo-assembly1_B-2  TM=9.223E-01  e=1.244E-38  Synechocystis sp. PCC 6803
  2qjo-assembly1_C-2  TM=9.152E-01  e=6.885E-37  Synechocystis sp. PCC 6803
  2qjo-assembly1_A-2  TM=9.147E-01  e=7.194E-36  Synechocystis sp. PCC 6803

Secondary structure (DSSP, 8-state):
-EEEEEEEE--TT--HHHHHHHHHHHTSEEEEEEEEEEES----SS--S-HHHHHHHHHHHHTSSS--GGGEEEEEEE--TT-HHHHHHHHHHHHHTT--SS--EEEE--HHHHHHH-TTSEEE----SS---HHHHHHHHTTT---TTT-S-SSTTSTHHHHHHHHTTSHHHHHHHHHHHHHHHHHHTTTTSSSPPEEEEEEEEEEETTEEEEEEESSSSSTT-EE-SEEEPPTTS-HHHHHHHHHHHHH--SS-HHHHHHHEEEEEEE--TTS-TTSEEEEEEEEEEES--SSPPP----TTEEEEEEEETTHHHHTTTTSB-TTHHHHHHHHHHH--/-EEEEEEEE--TT--HHHHHHHHHHHHSEEEEEEEEEEESPPP-SSS-S-HHHHHHHHHHHHHHTT--GGGEEEEEEE--TT-HHHHHHHHHHHHTTTS-SS--EEE--BSSSSHHHHHHH-TTSEE--B--TT---HHHHHHHHHTT---GGG-S-SSTTSHHHHHHHHHTTSHHHHHHHHHHHHHHHHHHHHSSSSSPPEEEEEEEEEEETTEEEEEEESSSSSTT-EE-SEEEPPTTS-HHHHHHHHHHHHH--S--HHHHHHHEEEEEEE--TTS-TTSEEEEEEEEEEE-S-SSPPP----TTEEEEEEEESSHHHHHTTTSBSTTHHHHHHHHHHHT-